Protein AF-0000000076347180 (afdb_homodimer)

pLDDT: mean 74.03, std 33.38, range [15.76, 98.88]

Solvent-accessible surface area (backbone atoms only — not comparable to full-atom values): 27278 Å² total; per-residue (Å²): 84,59,84,67,57,48,90,60,34,45,60,43,68,61,50,83,66,38,76,79,23,46,41,37,65,40,45,44,78,69,42,67,21,59,79,65,54,69,68,55,48,38,51,49,48,49,52,46,65,64,37,74,85,27,64,48,46,40,29,32,29,32,60,92,75,61,31,42,42,31,37,35,32,38,36,47,41,84,39,67,46,58,67,59,26,32,37,26,36,50,43,76,70,40,61,29,83,90,56,56,94,67,55,48,63,53,39,49,54,34,33,49,53,52,50,34,40,74,70,47,18,54,30,37,35,36,70,41,49,73,88,46,49,66,60,43,39,76,47,63,32,38,84,69,36,32,22,34,36,32,72,52,55,74,82,71,43,59,76,69,68,72,70,66,73,73,72,68,69,76,71,76,71,72,76,66,75,77,74,72,80,75,77,82,78,84,84,88,80,88,86,84,90,87,88,79,86,74,81,76,82,75,77,78,73,76,79,78,60,67,83,69,76,77,78,69,82,77,77,78,75,78,78,78,80,78,132,85,59,84,66,56,46,89,59,34,45,60,43,68,60,48,81,65,36,76,79,21,46,40,38,65,41,43,43,77,70,43,67,23,58,78,65,55,69,70,55,46,38,50,51,47,48,53,45,66,66,37,74,86,28,66,47,46,38,30,32,29,33,62,91,76,61,31,42,42,31,37,34,32,38,37,47,40,84,38,66,48,56,67,59,26,32,38,25,36,51,44,76,70,41,62,28,82,92,56,57,94,69,54,48,63,53,38,50,53,34,34,50,53,51,49,35,38,73,70,45,17,53,31,37,35,36,72,41,50,73,89,46,49,65,60,44,40,76,47,63,34,38,84,69,37,31,22,34,36,32,71,51,54,75,82,72,45,60,73,68,65,73,71,66,73,73,72,67,68,77,72,76,72,72,76,65,77,77,75,72,80,79,80,84,83,90,84,87,82,87,87,88,81,86,86,77,82,72,81,77,75,79,75,78,76,75,79,77,60,64,81,69,74,78,79,69,82,78,76,77,74,77,76,78,79,78,131

Secondary structure (DSSP, 8-state):
-TTTS-TTEEEEE--TTGGGTTHHHHHTTTS--PPPPHHHHHHHHHHHHHSTTTEEEEEEEETTTTEEEEEEEEEEEE-SHHHH-EEEEEEEEEE-GGGTTSSHHHHHHHHHHHHHHHTTEEEEEEEE-GGGHHHHHHTT-EEEEEEEEEE--TTTT-----------------------------------------------------S----------------/-TTTS-TTEEEEE--TTGGGTTHHHHHTTTS--PPPPHHHHHHHHHHHHHSTTTEEEEEEEETTTTEEEEEEEEEEEE-SHHHH-EEEEEEEEEE-GGGTTSSHHHHHHHHHHHHHHHTTEEEEEEEE-GGGHHHHHHTT-EEEEEEEEEE--TTTT-----------------------------------------------------S----------------

Radius of gyration: 28.6 Å; Cα contacts (8 Å, |Δi|>4): 653; chains: 2; bounding box: 73×78×88 Å

Foldseek 3Di:
DQVPQDPQKGKDWDWLPLLVQCVQVQLVVVHDRDRDDSVVSNVVVVVQLVPPPFKTKMFMAGNVRRHTFWIKIWGWDFDPPPPRAIEIEIDSTTGHPVSPPSCVRLVVLLQSQVVCVVVVHPYYDYDDDPVCQVVVVSSVDDDDDDDDDDDDDPVVVPPPDPPPPPPPPPPPPPPPDDPPDDDDDDYDDDDDDDDDDDDDPDCPPPRPTDPPPDPDPDDDPPPDDDD/DQVPQDPQKGKDWDFLPLLVQCVQVQLVVVHDRDRDDSVVSNVVVVVQLVPPPFKTKMFMAGPVRRHTFWIKIWGWDFDPPPPRAIEIEIDSTTGHPVSPPRCPRLVVLLQSQVVCVVVVHPYYDYDDDPVCQVVVVSSVDDDDDDDDDDDDDPVVPPPPDPPPPPPPPPPPPPPPDDPPDDDDDDDDDDDDDDDDDDPPPDCPPPRPGDVPPDPDPDDDPPPDDDD

Organism: Vanrija humicola (NCBI:txid5417)

Sequence (454 aa):
MRNAVGEDYHVRPLAADDFIRSYFGLLSSLSTAPPL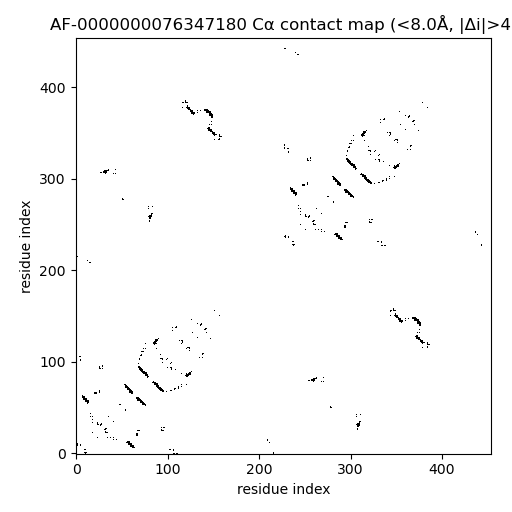APSVFTALFNALKASIDTYYIVVVVEKATDQIVASGTLIVERKFIHAAGLAGHIEDIVVSPNAQGRGLGVTLVTGLREMATRLNCYKVILDCKDPKVGFYEKCGFDLRGRQMAFYANPEDAKPKAPAPPLESPPDVHNGSPARTEDALTERDDATAVPDTQSVADTLETESTGSGVTYHFPTGTTPDGVSRMRNAVGEDYHVRPLAADDFIRSYFGLLSSLSTAPPLAPSVFTALFNALKASIDTYYIVVVVEKATDQIVASGTLIVERKFIHAAGLAGHIEDIVVSPNAQGRGLGVTLVTGLREMATRLNCYKVILDCKDPKVGFYEKCGFDLRGRQMAFYANPEDAKPKAPAPPLESPPDVHNGSPARTEDALTERDDATAVPDTQSVADTLETESTGSGVTYHFPTGTTPDGVSR

Nearest PDB structures (foldseek):
  3t90-assembly1_A-2  TM=9.734E-01  e=7.438E-18  Arabidopsis thaliana
  2o28-assembly1_B  TM=9.589E-01  e=9.737E-16  Homo sapiens
  1i21-assembly1_B  TM=9.388E-01  e=5.127E-16  Saccharomyces cerevisiae
  4ag9-assembly1_B  TM=9.491E-01  e=6.626E-16  Caenorhabditis elegans
  3cxp-assembly1_A-2  TM=9.563E-01  e=1.627E-15  Homo sapiens

Structure (mmCIF, N/CA/C/O backbone):
data_AF-0000000076347180-model_v1
#
loop_
_entity.id
_entity.type
_entity.pdbx_description
1 polymer 'Glucosamine 6-phosphate N-acetyltransferase'
#
loop_
_atom_site.group_PDB
_atom_site.id
_atom_site.type_symbol
_atom_site.label_atom_id
_atom_site.label_alt_id
_atom_site.label_comp_id
_atom_site.label_asym_id
_atom_site.label_entity_id
_atom_site.label_seq_id
_atom_site.pdbx_PDB_ins_code
_atom_site.Cartn_x
_atom_site.Cartn_y
_atom_site.Cartn_z
_atom_site.occupancy
_atom_site.B_iso_or_equiv
_atom_site.auth_seq_id
_atom_site.auth_comp_id
_atom_site.auth_asym_id
_atom_site.auth_atom_id
_atom_site.pdbx_PDB_model_num
ATOM 1 N N . MET A 1 1 ? -12.234 -17.312 -9.172 1 85.56 1 MET A N 1
ATOM 2 C CA . MET A 1 1 ? -10.852 -17.531 -9.586 1 85.56 1 MET A CA 1
ATOM 3 C C . MET A 1 1 ? -10.547 -19.031 -9.688 1 85.56 1 MET A C 1
ATOM 5 O O . MET A 1 1 ? -10.008 -19.484 -10.703 1 85.56 1 MET A O 1
ATOM 9 N N . ARG A 1 2 ? -10.938 -19.844 -8.742 1 81.62 2 ARG A N 1
ATOM 10 C CA . ARG A 1 2 ? -10.562 -21.25 -8.656 1 81.62 2 ARG A CA 1
ATOM 11 C C . ARG A 1 2 ? -11.078 -22.031 -9.852 1 81.62 2 ARG A C 1
ATOM 13 O O . ARG A 1 2 ? -10.391 -22.922 -10.359 1 81.62 2 ARG A O 1
ATOM 20 N N . ASN A 1 3 ? -12.195 -21.672 -10.336 1 82.94 3 ASN A N 1
ATOM 21 C CA . ASN A 1 3 ? -12.789 -22.422 -11.438 1 82.94 3 ASN A CA 1
ATOM 22 C C . ASN A 1 3 ? -12.336 -21.875 -12.789 1 82.94 3 ASN A C 1
ATOM 24 O O . ASN A 1 3 ? -12.578 -22.5 -13.828 1 82.94 3 ASN A O 1
ATOM 28 N N . ALA A 1 4 ? -11.562 -20.812 -12.711 1 85.31 4 ALA A N 1
ATOM 29 C CA . ALA A 1 4 ? -11.234 -20.125 -13.953 1 85.31 4 ALA A CA 1
ATOM 30 C C . ALA A 1 4 ? -9.844 -20.516 -14.445 1 85.31 4 ALA A C 1
ATOM 32 O O . ALA A 1 4 ? -9.484 -20.234 -15.594 1 85.31 4 ALA A O 1
ATOM 33 N N . VAL A 1 5 ? -8.891 -21.234 -13.719 1 89.5 5 VAL A N 1
ATOM 34 C CA . VAL A 1 5 ? -7.5 -21.484 -14.078 1 89.5 5 VAL A CA 1
ATOM 35 C C . VAL A 1 5 ? -7.395 -22.781 -14.867 1 89.5 5 VAL A C 1
ATOM 37 O O . VAL A 1 5 ? -6.316 -23.141 -15.352 1 89.5 5 VAL A O 1
ATOM 40 N N . GLY A 1 6 ? -8.344 -23.438 -15.32 1 88.5 6 GLY A N 1
ATOM 41 C CA . GLY A 1 6 ? -8.305 -24.703 -16.031 1 88.5 6 GLY A CA 1
ATOM 42 C C . GLY A 1 6 ? -8.094 -25.891 -15.117 1 88.5 6 GLY A C 1
ATOM 43 O O . GLY A 1 6 ? -7.691 -25.734 -13.961 1 88.5 6 GLY A O 1
ATOM 44 N N . GLU A 1 7 ? -8.156 -27.016 -15.633 1 92.12 7 GLU A N 1
ATOM 45 C CA . GLU A 1 7 ? -8.148 -28.25 -14.844 1 92.12 7 GLU A CA 1
ATOM 46 C C . GLU A 1 7 ? -6.738 -28.625 -14.414 1 92.12 7 GLU A C 1
ATOM 48 O O . GLU A 1 7 ? -6.555 -29.375 -13.461 1 92.12 7 GLU A O 1
ATOM 53 N N . ASP A 1 8 ? -5.777 -28.062 -15.07 1 95.44 8 ASP A N 1
ATOM 54 C CA . ASP A 1 8 ? -4.387 -28.438 -14.805 1 95.44 8 ASP A CA 1
ATOM 55 C C . ASP A 1 8 ? -3.836 -27.656 -13.617 1 95.44 8 ASP A C 1
ATOM 57 O O . ASP A 1 8 ? -2.736 -27.938 -13.141 1 95.44 8 ASP A O 1
ATOM 61 N N . TYR A 1 9 ? -4.652 -26.719 -13.125 1 96.94 9 TYR A N 1
ATOM 62 C CA . TYR A 1 9 ? -4.168 -25.828 -12.078 1 96.94 9 TYR A CA 1
ATOM 63 C C . TYR A 1 9 ? -5.156 -25.75 -10.922 1 96.94 9 TYR A C 1
ATOM 65 O O . TYR A 1 9 ? -6.332 -26.094 -11.078 1 96.94 9 TYR A O 1
ATOM 73 N N . HIS A 1 10 ? -4.695 -25.391 -9.734 1 96.5 10 HIS A N 1
ATOM 74 C CA . HIS A 1 10 ? -5.566 -25 -8.633 1 96.5 10 HIS A CA 1
ATOM 75 C C . HIS A 1 10 ? -5.059 -23.734 -7.938 1 96.5 10 HIS A C 1
ATOM 77 O O . HIS A 1 10 ? -3.857 -23.453 -7.969 1 96.5 10 HIS A O 1
ATOM 83 N N . VAL A 1 11 ? -5.965 -22.969 -7.441 1 97.88 11 VAL A N 1
ATOM 84 C CA . VAL A 1 11 ? -5.703 -21.688 -6.797 1 97.88 11 VAL A CA 1
ATOM 85 C C . VAL A 1 11 ? -5.887 -21.828 -5.289 1 97.88 11 VAL A C 1
ATOM 87 O O . VAL A 1 11 ? -6.871 -22.406 -4.824 1 97.88 11 VAL A O 1
ATOM 90 N N . ARG A 1 12 ? -4.953 -21.234 -4.559 1 97.44 12 ARG A N 1
ATOM 91 C CA . ARG A 1 12 ? -5.051 -21.266 -3.102 1 97.44 12 ARG A CA 1
ATOM 92 C C . ARG A 1 12 ? -4.215 -20.156 -2.475 1 97.44 12 ARG A C 1
ATOM 94 O O . ARG A 1 12 ? -3.436 -19.5 -3.164 1 97.44 12 ARG A O 1
ATOM 101 N N . PRO A 1 13 ? -4.434 -19.906 -1.162 1 97.88 13 PRO A N 1
ATOM 102 C CA . PRO A 1 13 ? -3.512 -19 -0.466 1 97.88 13 PRO A CA 1
ATOM 103 C C . PRO A 1 13 ? -2.088 -19.547 -0.398 1 97.88 13 PRO A C 1
ATOM 105 O O . PRO A 1 13 ? -1.884 -20.766 -0.483 1 97.88 13 PRO A O 1
ATOM 108 N N . LEU A 1 14 ? -1.127 -18.656 -0.312 1 98.5 14 LEU A N 1
ATOM 109 C CA . LEU A 1 14 ? 0.252 -19.062 -0.048 1 98.5 14 LEU A CA 1
ATOM 110 C C . LEU A 1 14 ? 0.347 -19.875 1.237 1 98.5 14 LEU A C 1
ATOM 112 O O . LEU A 1 14 ? -0.285 -19.531 2.24 1 98.5 14 LEU A O 1
ATOM 116 N N . ALA A 1 15 ? 1.163 -20.938 1.178 1 97.44 15 ALA A N 1
ATOM 117 C CA . ALA A 1 15 ? 1.365 -21.781 2.346 1 97.44 15 ALA A CA 1
ATOM 118 C C . ALA A 1 15 ? 2.748 -21.578 2.951 1 97.44 15 ALA A C 1
ATOM 120 O O . ALA A 1 15 ? 3.662 -21.094 2.273 1 97.44 15 ALA A O 1
ATOM 121 N N . ALA A 1 16 ? 2.902 -22 4.223 1 96.06 16 ALA A N 1
ATOM 122 C CA . ALA A 1 16 ? 4.121 -21.766 4.992 1 96.06 16 ALA A CA 1
ATOM 123 C C . ALA A 1 16 ? 5.285 -22.594 4.445 1 96.06 16 ALA A C 1
ATOM 125 O O . ALA A 1 16 ? 6.445 -22.328 4.762 1 96.06 16 ALA A O 1
ATOM 126 N N . ASP A 1 17 ? 5 -23.547 3.643 1 95.81 17 ASP A N 1
ATOM 127 C CA . ASP A 1 17 ? 6.074 -24.391 3.129 1 95.81 17 ASP A CA 1
ATOM 128 C C . ASP A 1 17 ? 6.227 -24.219 1.619 1 95.81 17 ASP A C 1
ATOM 130 O O . ASP A 1 17 ? 6.879 -25.047 0.963 1 95.81 17 ASP A O 1
ATOM 134 N N . ASP A 1 18 ? 5.699 -23.219 1.062 1 97.5 18 ASP A N 1
ATOM 135 C CA . ASP A 1 18 ? 5.695 -23.031 -0.386 1 97.5 18 ASP A CA 1
ATOM 136 C C . ASP A 1 18 ? 7.09 -22.656 -0.894 1 97.5 18 ASP A C 1
ATOM 138 O O . ASP A 1 18 ? 7.336 -22.656 -2.102 1 97.5 18 ASP A O 1
ATOM 142 N N . PHE A 1 19 ? 8.016 -22.422 0.055 1 96.06 19 PHE A N 1
ATOM 143 C CA . PHE A 1 19 ? 9.391 -22.172 -0.373 1 96.06 19 PHE A CA 1
ATOM 144 C C . PHE A 1 19 ? 9.969 -23.391 -1.076 1 96.06 19 PHE A C 1
ATOM 146 O O . PHE A 1 19 ? 10.953 -23.281 -1.81 1 96.06 19 PHE A O 1
ATOM 153 N N . ILE A 1 20 ? 9.352 -24.562 -0.964 1 96.69 20 ILE A N 1
ATOM 154 C CA . ILE A 1 20 ? 9.867 -25.766 -1.587 1 96.69 20 ILE A CA 1
ATOM 155 C C . ILE A 1 20 ? 9.141 -26.016 -2.908 1 96.69 20 ILE A C 1
ATOM 157 O O . ILE A 1 20 ? 9.359 -27.047 -3.559 1 96.69 20 ILE A O 1
ATOM 161 N N . ARG A 1 21 ? 8.312 -25.141 -3.305 1 97.62 21 ARG A N 1
ATOM 162 C CA . ARG A 1 21 ? 7.52 -25.297 -4.52 1 97.62 21 ARG A CA 1
ATOM 163 C C . ARG A 1 21 ? 7.855 -24.219 -5.547 1 97.62 21 ARG A C 1
ATOM 165 O O . ARG A 1 21 ? 6.961 -23.609 -6.121 1 97.62 21 ARG A O 1
ATOM 172 N N . SER A 1 22 ? 9.086 -23.891 -5.727 1 95.94 22 SER A N 1
ATOM 173 C CA . SER A 1 22 ? 9.641 -23 -6.746 1 95.94 22 SER A CA 1
ATOM 174 C C . SER A 1 22 ? 9.148 -21.578 -6.562 1 95.94 22 SER A C 1
ATOM 176 O O . SER A 1 22 ? 9.078 -20.812 -7.527 1 95.94 22 SER A O 1
ATOM 178 N N . TYR A 1 23 ? 8.75 -21.281 -5.328 1 98.31 23 TYR A N 1
ATOM 179 C CA . TYR A 1 23 ? 8.195 -19.953 -5.09 1 98.31 23 TYR A CA 1
ATOM 180 C C . TYR A 1 23 ? 9.211 -18.859 -5.414 1 98.31 23 TYR A C 1
ATOM 182 O O . TYR A 1 23 ? 8.898 -17.906 -6.133 1 98.31 23 TYR A O 1
ATOM 190 N N . PHE A 1 24 ? 10.398 -19.016 -5.012 1 98.06 24 PHE A N 1
ATOM 191 C CA . PHE A 1 24 ? 11.398 -17.969 -5.25 1 98.06 24 PHE A CA 1
ATOM 192 C C . PHE A 1 24 ? 11.867 -18 -6.699 1 98.06 24 PHE A C 1
ATOM 194 O O . PHE A 1 24 ? 12.203 -16.953 -7.27 1 98.06 24 PHE A O 1
ATOM 201 N N . GLY A 1 25 ? 11.883 -19.172 -7.262 1 97.94 25 GLY A N 1
ATOM 202 C CA . GLY A 1 25 ? 12.109 -19.219 -8.695 1 97.94 25 GLY A CA 1
ATOM 203 C C . GLY A 1 25 ? 11.094 -18.422 -9.492 1 97.94 25 GLY A C 1
ATOM 204 O O . GLY A 1 25 ? 11.461 -17.703 -10.422 1 97.94 25 GLY A O 1
ATOM 205 N N . LEU A 1 26 ? 9.898 -18.547 -9.109 1 98.62 26 LEU A N 1
ATOM 206 C CA . LEU A 1 26 ? 8.836 -17.781 -9.742 1 98.62 26 LEU A CA 1
ATOM 207 C C . LEU A 1 26 ? 9.039 -16.281 -9.516 1 98.62 26 LEU A C 1
ATOM 209 O O . LEU A 1 26 ? 9.031 -15.5 -10.469 1 98.62 26 LEU A O 1
ATOM 213 N N . LEU A 1 27 ? 9.289 -15.852 -8.258 1 98.56 27 LEU A N 1
ATOM 214 C CA . LEU A 1 27 ? 9.43 -14.445 -7.902 1 98.56 27 LEU A CA 1
ATOM 215 C C . LEU A 1 27 ? 10.625 -13.828 -8.617 1 98.56 27 LEU A C 1
ATOM 217 O O . LEU A 1 27 ? 10.609 -12.633 -8.93 1 98.56 27 LEU A O 1
ATOM 221 N N . SER A 1 28 ? 11.594 -14.617 -8.93 1 98.06 28 SER A N 1
ATOM 222 C CA . SER A 1 28 ? 12.797 -14.133 -9.586 1 98.06 28 SER A CA 1
ATOM 223 C C . SER A 1 28 ? 12.508 -13.656 -11 1 98.06 28 SER A C 1
ATOM 225 O O . SER A 1 28 ? 13.289 -12.898 -11.586 1 98.06 28 SER A O 1
ATOM 227 N N . SER A 1 29 ? 11.406 -14.125 -11.578 1 97 29 SER A N 1
ATOM 228 C CA . SER A 1 29 ? 11.008 -13.633 -12.891 1 97 29 SER A CA 1
ATOM 229 C C . SER A 1 29 ? 10.375 -12.25 -12.805 1 97 29 SER A C 1
ATOM 231 O O . SER A 1 29 ? 10.195 -11.578 -13.82 1 97 29 SER A O 1
ATOM 233 N N . LEU A 1 30 ? 10.062 -11.805 -11.625 1 97.25 30 LEU A N 1
ATOM 234 C CA . LEU A 1 30 ? 9.469 -10.5 -11.383 1 97.25 30 LEU A CA 1
ATOM 235 C C . LEU A 1 30 ? 10.531 -9.484 -10.977 1 97.25 30 LEU A C 1
ATOM 237 O O . LEU A 1 30 ? 10.539 -8.359 -11.469 1 97.25 30 LEU A O 1
ATOM 241 N N . SER A 1 31 ? 11.336 -9.789 -10.102 1 96.5 31 SER A N 1
ATOM 242 C CA . SER A 1 31 ? 12.391 -8.953 -9.539 1 96.5 31 SER A CA 1
ATOM 243 C C . SER A 1 31 ? 13.445 -9.797 -8.836 1 96.5 31 SER A C 1
ATOM 245 O O . SER A 1 31 ? 13.414 -11.023 -8.906 1 96.5 31 SER A O 1
ATOM 247 N N . THR A 1 32 ? 14.438 -9.062 -8.227 1 96.69 32 THR A N 1
ATOM 248 C CA . THR A 1 32 ? 15.414 -9.766 -7.398 1 96.69 32 THR A CA 1
ATOM 249 C C . THR A 1 32 ? 14.719 -10.477 -6.238 1 96.69 32 THR A C 1
ATOM 251 O O . THR A 1 32 ? 14.047 -9.844 -5.422 1 96.69 32 THR A O 1
ATOM 254 N N . ALA A 1 33 ? 14.93 -11.805 -6.246 1 97.81 33 ALA A N 1
ATOM 255 C CA . ALA A 1 33 ? 14.281 -12.594 -5.203 1 97.81 33 ALA A CA 1
ATOM 256 C C . ALA A 1 33 ? 15.133 -13.797 -4.805 1 97.81 33 ALA A C 1
ATOM 258 O O . ALA A 1 33 ? 14.734 -14.945 -5.012 1 97.81 33 ALA A O 1
ATOM 259 N N . PRO A 1 34 ? 16.234 -13.539 -4.168 1 96.56 34 PRO A N 1
ATOM 260 C CA . PRO A 1 34 ? 17.016 -14.68 -3.693 1 96.56 34 PRO A CA 1
ATOM 261 C C . PRO A 1 34 ? 16.25 -15.547 -2.695 1 96.56 34 PRO A C 1
ATOM 263 O O . PRO A 1 34 ? 15.469 -15.031 -1.896 1 96.56 34 PRO A O 1
ATOM 266 N N . PRO A 1 35 ? 16.5 -16.859 -2.74 1 96 35 PRO A N 1
ATOM 267 C CA . PRO A 1 35 ? 15.844 -17.719 -1.752 1 96 35 PRO A CA 1
ATOM 268 C C . PRO A 1 35 ? 16.188 -17.328 -0.314 1 96 35 PRO A C 1
ATOM 270 O O . PRO A 1 35 ? 17.312 -16.938 -0.025 1 96 35 PRO A O 1
ATOM 273 N N . LEU A 1 36 ? 15.219 -17.453 0.477 1 96.44 36 LEU A N 1
ATOM 274 C CA . LEU A 1 36 ? 15.391 -17.234 1.907 1 96.44 36 LEU A CA 1
ATOM 275 C C . LEU A 1 36 ? 15.633 -18.547 2.645 1 96.44 36 LEU A C 1
ATOM 277 O O . LEU A 1 36 ? 15.125 -19.594 2.236 1 96.44 36 LEU A O 1
ATOM 281 N N . ALA A 1 37 ? 16.328 -18.391 3.752 1 96.31 37 ALA A N 1
ATOM 282 C CA . ALA A 1 37 ? 16.359 -19.531 4.652 1 96.31 37 ALA A CA 1
ATOM 283 C C . ALA A 1 37 ? 14.953 -19.922 5.102 1 96.31 37 ALA A C 1
ATOM 285 O O . ALA A 1 37 ? 14.109 -19.047 5.332 1 96.31 37 ALA A O 1
ATOM 286 N N . PRO A 1 38 ? 14.766 -21.188 5.246 1 95.81 38 PRO A N 1
ATOM 287 C CA . PRO A 1 38 ? 13.422 -21.641 5.641 1 95.81 38 PRO A CA 1
ATOM 288 C C . PRO A 1 38 ? 12.922 -20.938 6.91 1 95.81 38 PRO A C 1
ATOM 290 O O . PRO A 1 38 ? 11.75 -20.562 6.988 1 95.81 38 PRO A O 1
ATOM 293 N N . SER A 1 39 ? 13.797 -20.719 7.789 1 96.25 39 SER A N 1
ATOM 294 C CA . SER A 1 39 ? 13.406 -20.062 9.031 1 96.25 39 SER A CA 1
ATOM 295 C C . SER A 1 39 ? 12.984 -18.609 8.789 1 96.25 39 SER A C 1
ATOM 297 O O . SER A 1 39 ? 12.039 -18.125 9.414 1 96.25 39 SER A O 1
ATOM 299 N N . VAL A 1 40 ? 13.656 -18 7.879 1 96.12 40 VAL A N 1
ATOM 300 C CA . VAL A 1 40 ? 13.336 -16.625 7.559 1 96.12 40 VAL A CA 1
ATOM 301 C C . VAL A 1 40 ? 12.008 -16.562 6.809 1 96.12 40 VAL A C 1
ATOM 303 O O . VAL A 1 40 ? 11.164 -15.711 7.098 1 96.12 40 VAL A O 1
ATOM 306 N N . PHE A 1 41 ? 11.852 -17.484 5.906 1 97.12 41 PHE A N 1
ATOM 307 C CA . PHE A 1 41 ? 10.586 -17.562 5.176 1 97.12 41 PHE A CA 1
ATOM 308 C C . PHE A 1 41 ? 9.422 -17.75 6.137 1 97.12 41 PHE A C 1
ATOM 310 O O . PHE A 1 41 ? 8.422 -17.031 6.059 1 97.12 41 PHE A O 1
ATOM 317 N N . THR A 1 42 ? 9.57 -18.625 6.992 1 96.31 42 THR A N 1
ATOM 318 C CA . THR A 1 42 ? 8.508 -18.953 7.938 1 96.31 42 THR A CA 1
ATOM 319 C C . THR A 1 42 ? 8.219 -17.766 8.859 1 96.31 42 THR A C 1
ATOM 321 O O . THR A 1 42 ? 7.062 -17.484 9.156 1 96.31 42 THR A O 1
ATOM 324 N N . ALA A 1 43 ? 9.227 -17.125 9.281 1 96.12 43 ALA A N 1
ATOM 325 C CA . ALA A 1 43 ? 9.047 -15.953 10.133 1 96.12 43 ALA A CA 1
ATOM 326 C C . ALA A 1 43 ? 8.281 -14.859 9.406 1 96.12 43 ALA A C 1
ATOM 328 O O . ALA A 1 43 ? 7.367 -14.242 9.969 1 96.12 43 ALA A O 1
ATOM 329 N N . LEU A 1 44 ? 8.68 -14.656 8.211 1 97 44 LEU A N 1
ATOM 330 C CA . LEU A 1 44 ? 7.992 -13.648 7.414 1 97 44 LEU A CA 1
ATOM 331 C C . LEU A 1 44 ? 6.543 -14.055 7.156 1 97 44 LEU A C 1
ATOM 333 O O . LEU A 1 44 ? 5.629 -13.242 7.328 1 97 44 LEU A O 1
ATOM 337 N N . PHE A 1 45 ? 6.398 -15.25 6.785 1 97.31 45 PHE A N 1
ATOM 338 C CA . PHE A 1 45 ? 5.059 -15.773 6.57 1 97.31 45 PHE A CA 1
ATOM 339 C C . PHE A 1 45 ? 4.18 -15.539 7.793 1 97.31 45 PHE A C 1
ATOM 341 O O . PHE A 1 45 ? 3.051 -15.055 7.672 1 97.31 45 PHE A O 1
ATOM 348 N N . ASN A 1 46 ? 4.664 -15.828 8.922 1 95.94 46 ASN A N 1
ATOM 349 C CA . ASN A 1 46 ? 3.916 -15.672 10.172 1 95.94 46 ASN A CA 1
ATOM 350 C C . ASN A 1 46 ? 3.635 -14.203 10.469 1 95.94 46 ASN A C 1
ATOM 352 O O . ASN A 1 46 ? 2.564 -13.859 10.977 1 95.94 46 ASN A O 1
ATOM 356 N N . ALA A 1 47 ? 4.574 -13.414 10.188 1 95.12 47 ALA A N 1
ATOM 357 C CA . ALA A 1 47 ? 4.375 -11.977 10.391 1 95.12 47 ALA A CA 1
ATOM 358 C C . ALA A 1 47 ? 3.25 -11.453 9.5 1 95.12 47 ALA A C 1
ATOM 360 O O . ALA A 1 47 ? 2.422 -10.648 9.945 1 95.12 47 ALA A O 1
ATOM 361 N N . LEU A 1 48 ? 3.264 -11.898 8.297 1 96.31 48 LEU A N 1
ATOM 362 C CA . LEU A 1 48 ? 2.213 -11.484 7.367 1 96.31 48 LEU A CA 1
ATOM 363 C C . LEU A 1 48 ? 0.853 -12 7.824 1 96.31 48 LEU A C 1
ATOM 365 O O . LEU A 1 48 ? -0.136 -11.266 7.797 1 96.31 48 LEU A O 1
ATOM 369 N N . LYS A 1 49 ? 0.867 -13.18 8.234 1 94.25 49 LYS A N 1
ATOM 370 C CA . LYS A 1 49 ? -0.359 -13.789 8.742 1 94.25 49 LYS A CA 1
ATOM 371 C C . LYS A 1 49 ? -0.867 -13.062 9.977 1 94.25 49 LYS A C 1
ATOM 373 O O . LYS A 1 49 ? -2.076 -12.922 10.172 1 94.25 49 LYS A O 1
ATOM 378 N N . ALA A 1 50 ? 0.016 -12.578 10.75 1 91.56 50 ALA A N 1
ATOM 379 C CA . ALA A 1 50 ? -0.333 -11.906 12 1 91.56 50 ALA A CA 1
ATOM 380 C C . ALA A 1 50 ? -0.855 -10.492 11.734 1 91.56 50 ALA A C 1
ATOM 382 O O . ALA A 1 50 ? -1.446 -9.875 12.625 1 91.56 50 ALA A O 1
ATOM 383 N N . SER A 1 51 ? -0.568 -10.008 10.617 1 91.81 51 SER A N 1
ATOM 384 C CA . SER A 1 51 ? -1.144 -8.727 10.234 1 91.81 51 SER A CA 1
ATOM 385 C C . SER A 1 51 ? -2.604 -8.875 9.82 1 91.81 51 SER A C 1
ATOM 387 O O . SER A 1 51 ? -2.906 -9.062 8.641 1 91.81 51 SER A O 1
ATOM 389 N N . ILE A 1 52 ? -3.441 -8.625 10.703 1 86.44 52 ILE A N 1
ATOM 390 C CA . ILE A 1 52 ? -4.852 -8.977 10.562 1 86.44 52 ILE A CA 1
ATOM 391 C C . ILE A 1 52 ? -5.461 -8.203 9.398 1 86.44 52 ILE A C 1
ATOM 393 O O . ILE A 1 52 ? -5.348 -6.977 9.328 1 86.44 52 ILE A O 1
ATOM 397 N N . ASP A 1 53 ? -6.02 -8.969 8.5 1 92.06 53 ASP A N 1
ATOM 398 C CA . ASP A 1 53 ? -6.824 -8.438 7.402 1 92.06 53 ASP A CA 1
ATOM 399 C C . ASP A 1 53 ? -6.004 -7.484 6.531 1 92.06 53 ASP A C 1
ATOM 401 O O . ASP A 1 53 ? -6.5 -6.434 6.117 1 92.06 53 ASP A O 1
ATOM 405 N N . THR A 1 54 ? -4.832 -7.855 6.34 1 96.69 54 THR A N 1
ATOM 406 C CA . THR A 1 54 ? -3.961 -6.945 5.605 1 96.69 54 THR A CA 1
ATOM 407 C C . THR A 1 54 ? -3.416 -7.613 4.348 1 96.69 54 THR A C 1
ATOM 409 O O . THR A 1 54 ? -3.586 -7.098 3.24 1 96.69 54 THR A O 1
ATOM 412 N N . TYR A 1 55 ? -2.852 -8.812 4.543 1 98.12 55 TYR A N 1
ATOM 413 C CA . TYR A 1 55 ? -2.184 -9.477 3.43 1 98.12 55 TYR A CA 1
ATOM 414 C C . TYR A 1 55 ? -2.992 -10.672 2.947 1 98.12 55 TYR A C 1
ATOM 416 O O . TYR A 1 55 ? -3.33 -11.562 3.736 1 98.12 55 TYR A O 1
ATOM 424 N N . TYR A 1 56 ? -3.23 -10.703 1.608 1 98.12 56 TYR A N 1
ATOM 425 C CA . TYR A 1 56 ? -3.828 -11.844 0.92 1 98.12 56 TYR A CA 1
ATOM 426 C C . TYR A 1 56 ? -2.98 -12.266 -0.274 1 98.12 56 TYR A C 1
ATOM 428 O O . TYR A 1 56 ? -3.047 -11.648 -1.34 1 98.12 56 TYR A O 1
ATOM 436 N N . ILE A 1 57 ? -2.234 -13.336 -0.056 1 98.62 57 ILE A N 1
ATOM 437 C CA . ILE A 1 57 ? -1.36 -13.828 -1.113 1 98.62 57 ILE A CA 1
ATOM 438 C C . ILE A 1 57 ? -1.958 -15.094 -1.727 1 98.62 57 ILE A C 1
ATOM 440 O O . ILE A 1 57 ? -2.23 -16.062 -1.019 1 98.62 57 ILE A O 1
ATOM 444 N N . VAL A 1 58 ? -2.123 -15.031 -3.043 1 98.62 58 VAL A N 1
ATOM 445 C CA . VAL A 1 58 ? -2.73 -16.125 -3.783 1 98.62 58 VAL A CA 1
ATOM 446 C C . VAL A 1 58 ? -1.707 -16.734 -4.738 1 98.62 58 VAL A C 1
ATOM 448 O O . VAL A 1 58 ? -0.959 -16.016 -5.398 1 98.62 58 VAL A O 1
ATOM 451 N N . VAL A 1 59 ? -1.74 -18.062 -4.762 1 98.69 59 VAL A N 1
ATOM 452 C CA . VAL A 1 59 ? -0.841 -18.75 -5.684 1 98.69 59 VAL A CA 1
ATOM 453 C C . VAL A 1 59 ? -1.639 -19.703 -6.562 1 98.69 59 VAL A C 1
ATOM 455 O O . VAL A 1 59 ? -2.717 -20.172 -6.172 1 98.69 59 VAL A O 1
ATOM 458 N N . VAL A 1 60 ? -1.106 -19.906 -7.754 1 98.56 60 VAL A N 1
ATOM 459 C CA . VAL A 1 60 ? -1.589 -20.922 -8.68 1 98.56 60 VAL A CA 1
ATOM 460 C C . VAL A 1 60 ? -0.581 -22.062 -8.75 1 98.56 60 VAL A C 1
ATOM 462 O O . VAL A 1 60 ? 0.604 -21.844 -9.008 1 98.56 60 VAL A O 1
ATOM 465 N N . VAL A 1 61 ? -1.098 -23.25 -8.547 1 98.44 61 VAL A N 1
ATOM 466 C CA . VAL A 1 61 ? -0.243 -24.438 -8.508 1 98.44 61 VAL A CA 1
ATOM 467 C C . VAL A 1 61 ? -0.57 -25.344 -9.688 1 98.44 61 VAL A C 1
ATOM 469 O O . VAL A 1 61 ? -1.74 -25.625 -9.961 1 98.44 61 VAL A O 1
ATOM 472 N N . GLU A 1 62 ? 0.463 -25.688 -10.375 1 98 62 GLU A N 1
ATOM 473 C CA . GLU A 1 62 ? 0.299 -26.703 -11.406 1 98 62 GLU A CA 1
ATOM 474 C C . GLU A 1 62 ? 0.145 -28.094 -10.789 1 98 62 GLU A C 1
ATOM 476 O O . GLU A 1 62 ? 1.029 -28.547 -10.062 1 98 62 GLU A O 1
ATOM 481 N N . LYS A 1 63 ? -0.903 -28.797 -11.133 1 97 63 LYS A N 1
ATOM 482 C CA . LYS A 1 63 ? -1.236 -30.062 -10.477 1 97 63 LYS A CA 1
ATOM 483 C C . LYS A 1 63 ? -0.201 -31.141 -10.797 1 97 63 LYS A C 1
ATOM 485 O O . LYS A 1 63 ? 0.211 -31.891 -9.914 1 97 63 LYS A O 1
ATOM 490 N N . ALA A 1 64 ? 0.189 -31.172 -12.008 1 97.12 64 ALA A N 1
ATOM 491 C CA . ALA A 1 64 ? 1.074 -32.25 -12.469 1 97.12 64 ALA A CA 1
ATOM 492 C C . ALA A 1 64 ? 2.418 -32.188 -11.75 1 97.12 64 ALA A C 1
ATOM 494 O O . ALA A 1 64 ? 3.008 -33.25 -11.453 1 97.12 64 ALA A O 1
ATOM 495 N N . THR A 1 65 ? 2.893 -31.031 -11.375 1 97.31 65 THR A N 1
ATOM 496 C CA . THR A 1 65 ? 4.238 -30.891 -10.828 1 97.31 65 THR A CA 1
ATOM 497 C C . THR A 1 65 ? 4.188 -30.453 -9.367 1 97.31 65 THR A C 1
ATOM 499 O O . THR A 1 65 ? 5.195 -30.516 -8.656 1 97.31 65 THR A O 1
ATOM 502 N N . ASP A 1 66 ? 3.037 -29.953 -8.93 1 98.19 66 ASP A N 1
ATOM 503 C CA . ASP A 1 66 ? 2.855 -29.375 -7.602 1 98.19 66 ASP A CA 1
ATOM 504 C C . ASP A 1 66 ? 3.74 -28.141 -7.418 1 98.19 66 ASP A C 1
ATOM 506 O O . ASP A 1 66 ? 4.18 -27.844 -6.305 1 98.19 66 ASP A O 1
ATOM 510 N N . GLN A 1 67 ? 4.133 -27.5 -8.5 1 98.25 67 GLN A N 1
ATOM 511 C CA . GLN A 1 67 ? 4.934 -26.281 -8.461 1 98.25 67 GLN A CA 1
ATOM 512 C C . GLN A 1 67 ? 4.059 -25.031 -8.633 1 98.25 67 GLN A C 1
ATOM 514 O O . GLN A 1 67 ? 3.068 -25.062 -9.367 1 98.25 67 GLN A O 1
ATOM 519 N N . ILE A 1 68 ? 4.453 -24 -7.906 1 98.75 68 ILE A N 1
ATOM 520 C CA . ILE A 1 68 ? 3.754 -22.719 -8.047 1 98.75 68 ILE A CA 1
ATOM 521 C C . ILE A 1 68 ? 4.156 -22.047 -9.359 1 98.75 68 ILE A C 1
ATOM 523 O O . ILE A 1 68 ? 5.348 -21.891 -9.641 1 98.75 68 ILE A O 1
ATOM 527 N N . VAL A 1 69 ? 3.127 -21.625 -10.125 1 98.56 69 VAL A N 1
ATOM 528 C CA . VAL A 1 69 ? 3.439 -21.094 -11.453 1 98.56 69 VAL A CA 1
ATOM 529 C C . VAL A 1 69 ? 2.936 -19.656 -11.562 1 98.56 69 VAL A C 1
ATOM 531 O O . VAL A 1 69 ? 3.24 -18.953 -12.531 1 98.56 69 VAL A O 1
ATOM 534 N N . ALA A 1 70 ? 2.16 -19.141 -10.617 1 98.81 70 ALA A N 1
ATOM 535 C CA . ALA A 1 70 ? 1.723 -17.75 -10.562 1 98.81 70 ALA A CA 1
ATOM 536 C C . ALA A 1 70 ? 1.466 -17.312 -9.125 1 98.81 70 ALA A C 1
ATOM 538 O O . ALA A 1 70 ? 1.172 -18.141 -8.258 1 98.81 70 ALA A O 1
ATOM 539 N N . SER A 1 71 ? 1.627 -16.062 -8.898 1 98.88 71 SER A N 1
ATOM 540 C CA . SER A 1 71 ? 1.398 -15.484 -7.578 1 98.88 71 SER A CA 1
ATOM 541 C C . SER A 1 71 ? 0.961 -14.023 -7.676 1 98.88 71 SER A C 1
ATOM 543 O O . SER A 1 71 ? 1.355 -13.312 -8.602 1 98.88 71 SER A O 1
ATOM 545 N N . GLY A 1 72 ? 0.145 -13.609 -6.785 1 98.81 72 GLY A N 1
ATOM 546 C CA . GLY A 1 72 ? -0.277 -12.227 -6.613 1 98.81 72 GLY A CA 1
ATOM 547 C C . GLY A 1 72 ? -0.643 -11.891 -5.18 1 98.81 72 GLY A C 1
ATOM 548 O O . GLY A 1 72 ? -1.045 -12.766 -4.414 1 98.81 72 GLY A O 1
ATOM 549 N N . THR A 1 73 ? -0.496 -10.625 -4.887 1 98.81 73 THR A N 1
ATOM 550 C CA . THR A 1 73 ? -0.757 -10.18 -3.527 1 98.81 73 THR A CA 1
ATOM 551 C C . THR A 1 73 ? -1.781 -9.047 -3.52 1 98.81 73 THR A C 1
ATOM 553 O O . THR A 1 73 ? -1.701 -8.125 -4.332 1 98.81 73 THR A O 1
ATOM 556 N N . LEU A 1 74 ? -2.783 -9.133 -2.67 1 98.81 74 LEU A N 1
ATOM 557 C CA . LEU A 1 74 ? -3.674 -8.047 -2.297 1 98.81 74 LEU A CA 1
ATOM 558 C C . LEU A 1 74 ? -3.336 -7.516 -0.906 1 98.81 74 LEU A C 1
ATOM 560 O O . LEU A 1 74 ? -3.271 -8.289 0.056 1 98.81 74 LEU A O 1
ATOM 564 N N . ILE A 1 75 ? -3.037 -6.273 -0.837 1 98.75 75 ILE A N 1
ATOM 565 C CA . ILE A 1 75 ? -2.83 -5.598 0.439 1 98.75 75 ILE A CA 1
ATOM 566 C C . ILE A 1 75 ? -4.008 -4.668 0.729 1 98.75 75 ILE A C 1
ATOM 568 O O . ILE A 1 75 ? -4.316 -3.781 -0.071 1 98.75 75 ILE A O 1
ATOM 572 N N . VAL A 1 76 ? -4.617 -4.867 1.879 1 98.44 76 VAL A N 1
ATOM 573 C CA . VAL A 1 76 ? -5.758 -4.039 2.26 1 98.44 76 VAL A CA 1
ATOM 574 C C . VAL A 1 76 ? -5.301 -2.928 3.199 1 98.44 76 VAL A C 1
ATOM 576 O O . VAL A 1 76 ? -4.719 -3.197 4.254 1 98.44 76 VAL A O 1
ATOM 579 N N . GLU A 1 77 ? -5.57 -1.75 2.787 1 98.44 77 GLU A N 1
ATOM 580 C CA . GLU A 1 77 ? -5.207 -0.547 3.529 1 98.44 77 GLU A CA 1
ATOM 581 C C . GLU A 1 77 ? -6.426 0.066 4.219 1 98.44 77 GLU A C 1
ATOM 583 O O . GLU A 1 77 ? -7.465 0.268 3.586 1 98.44 77 GLU A O 1
ATOM 588 N N . ARG A 1 78 ? -6.27 0.401 5.52 1 97.81 78 ARG A N 1
ATOM 589 C CA . ARG A 1 78 ? -7.285 1.152 6.25 1 97.81 78 ARG A CA 1
ATOM 590 C C . ARG A 1 78 ? -7.047 2.654 6.125 1 97.81 78 ARG A C 1
ATOM 592 O O . ARG A 1 78 ? -5.914 3.119 6.234 1 97.81 78 ARG A O 1
ATOM 599 N N . LYS A 1 79 ? -8.141 3.338 5.887 1 97.81 79 LYS A N 1
ATOM 600 C CA . LYS A 1 79 ? -8.055 4.781 5.688 1 97.81 79 LYS A CA 1
ATOM 601 C C . LYS A 1 79 ? -9.062 5.516 6.566 1 97.81 79 LYS A C 1
ATOM 603 O O . LYS A 1 79 ? -10.102 4.957 6.93 1 97.81 79 LYS A O 1
ATOM 608 N N . PHE A 1 80 ? -8.758 6.797 6.84 1 97.75 80 PHE A N 1
ATOM 609 C CA . PHE A 1 80 ? -9.734 7.648 7.5 1 97.75 80 PHE A CA 1
ATOM 610 C C . PHE A 1 80 ? -10.711 8.234 6.484 1 97.75 80 PHE A C 1
ATOM 612 O O . PHE A 1 80 ? -11.883 8.461 6.805 1 97.75 80 PHE A O 1
ATOM 619 N N . ILE A 1 81 ? -10.219 8.492 5.297 1 97.81 81 ILE A N 1
ATOM 620 C CA . ILE A 1 81 ? -11.094 9.008 4.25 1 97.81 81 ILE A CA 1
ATOM 621 C C . ILE A 1 81 ? -12.094 7.93 3.836 1 97.81 81 ILE A C 1
ATOM 623 O O . ILE A 1 81 ? -11.891 6.75 4.125 1 97.81 81 ILE A O 1
ATOM 627 N N . HIS A 1 82 ? -13.203 8.406 3.219 1 97.12 82 HIS A N 1
ATOM 628 C CA . HIS A 1 82 ? -14.289 7.535 2.771 1 97.12 82 HIS A CA 1
ATOM 629 C C . HIS A 1 82 ? -14.891 6.77 3.939 1 97.12 82 HIS A C 1
ATOM 631 O O . HIS A 1 82 ? -15.102 5.555 3.852 1 97.12 82 HIS A O 1
ATOM 637 N N . ALA A 1 83 ? -15.094 7.473 5.125 1 95.81 83 ALA A N 1
ATOM 638 C CA . ALA A 1 83 ? -15.766 6.965 6.32 1 95.81 83 ALA A CA 1
ATOM 639 C C . ALA A 1 83 ? -15.086 5.695 6.828 1 95.81 83 ALA A C 1
ATOM 641 O O . ALA A 1 83 ? -15.734 4.668 7.02 1 95.81 83 ALA A O 1
ATOM 642 N N . ALA A 1 84 ? -13.812 5.777 7.07 1 96.56 84 ALA A N 1
ATOM 643 C CA . ALA A 1 84 ? -13.016 4.641 7.527 1 96.56 84 ALA A CA 1
ATOM 644 C C . ALA A 1 84 ? -12.969 3.545 6.465 1 96.56 84 ALA A C 1
ATOM 646 O O . ALA A 1 84 ? -13.172 2.367 6.77 1 96.56 84 ALA A O 1
ATOM 647 N N . GLY A 1 85 ? -12.719 3.971 5.258 1 96.88 85 GLY A N 1
ATOM 648 C CA . GLY A 1 85 ? -12.766 3.061 4.125 1 96.88 85 GLY A CA 1
ATOM 649 C C . GLY A 1 85 ? -11.547 2.158 4.035 1 96.88 85 GLY A C 1
ATOM 650 O O . GLY A 1 85 ? -10.555 2.377 4.734 1 96.88 85 GLY A O 1
ATOM 651 N N . LEU A 1 86 ? -11.734 1.093 3.158 1 97.94 86 LEU A N 1
ATOM 652 C CA . LEU A 1 86 ? -10.648 0.187 2.816 1 97.94 86 LEU A CA 1
ATOM 653 C C . LEU A 1 86 ? -10.234 0.357 1.357 1 97.94 86 LEU A C 1
ATOM 655 O O . LEU A 1 86 ? -11.086 0.521 0.483 1 97.94 86 LEU A O 1
ATOM 659 N N . ALA A 1 87 ? -8.953 0.393 1.143 1 98.56 87 ALA A N 1
ATOM 660 C CA . ALA A 1 87 ? -8.422 0.381 -0.217 1 98.56 87 ALA A CA 1
ATOM 661 C C . ALA A 1 87 ? -7.543 -0.845 -0.451 1 98.56 87 ALA A 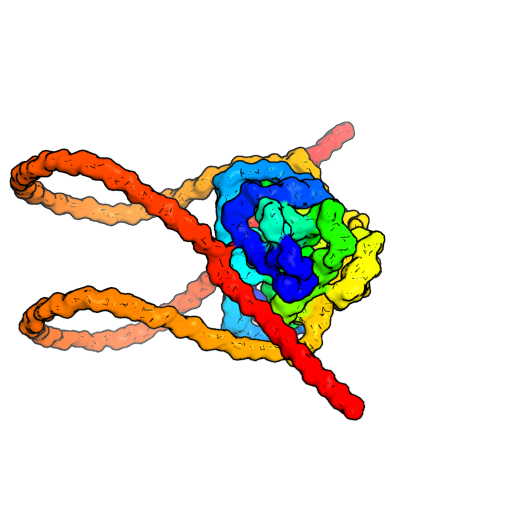C 1
ATOM 663 O O . ALA A 1 87 ? -6.773 -1.24 0.426 1 98.56 87 ALA A O 1
ATOM 664 N N . GLY A 1 88 ? -7.68 -1.441 -1.616 1 98.75 88 GLY A N 1
ATOM 665 C CA . GLY A 1 88 ? -6.84 -2.572 -1.979 1 98.75 88 GLY A CA 1
ATOM 666 C C . GLY A 1 88 ? -5.668 -2.188 -2.865 1 98.75 88 GLY A C 1
ATOM 667 O O . GLY A 1 88 ? -5.82 -1.39 -3.793 1 98.75 88 GLY A O 1
ATOM 668 N N . HIS A 1 89 ? -4.508 -2.717 -2.557 1 98.88 89 HIS A N 1
ATOM 669 C CA . HIS A 1 89 ? -3.324 -2.639 -3.402 1 98.88 89 HIS A CA 1
ATOM 670 C C . HIS A 1 89 ? -2.965 -4.004 -3.975 1 98.88 89 HIS A C 1
ATOM 672 O O . HIS A 1 89 ? -2.75 -4.961 -3.225 1 98.88 89 HIS A O 1
ATOM 678 N N . ILE A 1 90 ? -2.979 -4.09 -5.25 1 98.88 90 ILE A N 1
ATOM 679 C CA . ILE A 1 90 ? -2.492 -5.312 -5.879 1 98.88 90 ILE A CA 1
ATOM 680 C C . ILE A 1 90 ? -1.003 -5.18 -6.188 1 98.88 90 ILE A C 1
ATOM 682 O O . ILE A 1 90 ? -0.577 -4.215 -6.828 1 98.88 90 ILE A O 1
ATOM 686 N N . GLU A 1 91 ? -0.26 -6.152 -5.723 1 98.69 91 GLU A N 1
ATOM 687 C CA . GLU A 1 91 ? 1.197 -6.137 -5.789 1 98.69 91 GLU A CA 1
ATOM 688 C C . GLU A 1 91 ? 1.745 -7.496 -6.215 1 98.69 91 GLU A C 1
ATOM 690 O O . GLU A 1 91 ? 1.077 -8.523 -6.051 1 98.69 91 GLU A O 1
ATOM 695 N N . ASP A 1 92 ? 2.943 -7.508 -6.793 1 98.44 92 ASP A N 1
ATOM 696 C CA . ASP A 1 92 ? 3.783 -8.68 -7.027 1 98.44 92 ASP A CA 1
ATOM 697 C C . ASP A 1 92 ? 3.051 -9.719 -7.871 1 98.44 92 ASP A C 1
ATOM 699 O O . ASP A 1 92 ? 3.025 -10.898 -7.523 1 98.44 92 ASP A O 1
ATOM 703 N N . ILE A 1 93 ? 2.453 -9.273 -8.93 1 98.75 93 ILE A N 1
ATOM 704 C CA . ILE A 1 93 ? 1.814 -10.164 -9.891 1 98.75 93 ILE A CA 1
ATOM 705 C C . ILE A 1 93 ? 2.875 -10.812 -10.773 1 98.75 93 ILE A C 1
ATOM 707 O O . ILE A 1 93 ? 3.656 -10.117 -11.43 1 98.75 93 ILE A O 1
ATOM 711 N N . VAL A 1 94 ? 2.861 -12.133 -10.828 1 98.75 94 VAL A N 1
ATOM 712 C CA . VAL A 1 94 ? 3.857 -12.828 -11.641 1 98.75 94 VAL A CA 1
ATOM 713 C C . VAL A 1 94 ? 3.291 -14.164 -12.117 1 98.75 94 VAL A C 1
ATOM 715 O O . VAL A 1 94 ? 2.602 -14.859 -11.375 1 98.75 94 VAL A O 1
ATOM 718 N N . VAL A 1 95 ? 3.467 -14.445 -13.305 1 98.62 95 VAL A N 1
ATOM 719 C CA . VAL A 1 95 ? 3.193 -15.734 -13.938 1 98.62 95 VAL A CA 1
ATOM 720 C C . VAL A 1 95 ? 4.48 -16.297 -14.531 1 98.62 95 VAL A C 1
ATOM 722 O O . VAL A 1 95 ? 5.215 -15.594 -15.227 1 98.62 95 VAL A O 1
ATOM 725 N N . SER A 1 96 ? 4.703 -17.547 -14.219 1 98.25 96 SER A N 1
ATOM 726 C CA . SER A 1 96 ? 5.887 -18.203 -14.781 1 98.25 96 SER A CA 1
ATOM 727 C C . SER A 1 96 ? 5.91 -18.078 -16.297 1 98.25 96 SER A C 1
ATOM 729 O O . SER A 1 96 ? 4.879 -18.25 -16.953 1 98.25 96 SER A O 1
ATOM 731 N N . PRO A 1 97 ? 7.117 -17.875 -16.844 1 96.88 97 PRO A N 1
ATOM 732 C CA . PRO A 1 97 ? 7.211 -17.781 -18.312 1 96.88 97 PRO A CA 1
ATOM 733 C C . PRO A 1 97 ? 6.656 -19.031 -19.016 1 96.88 97 PRO A C 1
ATOM 735 O O . PRO A 1 97 ? 6.031 -18.906 -20.062 1 96.88 97 PRO A O 1
ATOM 738 N N . ASN A 1 98 ? 6.789 -20.141 -18.422 1 94.38 98 ASN A N 1
ATOM 739 C CA . ASN A 1 98 ? 6.375 -21.391 -19.031 1 94.38 98 ASN A CA 1
ATOM 740 C C . ASN A 1 98 ? 4.871 -21.609 -18.922 1 94.38 98 ASN A C 1
ATOM 742 O O . ASN A 1 98 ? 4.32 -22.516 -19.547 1 94.38 98 ASN A O 1
ATOM 746 N N . ALA A 1 99 ? 4.227 -20.797 -18.172 1 95.81 99 ALA A N 1
ATOM 747 C CA . ALA A 1 99 ? 2.789 -20.953 -17.953 1 95.81 99 ALA A CA 1
ATOM 748 C C . ALA A 1 99 ? 2.014 -19.766 -18.531 1 95.81 99 ALA A C 1
ATOM 750 O O . ALA A 1 99 ? 0.818 -19.625 -18.266 1 95.81 99 ALA A O 1
ATOM 751 N N . GLN A 1 100 ? 2.645 -18.922 -19.234 1 95.38 100 GLN A N 1
ATOM 752 C CA . GLN A 1 100 ? 1.998 -17.734 -19.797 1 95.38 100 GLN A CA 1
ATOM 753 C C . GLN A 1 100 ? 1.157 -18.109 -21.016 1 95.38 100 GLN A C 1
ATOM 755 O O . GLN A 1 100 ? 1.265 -19.219 -21.531 1 95.38 100 GLN A O 1
ATOM 760 N N . GLY A 1 101 ? 0.229 -17.188 -21.328 1 93.69 101 GLY A N 1
ATOM 761 C CA . GLY A 1 101 ? -0.602 -17.391 -22.5 1 93.69 101 GLY A CA 1
ATOM 762 C C . GLY A 1 101 ? -1.774 -18.328 -22.25 1 93.69 101 GLY A C 1
ATOM 763 O O . GLY A 1 101 ? -2.436 -18.766 -23.188 1 93.69 101 GLY A O 1
ATOM 764 N N . ARG A 1 102 ? -1.995 -18.594 -21.094 1 93.62 102 ARG A N 1
ATOM 765 C CA . ARG A 1 102 ? -3.062 -19.531 -20.734 1 93.62 102 ARG A CA 1
ATOM 766 C C . ARG A 1 102 ? -4.156 -18.828 -19.938 1 93.62 102 ARG A C 1
ATOM 768 O O . ARG A 1 102 ? -5.02 -19.484 -19.344 1 93.62 102 ARG A O 1
ATOM 775 N N . GLY A 1 103 ? -3.996 -17.531 -19.797 1 95.88 103 GLY A N 1
ATOM 776 C CA . GLY A 1 103 ? -5.027 -16.75 -19.125 1 95.88 103 GLY A CA 1
ATOM 777 C C . GLY A 1 103 ? -4.852 -16.703 -17.625 1 95.88 103 GLY A C 1
ATOM 778 O O . GLY A 1 103 ? -5.695 -16.156 -16.906 1 95.88 103 GLY A O 1
ATOM 779 N N . LEU A 1 104 ? -3.811 -17.219 -17.078 1 97.62 104 LEU A N 1
ATOM 780 C CA . LEU A 1 104 ? -3.6 -17.281 -15.633 1 97.62 104 LEU A CA 1
ATOM 781 C C . LEU A 1 104 ? -3.48 -15.875 -15.039 1 97.62 104 LEU A C 1
ATOM 783 O O . LEU A 1 104 ? -3.984 -15.609 -13.945 1 97.62 104 LEU A O 1
ATOM 787 N N . GLY A 1 105 ? -2.824 -15.008 -15.781 1 97.94 105 GLY A N 1
ATOM 788 C CA . GLY A 1 105 ? -2.672 -13.641 -15.32 1 97.94 105 GLY A CA 1
ATOM 789 C C . GLY A 1 105 ? -3.996 -12.914 -15.156 1 97.94 105 GLY A C 1
ATOM 790 O O . GLY A 1 105 ? -4.262 -12.312 -14.117 1 97.94 105 GLY A O 1
ATOM 791 N N . VAL A 1 106 ? -4.77 -12.977 -16.188 1 97.94 106 VAL A N 1
ATOM 792 C CA . VAL A 1 106 ? -6.078 -12.328 -16.172 1 97.94 106 VAL A CA 1
ATOM 793 C C . VAL A 1 106 ? -6.922 -12.906 -15.031 1 97.94 106 VAL A C 1
ATOM 795 O O . VAL A 1 106 ? -7.551 -12.156 -14.281 1 97.94 106 VAL A O 1
ATOM 798 N N . THR A 1 107 ? -6.906 -14.188 -14.906 1 97.69 107 THR A N 1
ATOM 799 C CA . THR A 1 107 ? -7.668 -14.852 -13.859 1 97.69 107 THR A CA 1
ATOM 800 C C . THR A 1 107 ? -7.191 -14.406 -12.477 1 97.69 107 THR A C 1
ATOM 802 O O . THR A 1 107 ? -8.008 -14.102 -11.602 1 97.69 107 THR A O 1
ATOM 805 N N . LEU A 1 108 ? -5.934 -14.352 -12.32 1 98.25 108 LEU A N 1
ATOM 806 C CA . LEU A 1 108 ? -5.336 -13.977 -11.039 1 98.25 108 LEU A CA 1
ATOM 807 C C . LEU A 1 108 ? -5.691 -12.547 -10.672 1 98.25 108 LEU A C 1
ATOM 809 O O . LEU A 1 108 ? -6.191 -12.281 -9.578 1 98.25 108 LEU A O 1
ATOM 813 N N . VAL A 1 109 ? -5.516 -11.617 -11.531 1 98.69 109 VAL A N 1
ATOM 814 C CA . VAL A 1 109 ? -5.734 -10.195 -11.266 1 98.69 109 VAL A CA 1
ATOM 815 C C . VAL A 1 109 ? -7.227 -9.938 -11.055 1 98.69 109 VAL A C 1
ATOM 817 O O . VAL A 1 109 ? -7.613 -9.242 -10.109 1 98.69 109 VAL A O 1
ATOM 820 N N . THR A 1 110 ? -8.008 -10.469 -11.93 1 98.31 110 THR A N 1
ATOM 821 C CA . THR A 1 110 ? -9.453 -10.297 -11.789 1 98.31 110 THR A CA 1
ATOM 822 C C . THR A 1 110 ? -9.938 -10.906 -10.477 1 98.31 110 THR A C 1
ATOM 824 O O . THR A 1 110 ? -10.789 -10.328 -9.789 1 98.31 110 THR A O 1
ATOM 827 N N . GLY A 1 111 ? -9.414 -12.031 -10.172 1 98.12 111 GLY A N 1
ATOM 828 C CA . GLY A 1 111 ? -9.758 -12.664 -8.906 1 98.12 111 GLY A CA 1
ATOM 829 C C . GLY A 1 111 ? -9.391 -11.82 -7.699 1 98.12 111 GLY A C 1
ATOM 830 O O . GLY A 1 111 ? -10.172 -11.711 -6.75 1 98.12 111 GLY A O 1
ATOM 831 N N . LEU A 1 112 ? -8.234 -11.266 -7.68 1 98.69 112 LEU A N 1
ATOM 832 C CA . LEU A 1 112 ? -7.797 -10.398 -6.586 1 98.69 112 LEU A CA 1
ATOM 833 C C . LEU A 1 112 ? -8.672 -9.156 -6.496 1 98.69 112 LEU A C 1
ATOM 835 O O . LEU A 1 112 ? -9.008 -8.703 -5.398 1 98.69 112 LEU A O 1
ATOM 839 N N . ARG A 1 113 ? -8.992 -8.586 -7.629 1 98.5 113 ARG A N 1
ATOM 840 C CA . ARG A 1 113 ? -9.883 -7.434 -7.676 1 98.5 113 ARG A CA 1
ATOM 841 C C . ARG A 1 113 ? -11.234 -7.766 -7.047 1 98.5 113 ARG A C 1
ATOM 843 O O . ARG A 1 113 ? -11.75 -7.004 -6.223 1 98.5 113 ARG A O 1
ATOM 850 N N . GLU A 1 114 ? -11.773 -8.867 -7.441 1 97.69 114 GLU A N 1
ATOM 851 C CA . GLU A 1 114 ? -13.062 -9.297 -6.898 1 97.69 114 GLU A CA 1
ATOM 852 C C . GLU A 1 114 ? -12.961 -9.57 -5.398 1 97.69 114 GLU A C 1
ATOM 854 O O . GLU A 1 114 ? -13.891 -9.258 -4.645 1 97.69 114 GLU A O 1
ATOM 859 N N . MET A 1 115 ? -11.906 -10.164 -5.012 1 97.62 115 MET A N 1
ATOM 860 C CA . MET A 1 115 ? -11.672 -10.398 -3.59 1 97.62 115 MET A CA 1
ATOM 861 C C . MET A 1 115 ? -11.664 -9.078 -2.818 1 97.62 115 MET A C 1
ATOM 863 O O . MET A 1 115 ? -12.289 -8.977 -1.762 1 97.62 115 MET A O 1
ATOM 867 N N . ALA A 1 116 ? -10.992 -8.117 -3.318 1 98.44 116 ALA A N 1
ATOM 868 C CA . ALA A 1 116 ? -10.953 -6.805 -2.68 1 98.44 116 ALA A CA 1
ATOM 869 C C . ALA A 1 116 ? -12.359 -6.223 -2.547 1 98.44 116 ALA A C 1
ATOM 871 O O . ALA A 1 116 ? -12.711 -5.66 -1.508 1 98.44 116 ALA A O 1
ATOM 872 N N . THR A 1 117 ? -13.133 -6.363 -3.557 1 97.56 117 THR A N 1
ATOM 873 C CA . THR A 1 117 ? -14.5 -5.867 -3.549 1 97.56 117 THR A CA 1
ATOM 874 C C . THR A 1 117 ? -15.328 -6.57 -2.477 1 97.56 117 THR A C 1
ATOM 876 O O . THR A 1 117 ? -16.094 -5.93 -1.751 1 97.56 117 THR A O 1
ATOM 879 N N . ARG A 1 118 ? -15.102 -7.785 -2.357 1 96.25 118 ARG A N 1
ATOM 880 C CA . ARG A 1 118 ? -15.828 -8.562 -1.361 1 96.25 118 ARG A CA 1
ATOM 881 C C . ARG A 1 118 ? -15.391 -8.195 0.052 1 96.25 118 ARG A C 1
ATOM 883 O O . ARG A 1 118 ? -16.156 -8.328 1.002 1 96.25 118 ARG A O 1
ATOM 890 N N . LEU A 1 119 ? -14.219 -7.77 0.139 1 96.75 119 LEU A N 1
ATOM 891 C CA . LEU A 1 119 ? -13.703 -7.305 1.422 1 96.75 119 LEU A CA 1
ATOM 892 C C . LEU A 1 119 ? -14.141 -5.871 1.696 1 96.75 119 LEU A C 1
ATOM 894 O O . LEU A 1 119 ? -13.695 -5.254 2.668 1 96.75 119 LEU A O 1
ATOM 898 N N . ASN A 1 120 ? -14.875 -5.27 0.791 1 96.5 120 ASN A N 1
ATOM 899 C CA . ASN A 1 120 ? -15.492 -3.949 0.909 1 96.5 120 ASN A CA 1
ATOM 900 C C . ASN A 1 120 ? -14.477 -2.836 0.664 1 96.5 120 ASN A C 1
ATOM 902 O O . ASN A 1 120 ? -14.609 -1.737 1.206 1 96.5 120 ASN A O 1
ATOM 906 N N . CYS A 1 121 ? -13.484 -3.164 -0.022 1 98.06 121 CYS A N 1
ATOM 907 C CA . CYS A 1 121 ? -12.633 -2.084 -0.503 1 98.06 121 CYS A CA 1
ATOM 908 C C . CYS A 1 121 ? -13.383 -1.196 -1.491 1 98.06 121 CYS A C 1
ATOM 910 O O . CYS A 1 121 ? -13.961 -1.689 -2.461 1 98.06 121 CYS A O 1
ATOM 912 N N . TYR A 1 122 ? -13.32 0.139 -1.265 1 97.38 122 TYR A N 1
ATOM 913 C CA . TYR A 1 122 ? -14.047 1.039 -2.152 1 97.38 122 TYR A CA 1
ATOM 914 C C . TYR A 1 122 ? -13.289 1.245 -3.459 1 97.38 122 TYR A C 1
ATOM 916 O O . TYR A 1 122 ? -13.867 1.688 -4.453 1 97.38 122 TYR A O 1
ATOM 924 N N . LYS A 1 123 ? -12.008 0.93 -3.418 1 98.06 123 LYS A N 1
ATOM 925 C CA . LYS A 1 123 ? -11.188 0.989 -4.625 1 98.06 123 LYS A CA 1
ATOM 926 C C . LYS A 1 123 ? -10.039 -0.016 -4.562 1 98.06 123 LYS A C 1
ATOM 928 O O . LYS A 1 123 ? -9.617 -0.419 -3.477 1 98.06 123 LYS A O 1
ATOM 933 N N . VAL A 1 124 ? -9.594 -0.44 -5.707 1 98.81 124 VAL A N 1
ATOM 934 C CA . VAL A 1 124 ? -8.422 -1.282 -5.887 1 98.81 124 VAL A CA 1
ATOM 935 C C . VAL A 1 124 ? -7.449 -0.615 -6.859 1 98.81 124 VAL A C 1
ATOM 937 O O . VAL A 1 124 ? -7.852 -0.152 -7.926 1 98.81 124 VAL A O 1
ATOM 940 N N . ILE A 1 125 ? -6.152 -0.543 -6.398 1 98.88 125 ILE A N 1
ATOM 941 C CA . ILE A 1 125 ? -5.188 0.141 -7.254 1 98.88 125 ILE A CA 1
ATOM 942 C C . ILE A 1 125 ? -3.967 -0.751 -7.473 1 98.88 125 ILE A C 1
ATOM 944 O O . ILE A 1 125 ? -3.717 -1.672 -6.691 1 98.88 125 ILE A O 1
ATOM 948 N N . LEU A 1 126 ? -3.266 -0.51 -8.508 1 98.81 126 LEU A N 1
ATOM 949 C CA . LEU A 1 126 ? -1.966 -1.104 -8.805 1 98.81 126 LEU A CA 1
ATOM 950 C C . LEU A 1 126 ? -1.154 -0.203 -9.734 1 98.81 126 LEU A C 1
ATOM 952 O O . LEU A 1 126 ? -1.686 0.759 -10.289 1 98.81 126 LEU A O 1
ATOM 956 N N . ASP A 1 127 ? 0.135 -0.537 -9.805 1 98.75 127 ASP A N 1
ATOM 957 C CA . ASP A 1 127 ? 1.048 0.155 -10.703 1 98.75 127 ASP A CA 1
ATOM 958 C C . ASP A 1 127 ? 1.652 -0.812 -11.719 1 98.75 127 ASP A C 1
ATOM 960 O O . ASP A 1 127 ? 1.957 -1.959 -11.391 1 98.75 127 ASP A O 1
ATOM 964 N N . CYS A 1 128 ? 1.816 -0.293 -12.883 1 98.44 128 CYS A N 1
ATOM 965 C CA . CYS A 1 128 ? 2.414 -1.136 -13.914 1 98.44 128 CYS A CA 1
ATOM 966 C C . CYS A 1 128 ? 3.24 -0.303 -14.891 1 98.44 128 CYS A C 1
ATOM 968 O O . CYS A 1 128 ? 3.17 0.927 -14.875 1 98.44 128 CYS A O 1
ATOM 970 N N . LYS A 1 129 ? 4.059 -1.029 -15.648 1 97.88 129 LYS A N 1
ATOM 971 C CA . LYS A 1 129 ? 4.758 -0.402 -16.766 1 97.88 129 LYS A CA 1
ATOM 972 C C . LYS A 1 129 ? 3.805 -0.11 -17.922 1 97.88 129 LYS A C 1
ATOM 974 O O . LYS A 1 129 ? 2.779 -0.778 -18.078 1 97.88 129 LYS A O 1
ATOM 979 N N . ASP A 1 130 ? 4.211 0.747 -18.766 1 97.56 130 ASP A N 1
ATOM 980 C CA . ASP A 1 130 ? 3.369 1.252 -19.844 1 97.56 130 ASP A CA 1
ATOM 981 C C . ASP A 1 130 ? 2.873 0.113 -20.734 1 97.56 130 ASP A C 1
ATOM 983 O O . ASP A 1 130 ? 1.689 0.056 -21.078 1 97.56 130 ASP A O 1
ATOM 987 N N . PRO A 1 131 ? 3.68 -0.817 -21.078 1 97.94 131 PRO A N 1
ATOM 988 C CA . PRO A 1 131 ? 3.219 -1.861 -22 1 97.94 131 PRO A CA 1
ATOM 989 C C . PRO A 1 131 ? 2.139 -2.75 -21.391 1 97.94 131 PRO A C 1
ATOM 991 O O . PRO A 1 131 ? 1.474 -3.504 -22.109 1 97.94 131 PRO A O 1
ATOM 994 N N . LYS A 1 132 ? 1.985 -2.684 -20.078 1 98.06 132 LYS A N 1
ATOM 995 C CA . LYS A 1 132 ? 1.051 -3.582 -19.406 1 98.06 132 LYS A CA 1
ATOM 996 C C . LYS A 1 132 ? -0.3 -2.906 -19.188 1 98.06 132 LYS A C 1
ATOM 998 O O . LYS A 1 132 ? -1.24 -3.533 -18.703 1 98.06 132 LYS A O 1
ATOM 1003 N N . VAL A 1 133 ? -0.462 -1.699 -19.547 1 98.62 133 VAL A N 1
ATOM 1004 C CA . VAL A 1 133 ? -1.696 -0.946 -19.359 1 98.62 133 VAL A CA 1
ATOM 1005 C C . VAL A 1 133 ? -2.863 -1.685 -20 1 98.62 133 VAL A C 1
ATOM 1007 O O . VAL A 1 133 ? -3.906 -1.885 -19.375 1 98.62 133 VAL A O 1
ATOM 1010 N N . GLY A 1 134 ? -2.646 -2.105 -21.219 1 98.44 134 GLY A N 1
ATOM 1011 C CA . GLY A 1 134 ? -3.699 -2.824 -21.922 1 98.44 134 GLY A CA 1
ATOM 1012 C C . GLY A 1 134 ? -4.125 -4.098 -21.219 1 98.44 134 GLY A C 1
ATOM 1013 O O . GLY A 1 134 ? -5.312 -4.426 -21.172 1 98.44 134 GLY A O 1
ATOM 1014 N N . PHE A 1 135 ? -3.156 -4.797 -20.703 1 98.31 135 PHE A N 1
ATOM 1015 C CA . PHE A 1 135 ? -3.439 -6.02 -19.953 1 98.31 135 PHE A CA 1
ATOM 1016 C C . PHE A 1 135 ? -4.348 -5.727 -18.766 1 98.31 135 PHE A C 1
ATOM 1018 O O . PHE A 1 135 ? -5.352 -6.414 -18.562 1 98.31 135 PHE A O 1
ATOM 1025 N N . TYR A 1 136 ? -4.098 -4.695 -18.031 1 98.75 136 TYR A N 1
ATOM 1026 C CA . TYR A 1 136 ? -4.855 -4.426 -16.812 1 98.75 136 TYR A CA 1
ATOM 1027 C C . TYR A 1 136 ? -6.203 -3.793 -17.125 1 98.75 136 TYR A C 1
ATOM 1029 O O . TYR A 1 136 ? -7.168 -3.955 -16.375 1 98.75 136 TYR A O 1
ATOM 1037 N N . GLU A 1 137 ? -6.273 -3.111 -18.234 1 98.75 137 GLU A N 1
ATOM 1038 C CA . GLU A 1 137 ? -7.578 -2.656 -18.688 1 98.75 137 GLU A CA 1
ATOM 1039 C C . GLU A 1 137 ? -8.516 -3.834 -18.953 1 98.75 137 GLU A C 1
ATOM 1041 O O . GLU A 1 137 ? -9.695 -3.785 -18.609 1 98.75 137 GLU A O 1
ATOM 1046 N N . LYS A 1 138 ? -7.977 -4.883 -19.531 1 97.88 138 LYS A N 1
ATOM 1047 C CA . LYS A 1 138 ? -8.75 -6.094 -19.766 1 97.88 138 LYS A CA 1
ATOM 1048 C C . LYS A 1 138 ? -9.195 -6.738 -18.453 1 97.88 138 LYS A C 1
ATOM 1050 O O . LYS A 1 138 ? -10.188 -7.469 -18.422 1 97.88 138 LYS A O 1
ATOM 1055 N N . CYS A 1 139 ? -8.469 -6.469 -17.438 1 98.25 139 CYS A N 1
ATOM 1056 C CA . CYS A 1 139 ? -8.797 -7.02 -16.125 1 98.25 139 CYS A CA 1
ATOM 1057 C C . CYS A 1 139 ? -9.812 -6.141 -15.406 1 98.25 139 CYS A C 1
ATOM 1059 O O . CYS A 1 139 ? -10.172 -6.414 -14.258 1 98.25 139 CYS A O 1
ATOM 1061 N N . GLY A 1 140 ? -10.234 -5.004 -15.961 1 98.19 140 GLY A N 1
ATOM 1062 C CA . GLY A 1 140 ? -11.281 -4.168 -15.398 1 98.19 140 GLY A CA 1
ATOM 1063 C C . GLY A 1 140 ? -10.758 -2.91 -14.734 1 98.19 140 GLY A C 1
ATOM 1064 O O . GLY A 1 140 ? -11.508 -2.199 -14.062 1 98.19 140 GLY A O 1
ATOM 1065 N N . PHE A 1 141 ? -9.484 -2.605 -14.969 1 98.81 141 PHE A N 1
ATOM 1066 C CA . PHE A 1 141 ? -8.898 -1.396 -14.398 1 98.81 141 PHE A CA 1
ATOM 1067 C C . PHE A 1 141 ? -8.891 -0.268 -15.422 1 98.81 141 PHE A C 1
ATOM 1069 O O . PHE A 1 141 ? -8.945 -0.517 -16.625 1 98.81 141 PHE A O 1
ATOM 1076 N N . ASP A 1 142 ? -8.781 0.961 -14.844 1 98.69 142 ASP A N 1
ATOM 1077 C CA . ASP A 1 142 ? -8.625 2.152 -15.672 1 98.69 142 ASP A CA 1
ATOM 1078 C C . ASP A 1 142 ? -7.336 2.895 -15.336 1 98.69 142 ASP A C 1
ATOM 1080 O O . ASP A 1 142 ? -6.922 2.936 -14.18 1 98.69 142 ASP A O 1
ATOM 1084 N N . LEU A 1 143 ? -6.84 3.463 -16.391 1 98.38 143 LEU A N 1
ATOM 1085 C CA . LEU A 1 143 ? -5.699 4.348 -16.172 1 98.38 143 LEU A 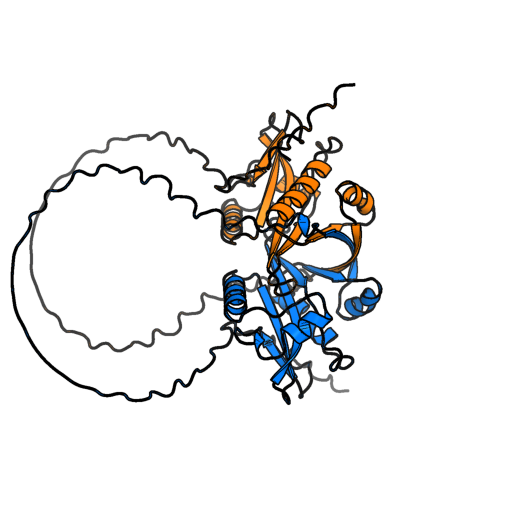CA 1
ATOM 1086 C C . LEU A 1 143 ? -6.121 5.602 -15.422 1 98.38 143 LEU A C 1
ATOM 1088 O O . LEU A 1 143 ? -7.031 6.312 -15.852 1 98.38 143 LEU A O 1
ATOM 1092 N N . ARG A 1 144 ? -5.41 5.898 -14.289 1 97.94 144 ARG A N 1
ATOM 1093 C CA . ARG A 1 144 ? -5.93 6.988 -13.469 1 97.94 144 ARG A CA 1
ATOM 1094 C C . ARG A 1 144 ? -4.809 7.926 -13.031 1 97.94 144 ARG A C 1
ATOM 1096 O O . ARG A 1 144 ? -5.07 9.031 -12.547 1 97.94 144 ARG A O 1
ATOM 1103 N N . GLY A 1 145 ? -3.604 7.52 -13.164 1 98.19 145 GLY A N 1
ATOM 1104 C CA . GLY A 1 145 ? -2.535 8.383 -12.68 1 98.19 145 GLY A CA 1
ATOM 1105 C C . GLY A 1 145 ? -1.153 7.895 -13.07 1 98.19 145 GLY A C 1
ATOM 1106 O O . GLY A 1 145 ? -1.008 7.09 -13.992 1 98.19 145 GLY A O 1
ATOM 1107 N N . ARG A 1 146 ? -0.155 8.516 -12.352 1 98.56 146 ARG A N 1
ATOM 1108 C CA . ARG A 1 146 ? 1.26 8.227 -12.562 1 98.56 146 ARG A CA 1
ATOM 1109 C C . ARG A 1 146 ? 1.889 7.641 -11.297 1 98.56 146 ARG A C 1
ATOM 1111 O O . ARG A 1 146 ? 1.593 8.086 -10.188 1 98.56 146 ARG A O 1
ATOM 1118 N N . GLN A 1 147 ? 2.742 6.68 -11.602 1 98.75 147 GLN A N 1
ATOM 1119 C CA . GLN A 1 147 ? 3.51 6.125 -10.484 1 98.75 147 GLN A CA 1
ATOM 1120 C C . GLN A 1 147 ? 4.844 6.852 -10.328 1 98.75 147 GLN A C 1
ATOM 1122 O O . GLN A 1 147 ? 5.617 6.961 -11.281 1 98.75 147 GLN A O 1
ATOM 1127 N N . MET A 1 148 ? 5.066 7.363 -9.141 1 98.81 148 MET A N 1
ATOM 1128 C CA . MET A 1 148 ? 6.359 7.926 -8.758 1 98.81 148 MET A CA 1
ATOM 1129 C C . MET A 1 148 ? 7.105 6.977 -7.828 1 98.81 148 MET A C 1
ATOM 1131 O O . MET A 1 148 ? 6.496 6.336 -6.965 1 98.81 148 MET A O 1
ATOM 1135 N N . ALA A 1 149 ? 8.445 6.914 -7.992 1 98.75 149 ALA A N 1
ATOM 1136 C CA . ALA A 1 149 ? 9.227 6.008 -7.152 1 98.75 149 ALA A CA 1
ATOM 1137 C C . ALA A 1 149 ? 10.555 6.641 -6.75 1 98.75 149 ALA A C 1
ATOM 1139 O O . ALA A 1 149 ? 11.125 7.426 -7.512 1 98.75 149 ALA A O 1
ATOM 1140 N N . PHE A 1 150 ? 10.914 6.367 -5.578 1 98.69 150 PHE A N 1
ATOM 1141 C CA . PHE A 1 150 ? 12.234 6.641 -5.023 1 98.69 150 PHE A CA 1
ATOM 1142 C C . PHE A 1 150 ? 12.914 5.352 -4.574 1 98.69 150 PHE A C 1
ATOM 1144 O O . PHE A 1 150 ? 12.312 4.547 -3.857 1 98.69 150 PHE A O 1
ATOM 1151 N N . TYR A 1 151 ? 14.133 5.043 -5.008 1 97.25 151 TYR A N 1
ATOM 1152 C CA . TYR A 1 151 ? 14.906 3.875 -4.609 1 97.25 151 TYR A CA 1
ATOM 1153 C C . TYR A 1 151 ? 16.062 4.273 -3.703 1 97.25 151 TYR A C 1
ATOM 1155 O O . TYR A 1 151 ? 16.875 5.137 -4.062 1 97.25 151 TYR A O 1
ATOM 1163 N N . ALA A 1 152 ? 16.062 3.584 -2.578 1 93.12 152 ALA A N 1
ATOM 1164 C CA . ALA A 1 152 ? 17.141 3.869 -1.631 1 93.12 152 ALA A CA 1
ATOM 1165 C C . ALA A 1 152 ? 18.469 3.318 -2.131 1 93.12 152 ALA A C 1
ATOM 1167 O O . ALA A 1 152 ? 18.516 2.264 -2.768 1 93.12 152 ALA A O 1
ATOM 1168 N N . ASN A 1 153 ? 19.5 4.047 -1.946 1 84.62 153 ASN A N 1
ATOM 1169 C CA . ASN A 1 153 ? 20.828 3.553 -2.285 1 84.62 153 ASN A CA 1
ATOM 1170 C C . ASN A 1 153 ? 21.25 2.41 -1.367 1 84.62 153 ASN A C 1
ATOM 1172 O O . ASN A 1 153 ? 21.078 2.486 -0.15 1 84.62 153 ASN A O 1
ATOM 1176 N N . PRO A 1 154 ? 21.625 1.243 -1.943 1 69.75 154 PRO A N 1
ATOM 1177 C CA . PRO A 1 154 ? 22.062 0.128 -1.104 1 69.75 154 PRO A CA 1
ATOM 1178 C C . PRO A 1 154 ? 23.047 0.564 -0.015 1 69.75 154 PRO A C 1
ATOM 1180 O O . PRO A 1 154 ? 23.062 -0.021 1.07 1 69.75 154 PRO A O 1
ATOM 1183 N N . GLU A 1 155 ? 23.828 1.437 -0.291 1 63.91 155 GLU A N 1
ATOM 1184 C CA . GLU A 1 155 ? 24.781 1.893 0.711 1 63.91 155 GLU A CA 1
ATOM 1185 C C . GLU A 1 155 ? 24.078 2.635 1.847 1 63.91 155 GLU A C 1
ATOM 1187 O O . GLU A 1 155 ? 24.578 2.662 2.975 1 63.91 155 GLU A O 1
ATOM 1192 N N . ASP A 1 156 ? 23.078 3.127 1.633 1 57.75 156 ASP A N 1
ATOM 1193 C CA . ASP A 1 156 ? 22.344 3.898 2.631 1 57.75 156 ASP A CA 1
ATOM 1194 C C . ASP A 1 156 ? 21.5 2.986 3.518 1 57.75 156 ASP A C 1
ATOM 1196 O O . ASP A 1 156 ? 21.094 3.379 4.617 1 57.75 156 ASP A O 1
ATOM 1200 N N . ALA A 1 157 ? 21.188 1.794 3.004 1 54.09 157 ALA A N 1
ATOM 1201 C CA . ALA A 1 157 ? 20.344 0.832 3.693 1 54.09 157 ALA A CA 1
ATOM 1202 C C . ALA A 1 157 ? 21.125 0.029 4.723 1 54.09 157 ALA A C 1
ATOM 1204 O O . ALA A 1 157 ? 20.641 -0.976 5.242 1 54.09 157 ALA A O 1
ATOM 1205 N N . LYS A 1 158 ? 22.156 0.432 5.258 1 46.25 158 LYS A N 1
ATOM 1206 C CA . LYS A 1 158 ? 22.844 -0.428 6.219 1 46.25 158 LYS A CA 1
ATOM 1207 C C . LYS A 1 158 ? 21.906 -0.823 7.363 1 46.25 158 LYS A C 1
ATOM 1209 O O . LYS A 1 158 ? 21.266 0.032 7.965 1 46.25 158 LYS A O 1
ATOM 1214 N N . PRO A 1 159 ? 21.719 -2.143 7.461 1 42.38 159 PRO A N 1
ATOM 1215 C CA . PRO A 1 159 ? 20.844 -2.6 8.547 1 42.38 159 PRO A CA 1
ATOM 1216 C C . PRO A 1 159 ? 21.188 -1.96 9.891 1 42.38 159 PRO A C 1
ATOM 1218 O O . PRO A 1 159 ? 22.344 -1.985 10.312 1 42.38 159 PRO A O 1
ATOM 1221 N N . LYS A 1 160 ? 20.688 -0.919 10.195 1 38.81 160 LYS A N 1
ATOM 1222 C CA . LYS A 1 160 ? 21 -0.65 11.594 1 38.81 160 LYS A CA 1
ATOM 1223 C C . LYS A 1 160 ? 20.781 -1.889 12.453 1 38.81 160 LYS A C 1
ATOM 1225 O O . LYS A 1 160 ? 19.75 -2.549 12.344 1 38.81 160 LYS A O 1
ATOM 1230 N N . ALA A 1 161 ? 21.859 -2.49 13.031 1 33.72 161 ALA A N 1
ATOM 1231 C CA . ALA A 1 161 ? 21.734 -3.566 14.008 1 33.72 161 ALA A CA 1
ATOM 1232 C C . ALA A 1 161 ? 20.453 -3.426 14.828 1 33.72 161 ALA A C 1
ATOM 1234 O O . ALA A 1 161 ? 19.969 -2.312 15.055 1 33.72 161 ALA A O 1
ATOM 1235 N N . PRO A 1 162 ? 19.656 -4.469 14.922 1 34.06 162 PRO A N 1
ATOM 1236 C CA . PRO A 1 162 ? 18.469 -4.355 15.773 1 34.06 162 PRO A CA 1
ATOM 1237 C C . PRO A 1 162 ? 18.703 -3.477 17 1 34.06 162 PRO A C 1
ATOM 1239 O O . PRO A 1 162 ? 19.75 -3.582 17.641 1 34.06 162 PRO A O 1
ATOM 1242 N N . ALA A 1 163 ? 18.156 -2.354 17 1 35.06 163 ALA A N 1
ATOM 1243 C CA . ALA A 1 163 ? 18.375 -1.589 18.234 1 35.06 163 ALA A CA 1
ATOM 1244 C C . ALA A 1 163 ? 18.391 -2.502 19.453 1 35.06 163 ALA A C 1
ATOM 1246 O O . ALA A 1 163 ? 17.625 -3.477 19.516 1 35.06 163 ALA A O 1
ATOM 1247 N N . PRO A 1 164 ? 19.469 -2.66 20.141 1 31.56 164 PRO A N 1
ATOM 1248 C CA . PRO A 1 164 ? 19.406 -3.5 21.344 1 31.56 164 PRO A CA 1
ATOM 1249 C C . PRO A 1 164 ? 18.062 -3.4 22.047 1 31.56 164 PRO A C 1
ATOM 1251 O O . PRO A 1 164 ? 17.359 -2.391 21.922 1 31.56 164 PRO A O 1
ATOM 1254 N N . PRO A 1 165 ? 17.469 -4.5 22.391 1 29.7 165 PRO A N 1
ATOM 1255 C CA . PRO A 1 165 ? 16.219 -4.426 23.125 1 29.7 165 PRO A CA 1
ATOM 1256 C C . PRO A 1 165 ? 16.141 -3.211 24.047 1 29.7 165 PRO A C 1
ATOM 1258 O O . PRO A 1 165 ? 17.156 -2.814 24.641 1 29.7 165 PRO A O 1
ATOM 1261 N N . LEU A 1 166 ? 15.438 -2.24 23.609 1 31.7 166 LEU A N 1
ATOM 1262 C CA . LEU A 1 166 ? 15.297 -1.122 24.531 1 31.7 166 LEU A CA 1
ATOM 1263 C C . LEU A 1 166 ? 15.43 -1.592 25.984 1 31.7 166 LEU A C 1
ATOM 1265 O O . LEU A 1 166 ? 14.805 -2.578 26.375 1 31.7 166 LEU A O 1
ATOM 1269 N N . GLU A 1 167 ? 16.547 -1.438 26.531 1 30.2 167 GLU A N 1
ATOM 1270 C CA . GLU A 1 167 ? 16.688 -1.706 27.969 1 30.2 167 GLU A CA 1
ATOM 1271 C C . GLU A 1 167 ? 15.43 -1.289 28.719 1 30.2 167 GLU A C 1
ATOM 1273 O O . GLU A 1 167 ? 14.867 -0.223 28.469 1 30.2 167 GLU A O 1
ATOM 1278 N N . SER A 1 168 ? 14.602 -2.258 29.109 1 29.38 168 SER A N 1
ATOM 1279 C CA . SER A 1 168 ? 13.43 -2.061 29.969 1 29.38 168 SER A CA 1
ATOM 1280 C C . SER A 1 168 ? 13.617 -0.868 30.906 1 29.38 168 SER A C 1
ATOM 1282 O O . SER A 1 168 ? 14.711 -0.659 31.438 1 29.38 168 SER A O 1
ATOM 1284 N N . PRO A 1 169 ? 12.977 0.169 30.594 1 31.03 169 PRO A N 1
ATOM 1285 C CA . PRO A 1 169 ? 13.227 1.251 31.547 1 31.03 169 PRO A CA 1
ATOM 1286 C C . PRO A 1 169 ? 13.508 0.74 32.969 1 31.03 169 PRO A C 1
ATOM 1288 O O . PRO A 1 169 ? 13.07 -0.358 33.312 1 31.03 169 PRO A O 1
ATOM 1291 N N . PRO A 1 170 ? 14.523 1.195 33.594 1 27.59 170 PRO A N 1
ATOM 1292 C CA . PRO A 1 170 ? 14.828 0.674 34.906 1 27.59 170 PRO A CA 1
ATOM 1293 C C . PRO A 1 170 ? 13.586 0.51 35.781 1 27.59 170 PRO A C 1
ATOM 1295 O O . PRO A 1 170 ? 12.609 1.244 35.625 1 27.59 170 PRO A O 1
ATOM 1298 N N . ASP A 1 171 ? 13.195 -0.749 35.938 1 27.67 171 ASP A N 1
ATOM 1299 C CA . ASP A 1 171 ? 12.148 -1.118 36.906 1 27.67 171 ASP A CA 1
ATOM 1300 C C . ASP A 1 171 ? 12.141 -0.171 38.094 1 27.67 171 ASP A C 1
ATOM 1302 O O . ASP A 1 171 ? 13.141 -0.063 38.812 1 27.67 171 ASP A O 1
ATOM 1306 N N . VAL A 1 172 ? 11.523 0.975 37.875 1 29.58 172 VAL A N 1
ATOM 1307 C CA . VAL A 1 172 ? 11.328 1.708 39.125 1 29.58 172 VAL A CA 1
ATOM 1308 C C . VAL A 1 172 ? 10.969 0.735 40.25 1 29.58 172 VAL A C 1
ATOM 1310 O O . VAL A 1 172 ? 10.008 -0.031 40.125 1 29.58 172 VAL A O 1
ATOM 1313 N N . HIS A 1 173 ? 12.039 0.171 40.906 1 25.72 173 HIS A N 1
ATOM 1314 C CA . HIS A 1 173 ? 12.039 -0.671 42.094 1 25.72 173 HIS A CA 1
ATOM 1315 C C . HIS A 1 173 ? 11.031 -0.175 43.125 1 25.72 173 HIS A C 1
ATOM 1317 O O . HIS A 1 173 ? 11.211 0.892 43.719 1 25.72 173 HIS A O 1
ATOM 1323 N N . ASN A 1 174 ? 9.711 -0.132 42.656 1 23.27 174 ASN A N 1
ATOM 1324 C CA . ASN A 1 174 ? 8.859 0.049 43.844 1 23.27 174 ASN A CA 1
ATOM 1325 C C . ASN A 1 174 ? 9.289 -0.859 45 1 23.27 174 ASN A C 1
ATOM 1327 O O . ASN A 1 174 ? 9.359 -2.078 44.844 1 23.27 174 ASN A O 1
ATOM 1331 N N . GLY A 1 175 ? 10.164 -0.312 45.844 1 24.28 175 GLY A N 1
ATOM 1332 C CA . GLY A 1 175 ? 10.703 -0.889 47.062 1 24.28 175 GLY A CA 1
ATOM 1333 C C . GLY A 1 175 ? 9.656 -1.604 47.875 1 24.28 175 GLY A C 1
ATOM 1334 O O . GLY A 1 175 ? 9.031 -0.998 48.75 1 24.28 175 GLY A O 1
ATOM 1335 N N . SER A 1 176 ? 8.773 -2.387 47.156 1 23.08 176 SER A N 1
ATOM 1336 C CA . SER A 1 176 ? 7.887 -3.002 48.125 1 23.08 176 SER A CA 1
ATOM 1337 C C . SER A 1 176 ? 8.68 -3.727 49.219 1 23.08 176 SER A C 1
ATOM 1339 O O . SER A 1 176 ? 9.688 -4.375 48.906 1 23.08 176 SER A O 1
ATOM 1341 N N . PRO A 1 177 ? 8.375 -3.33 50.406 1 20.36 177 PRO A N 1
ATOM 1342 C CA . PRO A 1 177 ? 9.07 -3.84 51.594 1 20.36 177 PRO A CA 1
ATOM 1343 C C . PRO A 1 177 ? 9.133 -5.367 51.625 1 20.36 177 PRO A C 1
ATOM 1345 O O . PRO A 1 177 ? 8.297 -6.035 51 1 20.36 177 PRO A O 1
ATOM 1348 N N . ALA A 1 178 ? 10.344 -5.832 51.812 1 21.94 178 ALA A N 1
ATOM 1349 C CA . ALA A 1 178 ? 10.906 -7.172 51.938 1 21.94 178 ALA A CA 1
ATOM 1350 C C . ALA A 1 178 ? 10.055 -8.039 52.844 1 21.94 178 ALA A C 1
ATOM 1352 O O . ALA A 1 178 ? 10.008 -7.805 54.062 1 21.94 178 ALA A O 1
ATOM 1353 N N . ARG A 1 179 ? 8.727 -8.328 52.375 1 18.27 179 ARG A N 1
ATOM 1354 C CA . ARG A 1 179 ? 8.18 -9.195 53.406 1 18.27 179 ARG A CA 1
ATOM 1355 C C . ARG A 1 179 ? 9.133 -10.344 53.719 1 18.27 179 ARG A C 1
ATOM 1357 O O . ARG A 1 179 ? 9.797 -10.867 52.844 1 18.27 179 ARG A O 1
ATOM 1364 N N . THR A 1 180 ? 9.453 -10.508 54.938 1 19.7 180 THR A N 1
ATOM 1365 C CA . THR A 1 180 ? 10.297 -11.422 55.688 1 19.7 180 THR A CA 1
ATOM 1366 C C . THR A 1 180 ? 9.844 -12.867 55.5 1 19.7 180 THR A C 1
ATOM 1368 O O . THR A 1 180 ? 10.398 -13.789 56.094 1 19.7 180 THR A O 1
ATOM 1371 N N . GLU A 1 181 ? 8.914 -13.094 54.5 1 17.28 181 GLU A N 1
ATOM 1372 C CA . GLU A 1 181 ? 8.367 -14.375 54.938 1 17.28 181 GLU A CA 1
ATOM 1373 C C . GLU A 1 181 ? 9.445 -15.445 55 1 17.28 181 GLU A C 1
ATOM 1375 O O . GLU A 1 181 ? 10.398 -15.43 54.219 1 17.28 181 GLU A O 1
ATOM 1380 N N . ASP A 1 182 ? 9.227 -16.281 56.062 1 17.53 182 ASP A N 1
ATOM 1381 C CA . ASP A 1 182 ? 9.852 -17.359 56.844 1 17.53 182 ASP A CA 1
ATOM 1382 C C . ASP A 1 182 ? 10.07 -18.594 55.969 1 17.53 182 ASP A C 1
ATOM 1384 O O . ASP A 1 182 ? 9.266 -18.891 55.062 1 17.53 182 ASP A O 1
ATOM 1388 N N . ALA A 1 183 ? 11.258 -19.078 56.125 1 18.33 183 ALA A N 1
ATOM 1389 C CA . ALA A 1 183 ? 12.086 -20.156 55.594 1 18.33 183 ALA A CA 1
ATOM 1390 C C . ALA A 1 183 ? 11.398 -21.516 55.719 1 18.33 183 ALA A C 1
ATOM 1392 O O . ALA A 1 183 ? 12.047 -22.562 55.719 1 18.33 183 ALA A O 1
ATOM 1393 N N . LEU A 1 184 ? 9.969 -21.547 55.688 1 16.66 184 LEU A N 1
ATOM 1394 C CA . LEU A 1 184 ? 9.75 -22.859 56.25 1 16.66 184 LEU A CA 1
ATOM 1395 C C . LEU A 1 184 ? 10.469 -23.938 55.438 1 16.66 184 LEU A C 1
ATOM 1397 O O . LEU A 1 184 ? 10.695 -23.781 54.25 1 16.66 184 LEU A O 1
ATOM 1401 N N . THR A 1 185 ? 10.594 -25.078 56.219 1 16.59 185 THR A N 1
ATOM 1402 C CA . THR A 1 185 ? 11.5 -26.203 56.406 1 16.59 185 THR A CA 1
ATOM 1403 C C . THR A 1 185 ? 11.352 -27.203 55.25 1 16.59 185 THR A C 1
ATOM 1405 O O . THR A 1 185 ? 12.344 -27.609 54.656 1 16.59 185 THR A O 1
ATOM 1408 N N . GLU A 1 186 ? 10.273 -28.109 55.312 1 16.23 186 GLU A N 1
ATOM 1409 C CA . GLU A 1 186 ? 10.711 -29.469 55.594 1 16.23 186 GLU A CA 1
ATOM 1410 C C . GLU A 1 186 ? 11.07 -30.234 54.312 1 16.23 186 GLU A C 1
ATOM 1412 O O . GLU A 1 186 ? 10.789 -29.766 53.219 1 16.23 186 GLU A O 1
ATOM 1417 N N . ARG A 1 187 ? 10.266 -31.422 54.156 1 15.91 187 ARG A N 1
ATOM 1418 C CA . ARG A 1 187 ? 10.75 -32.812 54.25 1 15.91 187 ARG A CA 1
ATOM 1419 C C . ARG A 1 187 ? 11.133 -33.312 52.875 1 15.91 187 ARG A C 1
ATOM 1421 O O . ARG A 1 187 ? 10.773 -32.719 51.844 1 15.91 187 ARG A O 1
ATOM 1428 N N . ASP A 1 188 ? 10.531 -34.562 52.531 1 15.91 188 ASP A N 1
ATOM 1429 C CA . ASP A 1 188 ? 11.141 -35.906 52.438 1 15.91 188 ASP A CA 1
ATOM 1430 C C . ASP A 1 188 ? 11.461 -36.25 51 1 15.91 188 ASP A C 1
ATOM 1432 O O . ASP A 1 188 ? 10.945 -35.625 50.062 1 15.91 188 ASP A O 1
ATOM 1436 N N . ASP A 1 189 ? 11.172 -37.562 50.656 1 15.76 189 ASP A N 1
ATOM 1437 C CA . ASP A 1 189 ? 12.008 -38.719 50.344 1 15.76 189 ASP A CA 1
ATOM 1438 C C . ASP A 1 189 ? 11.961 -39 48.844 1 15.76 189 ASP A C 1
ATOM 1440 O O . ASP A 1 189 ? 13 -39.219 48.219 1 15.76 189 ASP A O 1
ATOM 1444 N N . ALA A 1 190 ? 10.773 -39.5 48.312 1 17.56 190 ALA A N 1
ATOM 1445 C CA . ALA A 1 190 ? 10.836 -40.875 47.781 1 17.56 190 ALA A CA 1
ATOM 1446 C C . ALA A 1 190 ? 11.391 -40.906 46.375 1 17.56 190 ALA A C 1
ATOM 1448 O O . ALA A 1 190 ? 11.328 -39.906 45.656 1 17.56 190 ALA A O 1
ATOM 1449 N N . THR A 1 191 ? 11.508 -42.219 45.812 1 17.3 191 THR A N 1
ATOM 1450 C CA . THR A 1 191 ? 12.445 -43.094 45.156 1 17.3 191 THR A CA 1
ATOM 1451 C C . THR A 1 191 ? 12.32 -43 43.625 1 17.3 191 THR A C 1
ATOM 1453 O O . THR A 1 191 ? 13.32 -42.812 42.938 1 17.3 191 THR A O 1
ATOM 1456 N N . ALA A 1 192 ? 11.289 -43.812 43 1 17.75 192 ALA A N 1
ATOM 1457 C CA . ALA A 1 192 ? 11.734 -44.938 42.219 1 17.75 192 ALA A CA 1
ATOM 1458 C C . ALA A 1 192 ? 11.922 -44.531 40.75 1 17.75 192 ALA A C 1
ATOM 1460 O O . ALA A 1 192 ? 11.469 -43.469 40.312 1 17.75 192 ALA A O 1
ATOM 1461 N N . VAL A 1 193 ? 11.289 -45.438 39.781 1 18.69 193 VAL A N 1
ATOM 1462 C CA . VAL A 1 193 ? 11.938 -46.375 38.875 1 18.69 193 VAL A CA 1
ATOM 1463 C C . VAL A 1 193 ? 12.023 -45.781 37.469 1 18.69 193 VAL A C 1
ATOM 1465 O O . VAL A 1 193 ? 11.344 -44.781 37.156 1 18.69 193 VAL A O 1
ATOM 1468 N N . PRO A 1 194 ? 11.742 -46.75 36.375 1 18.2 194 PRO A N 1
ATOM 1469 C CA . PRO A 1 194 ? 12.641 -47.281 35.344 1 18.2 194 PRO A CA 1
ATOM 1470 C C . PRO A 1 194 ? 12.484 -46.594 34 1 18.2 194 PRO A C 1
ATOM 1472 O O . PRO A 1 194 ? 13.469 -46.156 33.406 1 18.2 194 PRO A O 1
ATOM 1475 N N . ASP A 1 195 ? 11.484 -47.094 33.156 1 18.2 195 ASP A N 1
ATOM 1476 C CA . ASP A 1 195 ? 11.773 -47.844 31.938 1 18.2 195 ASP A CA 1
ATOM 1477 C C . ASP A 1 195 ? 11.742 -46.938 30.703 1 18.2 195 ASP A C 1
ATOM 1479 O O . ASP A 1 195 ? 11.133 -45.875 30.734 1 18.2 195 ASP A O 1
ATOM 1483 N N . THR A 1 196 ? 12.023 -47.594 29.438 1 18.84 196 THR A N 1
ATOM 1484 C CA . THR A 1 196 ? 12.797 -47.469 28.219 1 18.84 196 THR A CA 1
ATOM 1485 C C . THR A 1 196 ? 11.961 -46.844 27.109 1 18.84 196 THR A C 1
ATOM 1487 O O . THR A 1 196 ? 12.5 -46.25 26.172 1 18.84 196 THR A O 1
ATOM 1490 N N . GLN A 1 197 ? 10.664 -47.062 26.984 1 19.5 197 GLN A N 1
ATOM 1491 C CA . GLN A 1 197 ? 10.328 -47.531 25.641 1 19.5 197 GLN A CA 1
ATOM 1492 C C . GLN A 1 197 ? 10.336 -46.344 24.641 1 19.5 197 GLN A C 1
ATOM 1494 O O . GLN A 1 197 ? 9.875 -45.25 24.969 1 19.5 197 GLN A O 1
ATOM 1499 N N . SER A 1 198 ? 11.016 -46.562 23.469 1 18.73 198 SER A N 1
ATOM 1500 C CA . SER A 1 198 ? 11.539 -45.812 22.344 1 18.73 198 SER A CA 1
ATOM 1501 C C . SER A 1 198 ? 10.406 -45.344 21.422 1 18.73 198 SER A C 1
ATOM 1503 O O . SER A 1 198 ? 10.656 -44.656 20.438 1 18.73 198 SER A O 1
ATOM 1505 N N . VAL A 1 199 ? 9.188 -45.812 21.453 1 18.98 199 VAL A N 1
ATOM 1506 C CA . VAL A 1 199 ? 8.641 -46.062 20.125 1 18.98 199 VAL A CA 1
ATOM 1507 C C . VAL A 1 199 ? 8.477 -44.719 19.391 1 18.98 199 VAL A C 1
ATOM 1509 O O . VAL A 1 199 ? 8.359 -43.688 20.031 1 18.98 199 VAL A O 1
ATOM 1512 N N . ALA A 1 200 ? 8.539 -44.875 18.031 1 20.61 200 ALA A N 1
ATOM 1513 C CA . ALA A 1 200 ? 8.727 -44.25 16.734 1 20.61 200 ALA A CA 1
ATOM 1514 C C . ALA A 1 200 ? 7.488 -43.438 16.312 1 20.61 200 ALA A C 1
ATOM 1516 O O . ALA A 1 200 ? 6.887 -43.719 15.273 1 20.61 200 ALA A O 1
ATOM 1517 N N . ASP A 1 201 ? 6.758 -42.75 17.234 1 18.28 201 ASP A N 1
ATOM 1518 C CA . ASP A 1 201 ? 5.508 -42.312 16.625 1 18.28 201 ASP A CA 1
ATOM 1519 C C . ASP A 1 201 ? 5.766 -41.469 15.367 1 18.28 201 ASP A C 1
ATOM 1521 O O . ASP A 1 201 ? 6.676 -40.656 15.344 1 18.28 201 ASP A O 1
ATOM 1525 N N . THR A 1 202 ? 5.316 -42 14.203 1 21.53 202 THR A N 1
ATOM 1526 C CA . THR A 1 202 ? 5.113 -41.562 12.82 1 21.53 202 THR A CA 1
ATOM 1527 C C . THR A 1 202 ? 4.406 -40.219 12.781 1 21.53 202 THR A C 1
ATOM 1529 O O . THR A 1 202 ? 3.293 -40.062 13.289 1 21.53 202 THR A O 1
ATOM 1532 N N . LEU A 1 203 ? 5.082 -39.188 12.664 1 21.36 203 LEU A N 1
ATOM 1533 C CA . LEU A 1 203 ? 4.629 -37.812 12.578 1 21.36 203 LEU A CA 1
ATOM 1534 C C . LEU A 1 203 ? 3.783 -37.594 11.328 1 21.36 203 LEU A C 1
ATOM 1536 O O . LEU A 1 203 ? 4.301 -37.625 10.211 1 21.36 203 LEU A O 1
ATOM 1540 N N . GLU A 1 204 ? 2.605 -38.156 11.203 1 21.27 204 GLU A N 1
ATOM 1541 C CA . GLU A 1 204 ? 1.752 -37.656 10.125 1 21.27 204 GLU A CA 1
ATOM 1542 C C . GLU A 1 204 ? 1.581 -36.156 10.195 1 21.27 204 GLU A C 1
ATOM 1544 O O . GLU A 1 204 ? 0.975 -35.625 11.141 1 21.27 204 GLU A O 1
ATOM 1549 N N . THR A 1 205 ? 2.516 -35.438 9.766 1 22.2 205 THR A N 1
ATOM 1550 C CA . THR A 1 205 ? 2.467 -33.969 9.742 1 22.2 205 THR A CA 1
ATOM 1551 C C . THR A 1 205 ? 1.331 -33.469 8.852 1 22.2 205 THR A C 1
ATOM 1553 O O . THR A 1 205 ? 1.367 -33.656 7.633 1 22.2 205 THR A O 1
ATOM 1556 N N . GLU A 1 206 ? 0.053 -33.625 9.117 1 22.34 206 GLU A N 1
ATOM 1557 C CA . GLU A 1 206 ? -0.989 -32.938 8.375 1 22.34 206 GLU A CA 1
ATOM 1558 C C . GLU A 1 206 ? -0.708 -31.422 8.312 1 22.34 206 GLU A C 1
ATOM 1560 O O . GLU A 1 206 ? -0.535 -30.781 9.344 1 22.34 206 GLU A O 1
ATOM 1565 N N . SER A 1 207 ? -0.178 -30.938 7.188 1 23.22 207 SER A N 1
ATOM 1566 C CA . SER A 1 207 ? 0.066 -29.531 6.922 1 23.22 207 SER A CA 1
ATOM 1567 C C . SER A 1 207 ? -1.219 -28.719 7.035 1 23.22 207 SER A C 1
ATOM 1569 O O . SER A 1 207 ? -2.197 -28.984 6.34 1 23.22 207 SER A O 1
ATOM 1571 N N . THR A 1 208 ? -1.714 -28.359 8.109 1 26.77 208 THR A N 1
ATOM 1572 C CA . THR A 1 208 ? -2.818 -27.438 8.328 1 26.77 208 THR A CA 1
ATOM 1573 C C . THR A 1 208 ? -2.598 -26.141 7.551 1 26.77 208 THR A C 1
ATOM 1575 O O . THR A 1 208 ? -1.659 -25.391 7.836 1 26.77 208 THR A O 1
ATOM 1578 N N . GLY A 1 209 ? -2.939 -26.141 6.223 1 25.91 209 GLY A N 1
ATOM 1579 C CA . GLY A 1 209 ? -2.975 -24.953 5.387 1 25.91 209 GLY A CA 1
ATOM 1580 C C . GLY A 1 209 ? -3.521 -23.734 6.105 1 25.91 209 GLY A C 1
ATOM 1581 O O . GLY A 1 209 ? -4.074 -23.844 7.203 1 25.91 209 GLY A O 1
ATOM 1582 N N . SER A 1 210 ? -3.305 -22.547 5.43 1 30.38 210 SER A N 1
ATOM 1583 C CA . SER A 1 210 ? -3.754 -21.266 5.945 1 30.38 210 SER A CA 1
ATOM 1584 C C . SER A 1 210 ? -5.23 -21.297 6.316 1 30.38 210 SER A C 1
ATOM 1586 O O . SER A 1 210 ? -6.023 -21.984 5.668 1 30.38 210 SER A O 1
ATOM 1588 N N . GLY A 1 211 ? -5.59 -21.484 7.516 1 28.38 211 GLY A N 1
ATOM 1589 C CA . GLY A 1 211 ? -6.926 -21.469 8.094 1 28.38 211 GLY A CA 1
ATOM 1590 C C . GLY A 1 211 ? -7.859 -20.469 7.426 1 28.38 211 GLY A C 1
ATOM 1591 O O . GLY A 1 211 ? -8.875 -20.094 8 1 28.38 211 GLY A O 1
ATOM 1592 N N . VAL A 1 212 ? -7.234 -19.656 6.449 1 26.73 212 VAL A N 1
ATOM 1593 C CA . VAL A 1 212 ? -8.234 -18.75 5.883 1 26.73 212 VAL A CA 1
ATOM 1594 C C . VAL A 1 212 ? -9.086 -19.5 4.859 1 26.73 212 VAL A C 1
ATOM 1596 O O . VAL A 1 212 ? -8.555 -20.078 3.908 1 26.73 212 VAL A O 1
ATOM 1599 N N . THR A 1 213 ? -10.133 -20 5.309 1 25.19 213 THR A N 1
ATOM 1600 C CA . THR A 1 213 ? -11.094 -20.547 4.359 1 25.19 213 THR A CA 1
ATOM 1601 C C . THR A 1 213 ? -11.586 -19.469 3.402 1 25.19 213 THR A C 1
ATOM 1603 O O . THR A 1 213 ? -12.156 -18.469 3.832 1 25.19 213 THR A O 1
ATOM 1606 N N . TYR A 1 214 ? -10.992 -19.359 2.258 1 29.08 214 TYR A N 1
ATOM 1607 C CA . TYR A 1 214 ? -11.477 -18.453 1.216 1 29.08 214 TYR A CA 1
ATOM 1608 C C . TYR A 1 214 ? -12.852 -18.875 0.721 1 29.08 214 TYR A C 1
ATOM 1610 O O . TYR A 1 214 ? -13.086 -20.062 0.456 1 29.08 214 TYR A O 1
ATOM 1618 N N . HIS A 1 215 ? -13.922 -18.281 1.155 1 29.14 215 HIS A N 1
ATOM 1619 C CA . HIS A 1 215 ? -15.203 -18.516 0.497 1 29.14 215 HIS A CA 1
ATOM 1620 C C . HIS A 1 215 ? -15.297 -17.766 -0.828 1 29.14 215 HIS A C 1
ATOM 1622 O O . HIS A 1 215 ? -15.258 -16.547 -0.853 1 29.14 215 HIS A O 1
ATOM 1628 N N . PHE A 1 216 ? -14.914 -18.422 -1.827 1 27 216 PHE A N 1
ATOM 1629 C CA . PHE A 1 216 ? -15.086 -17.828 -3.15 1 27 216 PHE A CA 1
ATOM 1630 C C . PHE A 1 216 ? -16.562 -17.812 -3.551 1 27 216 PHE A C 1
ATOM 1632 O O . PHE A 1 216 ? -17.281 -18.781 -3.303 1 27 216 PHE A O 1
ATOM 1639 N N . PRO A 1 217 ? -17.188 -16.688 -3.828 1 27.7 217 PRO A N 1
ATOM 1640 C CA . PRO A 1 217 ? -18.578 -16.75 -4.301 1 27.7 217 PRO A CA 1
ATOM 1641 C C . PRO A 1 217 ? -18.75 -17.625 -5.539 1 27.7 217 PRO A C 1
ATOM 1643 O O . PRO A 1 217 ? -17.859 -17.656 -6.402 1 27.7 217 PRO A O 1
ATOM 1646 N N . THR A 1 218 ? -19.422 -18.734 -5.387 1 29.02 218 THR A N 1
ATOM 1647 C CA . THR A 1 218 ? -19.812 -19.562 -6.523 1 29.02 218 THR A CA 1
ATOM 1648 C C . THR A 1 218 ? -20.672 -18.766 -7.504 1 29.02 218 THR A C 1
ATOM 1650 O O . THR A 1 218 ? -21.609 -18.078 -7.098 1 29.02 218 THR A O 1
ATOM 1653 N N . GLY A 1 219 ? -20.172 -18.266 -8.57 1 28.95 219 GLY A N 1
ATOM 1654 C CA . GLY A 1 219 ? -20.859 -17.578 -9.648 1 28.95 219 GLY A CA 1
ATOM 1655 C C . GLY A 1 219 ? -22.109 -18.312 -10.117 1 28.95 219 GLY A C 1
ATOM 1656 O O . GLY A 1 219 ? -22.078 -19.531 -10.312 1 28.95 219 GLY A O 1
ATOM 1657 N N . THR A 1 220 ? -23.281 -17.797 -9.758 1 32 220 THR A N 1
ATOM 1658 C CA . THR A 1 220 ? -24.547 -18.266 -10.297 1 32 220 THR A CA 1
ATOM 1659 C C . THR A 1 220 ? -24.516 -18.266 -11.82 1 32 220 THR A C 1
ATOM 1661 O O . THR A 1 220 ? -24.234 -17.25 -12.445 1 32 220 THR A O 1
ATOM 1664 N N . THR A 1 221 ? -24.344 -19.391 -12.438 1 30.22 221 THR A N 1
ATOM 1665 C CA . THR A 1 221 ? -24.547 -19.578 -13.875 1 30.22 221 THR A CA 1
ATOM 1666 C C . THR A 1 221 ? -25.906 -19.047 -14.305 1 30.22 221 THR A C 1
ATOM 1668 O O . THR A 1 221 ? -26.938 -19.484 -13.789 1 30.22 221 THR A O 1
ATOM 1671 N N . PRO A 1 222 ? -26.031 -17.797 -14.805 1 32.03 222 PRO A N 1
ATOM 1672 C CA . PRO A 1 222 ? -27.328 -17.359 -15.328 1 32.03 222 PRO A CA 1
ATOM 1673 C C . PRO A 1 222 ? -27.969 -18.375 -16.266 1 32.03 222 PRO A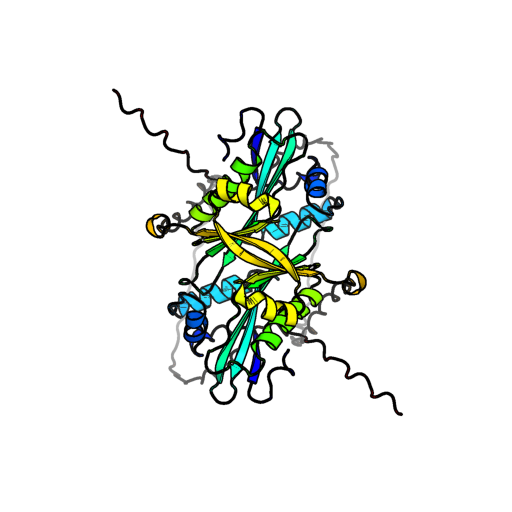 C 1
ATOM 1675 O O . PRO A 1 222 ? -27.266 -19.031 -17.047 1 32.03 222 PRO A O 1
ATOM 1678 N N . ASP A 1 223 ? -29.047 -19 -15.875 1 30.77 223 ASP A N 1
ATOM 1679 C CA . ASP A 1 223 ? -29.922 -19.875 -16.672 1 30.77 223 ASP A CA 1
ATOM 1680 C C . ASP A 1 223 ? -30.188 -19.25 -18.047 1 30.77 223 ASP A C 1
ATOM 1682 O O . ASP A 1 223 ? -30.359 -18.031 -18.172 1 30.77 223 ASP A O 1
ATOM 1686 N N . GLY A 1 224 ? -29.844 -19.906 -19.141 1 26.31 224 GLY A N 1
ATOM 1687 C CA . GLY A 1 224 ? -30.094 -19.719 -20.562 1 26.31 224 GLY A CA 1
ATOM 1688 C C . GLY A 1 224 ? -31.531 -19.375 -20.891 1 26.31 224 GLY A C 1
ATOM 1689 O O . GLY A 1 224 ? -32.469 -20.016 -20.406 1 26.31 224 GLY A O 1
ATOM 1690 N N . VAL A 1 225 ? -31.891 -18.141 -21.141 1 28.14 225 VAL A N 1
ATOM 1691 C CA . VAL A 1 225 ? -33.156 -17.719 -21.75 1 28.14 225 VAL A CA 1
ATOM 1692 C C . VAL A 1 225 ? -33.438 -18.578 -22.969 1 28.14 225 VAL A C 1
ATOM 1694 O O . VAL A 1 225 ? -32.562 -18.891 -23.766 1 28.14 225 VAL A O 1
ATOM 1697 N N . SER A 1 226 ? -34.344 -19.547 -22.766 1 25.38 226 SER A N 1
ATOM 1698 C CA . SER A 1 226 ? -34.969 -20.297 -23.859 1 25.38 226 SER A CA 1
ATOM 1699 C C . SER A 1 226 ? -35.344 -19.375 -25.016 1 25.38 226 SER A C 1
ATOM 1701 O O . SER A 1 226 ? -35.906 -18.312 -24.812 1 25.38 226 SER A O 1
ATOM 1703 N N . ARG A 1 227 ? -34.844 -19.562 -26.25 1 22.28 227 ARG A N 1
ATOM 1704 C CA . ARG A 1 227 ? -35.531 -19.094 -27.453 1 22.28 227 ARG A CA 1
ATOM 1705 C C . ARG A 1 227 ? -36.938 -19.719 -27.562 1 22.28 227 ARG A C 1
ATOM 1707 O O . ARG A 1 227 ? -37.125 -20.891 -27.234 1 22.28 227 ARG A O 1
ATOM 1714 N N . MET B 1 1 ? 12.406 16.734 9.148 1 85.31 1 MET B N 1
ATOM 1715 C CA . MET B 1 1 ? 11.086 17.281 8.859 1 85.31 1 MET B CA 1
ATOM 1716 C C . MET B 1 1 ? 10.695 18.328 9.898 1 85.31 1 MET B C 1
ATOM 1718 O O . MET B 1 1 ? 10.273 19.438 9.547 1 85.31 1 MET B O 1
ATOM 1722 N N . ARG B 1 2 ? 10.898 18.094 11.172 1 81.38 2 ARG B N 1
ATOM 1723 C CA . ARG B 1 2 ? 10.422 18.938 12.266 1 81.38 2 ARG B CA 1
ATOM 1724 C C . ARG B 1 2 ? 11.039 20.328 12.188 1 81.38 2 ARG B C 1
ATOM 1726 O O . ARG B 1 2 ? 10.375 21.328 12.461 1 81.38 2 ARG B O 1
ATOM 1733 N N . ASN B 1 3 ? 12.234 20.406 11.766 1 82.94 3 ASN B N 1
ATOM 1734 C CA . ASN B 1 3 ? 12.93 21.688 11.734 1 82.94 3 ASN B CA 1
ATOM 1735 C C . ASN B 1 3 ? 12.703 22.406 10.414 1 82.94 3 ASN B C 1
ATOM 1737 O O . ASN B 1 3 ? 13.039 23.578 10.281 1 82.94 3 ASN B O 1
ATOM 1741 N N . ALA B 1 4 ? 11.992 21.734 9.539 1 85.19 4 ALA B N 1
ATOM 1742 C CA . ALA B 1 4 ? 11.883 22.281 8.188 1 85.19 4 ALA B CA 1
ATOM 1743 C C . ALA B 1 4 ? 10.555 23 7.988 1 85.19 4 ALA B C 1
ATOM 1745 O O . ALA B 1 4 ? 10.383 23.734 7.012 1 85.19 4 ALA B O 1
ATOM 1746 N N . VAL B 1 5 ? 9.477 22.953 8.867 1 89.38 5 VAL B N 1
ATOM 1747 C CA . VAL B 1 5 ? 8.141 23.484 8.633 1 89.38 5 VAL B CA 1
ATOM 1748 C C . VAL B 1 5 ? 8.055 24.922 9.141 1 89.38 5 VAL B C 1
ATOM 1750 O O . VAL B 1 5 ? 7.035 25.594 8.961 1 89.38 5 VAL B O 1
ATOM 1753 N N . GLY B 1 6 ? 9.023 25.609 9.516 1 88.44 6 GLY B N 1
ATOM 1754 C CA . GLY B 1 6 ? 9 26.969 10.039 1 88.44 6 GLY B CA 1
ATOM 1755 C C . GLY B 1 6 ? 8.586 27.031 11.5 1 88.44 6 GLY B C 1
ATOM 1756 O O . GLY B 1 6 ? 8.039 26.062 12.039 1 88.44 6 GLY B O 1
ATOM 1757 N N . GLU B 1 7 ? 8.641 28.125 12.047 1 92.12 7 GLU B N 1
ATOM 1758 C CA . GLU B 1 7 ? 8.445 28.297 13.484 1 92.12 7 GLU B CA 1
ATOM 1759 C C . GLU B 1 7 ? 6.961 28.297 13.836 1 92.12 7 GLU B C 1
ATOM 1761 O O . GLU B 1 7 ? 6.594 28.047 14.992 1 92.12 7 GLU B O 1
ATOM 1766 N N . ASP B 1 8 ? 6.148 28.531 12.867 1 95.44 8 ASP B N 1
ATOM 1767 C CA . ASP B 1 8 ? 4.715 28.641 13.117 1 95.44 8 ASP B CA 1
ATOM 1768 C C . ASP B 1 8 ? 4.051 27.266 13.188 1 95.44 8 ASP B C 1
ATOM 1770 O O . ASP B 1 8 ? 2.881 27.156 13.547 1 95.44 8 ASP B O 1
ATOM 1774 N N . TYR B 1 9 ? 4.852 26.25 12.875 1 96.94 9 TYR B N 1
ATOM 1775 C CA . TYR B 1 9 ? 4.285 24.906 12.766 1 96.94 9 TYR B CA 1
ATOM 1776 C C . TYR B 1 9 ? 5.102 23.906 13.57 1 96.94 9 TYR B C 1
ATOM 1778 O O . TYR B 1 9 ? 6.262 24.156 13.898 1 96.94 9 TYR B O 1
ATOM 1786 N N . HIS B 1 10 ? 4.492 22.781 13.953 1 96.44 10 HIS B N 1
ATOM 1787 C CA . HIS B 1 10 ? 5.227 21.641 14.461 1 96.44 10 HIS B CA 1
ATOM 1788 C C . HIS B 1 10 ? 4.707 20.344 13.844 1 96.44 10 HIS B C 1
ATOM 1790 O O . HIS B 1 10 ? 3.547 20.266 13.438 1 96.44 10 HIS B O 1
ATOM 1796 N N . VAL B 1 11 ? 5.59 19.406 13.695 1 97.88 11 VAL B N 1
ATOM 1797 C CA . VAL B 1 11 ? 5.328 18.125 13.07 1 97.88 11 VAL B CA 1
ATOM 1798 C C . VAL B 1 11 ? 5.289 17.031 14.133 1 97.88 11 VAL B C 1
ATOM 1800 O O . VAL B 1 11 ? 6.16 16.969 15.008 1 97.88 11 VAL B O 1
ATOM 1803 N N . ARG B 1 12 ? 4.305 16.156 14 1 97.38 12 ARG B N 1
ATOM 1804 C CA . ARG B 1 12 ? 4.195 15.047 14.945 1 97.38 12 ARG B CA 1
ATOM 1805 C C . ARG B 1 12 ? 3.359 13.914 14.359 1 97.38 12 ARG B C 1
ATOM 1807 O O . ARG B 1 12 ? 2.725 14.078 13.32 1 97.38 12 ARG B O 1
ATOM 1814 N N . PRO B 1 13 ? 3.4 12.727 15.023 1 97.88 13 PRO B N 1
ATOM 1815 C CA . PRO B 1 13 ? 2.455 11.68 14.641 1 97.88 13 PRO B CA 1
ATOM 1816 C C . PRO B 1 13 ? 1.002 12.062 14.906 1 97.88 13 PRO B C 1
ATOM 1818 O O . PRO B 1 13 ? 0.733 12.914 15.758 1 97.88 13 PRO B O 1
ATOM 1821 N N . LEU B 1 14 ? 0.107 11.492 14.133 1 98.5 14 LEU B N 1
ATOM 1822 C CA . LEU B 1 14 ? -1.319 11.633 14.406 1 98.5 14 LEU B CA 1
ATOM 1823 C C . LEU B 1 14 ? -1.646 11.156 15.82 1 98.5 14 LEU B C 1
ATOM 1825 O O . LEU B 1 14 ? -1.136 10.125 16.266 1 98.5 14 LEU B O 1
ATOM 1829 N N . ALA B 1 15 ? -2.516 11.938 16.5 1 97.5 15 ALA B N 1
ATOM 1830 C CA . ALA B 1 15 ? -2.932 11.594 17.844 1 97.5 15 ALA B CA 1
ATOM 1831 C C . ALA B 1 15 ? -4.371 11.086 17.875 1 97.5 15 ALA B C 1
ATOM 1833 O O . ALA B 1 15 ? -5.148 11.359 16.953 1 97.5 15 ALA B O 1
ATOM 1834 N N . ALA B 1 16 ? -4.727 10.391 18.969 1 96.12 16 ALA B N 1
ATOM 1835 C CA . ALA B 1 16 ? -6.023 9.734 19.109 1 96.12 16 ALA B CA 1
ATOM 1836 C C . ALA B 1 16 ? -7.145 10.758 19.25 1 96.12 16 ALA B C 1
ATOM 1838 O O . ALA B 1 16 ? -8.32 10.43 19.078 1 96.12 16 ALA B O 1
ATOM 1839 N N . ASP B 1 17 ? -6.809 11.953 19.516 1 95.88 17 ASP B N 1
ATOM 1840 C CA . ASP B 1 17 ? -7.852 12.961 19.703 1 95.88 17 ASP B CA 1
ATOM 1841 C C . ASP B 1 17 ? -7.785 14.023 18.609 1 95.88 17 ASP B C 1
ATOM 1843 O O . ASP B 1 17 ? -8.391 15.094 18.734 1 95.88 17 ASP B O 1
ATOM 1847 N N . ASP B 1 18 ? -7.121 13.773 17.562 1 97.5 18 ASP B N 1
ATOM 1848 C CA . ASP B 1 18 ? -6.906 14.766 16.516 1 97.5 18 ASP B CA 1
ATOM 1849 C C . ASP B 1 18 ? -8.188 15.008 15.711 1 97.5 18 ASP B C 1
ATOM 1851 O O . ASP B 1 18 ? -8.258 15.945 14.914 1 97.5 18 ASP B O 1
ATOM 1855 N N . PHE B 1 19 ? -9.227 14.195 16.016 1 96.06 19 PHE B N 1
ATOM 1856 C CA . PHE B 1 19 ? -10.508 14.461 15.359 1 96.06 19 PHE B CA 1
ATOM 1857 C C . PHE B 1 19 ? -11.055 15.812 15.781 1 96.06 19 PHE B C 1
ATOM 1859 O O . PHE B 1 19 ? -11.922 16.375 15.109 1 96.06 19 PHE B O 1
ATOM 1866 N N . ILE B 1 20 ? -10.547 16.422 16.828 1 96.62 20 ILE B N 1
ATOM 1867 C CA . ILE B 1 20 ? -11.047 17.703 17.297 1 96.62 20 ILE B CA 1
ATOM 1868 C C . ILE B 1 20 ? -10.164 18.828 16.766 1 96.62 20 ILE B C 1
ATOM 1870 O O . ILE B 1 20 ? -10.344 20 17.141 1 96.62 20 ILE B O 1
ATOM 1874 N N . ARG B 1 21 ? -9.227 18.531 15.961 1 97.62 21 ARG B N 1
ATOM 1875 C CA . ARG B 1 21 ? -8.289 19.516 15.438 1 97.62 21 ARG B CA 1
ATOM 1876 C C . ARG B 1 21 ? -8.406 19.641 13.922 1 97.62 21 ARG B C 1
ATOM 1878 O O . ARG B 1 21 ? -7.402 19.641 13.211 1 97.62 21 ARG B O 1
ATOM 1885 N N . SER B 1 22 ? -9.578 19.656 13.383 1 95.88 22 SER B N 1
ATOM 1886 C CA . SER B 1 22 ? -9.93 19.922 11.992 1 95.88 22 SER B CA 1
ATOM 1887 C C . SER B 1 22 ? -9.375 18.828 11.07 1 95.88 22 SER B C 1
ATOM 1889 O O . SER B 1 22 ? -9.117 19.094 9.891 1 95.88 22 SER B O 1
ATOM 1891 N N . TYR B 1 23 ? -9.133 17.672 11.664 1 98.31 23 TYR B N 1
ATOM 1892 C CA . TYR B 1 23 ? -8.531 16.625 10.867 1 98.31 23 TYR B CA 1
ATOM 1893 C C . TYR B 1 23 ? -9.414 16.25 9.68 1 98.31 23 TYR B C 1
ATOM 1895 O O . TYR B 1 23 ? -8.945 16.172 8.547 1 98.31 23 TYR B O 1
ATOM 1903 N N . PHE B 1 24 ? -10.656 16.109 9.867 1 98.06 24 PHE B N 1
ATOM 1904 C CA . PHE B 1 24 ? -11.539 15.703 8.781 1 98.06 24 PHE B CA 1
ATOM 1905 C C . PHE B 1 24 ? -11.805 16.875 7.84 1 98.06 24 PHE B C 1
ATOM 1907 O O . PHE B 1 24 ? -11.984 16.672 6.637 1 98.06 24 PHE B O 1
ATOM 1914 N N . GLY B 1 25 ? -11.812 18.047 8.391 1 97.94 25 GLY B N 1
ATOM 1915 C CA . GLY B 1 25 ? -11.844 19.188 7.504 1 97.94 25 GLY B CA 1
ATOM 1916 C C . GLY B 1 25 ? -10.672 19.234 6.535 1 97.94 25 GLY B C 1
ATOM 1917 O O . GLY B 1 25 ? -10.852 19.516 5.352 1 97.94 25 GLY B O 1
ATOM 1918 N N . LEU B 1 26 ? -9.555 18.938 7.043 1 98.62 26 LEU B N 1
ATOM 1919 C CA . LEU B 1 26 ? -8.367 18.859 6.207 1 98.62 26 LEU B CA 1
ATOM 1920 C C . LEU B 1 26 ? -8.5 17.75 5.168 1 98.62 26 LEU B C 1
ATOM 1922 O O . LEU B 1 26 ? -8.305 18 3.973 1 98.62 26 LEU B O 1
ATOM 1926 N N . LEU B 1 27 ? -8.891 16.547 5.574 1 98.56 27 LEU B N 1
ATOM 1927 C CA . LEU B 1 27 ? -8.992 15.391 4.691 1 98.56 27 LEU B CA 1
ATOM 1928 C C . LEU B 1 27 ? -10.031 15.625 3.602 1 98.56 27 LEU B C 1
ATOM 1930 O O . LEU B 1 27 ? -9.898 15.109 2.488 1 98.56 27 LEU B O 1
ATOM 1934 N N . SER B 1 28 ? -10.992 16.422 3.895 1 98.06 28 SER B N 1
ATOM 1935 C CA . SER B 1 28 ? -12.055 16.703 2.938 1 98.06 28 SER B CA 1
ATOM 1936 C C . SER B 1 28 ? -11.531 17.469 1.731 1 98.06 28 SER B C 1
ATOM 1938 O O . SER B 1 28 ? -12.172 17.5 0.679 1 98.06 28 SER B O 1
ATOM 1940 N N . SER B 1 29 ? -10.398 18.141 1.886 1 97 29 SER B N 1
ATOM 1941 C CA . SER B 1 29 ? -9.781 18.812 0.749 1 97 29 SER B CA 1
ATOM 1942 C C . SER B 1 29 ? -9.078 17.828 -0.173 1 97 29 SER B C 1
ATOM 1944 O O . SER B 1 29 ? -8.703 18.172 -1.295 1 97 29 SER B O 1
ATOM 1946 N N . LEU B 1 30 ? -8.914 16.609 0.254 1 97.25 30 LEU B N 1
ATOM 1947 C CA . LEU B 1 30 ? -8.273 15.547 -0.517 1 97.25 30 LEU B CA 1
ATOM 1948 C C . LEU B 1 30 ? -9.312 14.656 -1.191 1 97.25 30 LEU B C 1
ATOM 1950 O O . LEU B 1 30 ? -9.18 14.32 -2.369 1 97.25 30 LEU B O 1
ATOM 1954 N N . SER B 1 31 ? -10.258 14.242 -0.526 1 96.56 31 SER B N 1
ATOM 1955 C CA . SER B 1 31 ? -11.32 13.352 -0.968 1 96.56 31 SER B CA 1
ATOM 1956 C C . SER B 1 31 ? -12.523 13.414 -0.035 1 96.56 31 SER B C 1
ATOM 1958 O O . SER B 1 31 ? -12.57 14.258 0.868 1 96.56 31 SER B O 1
ATOM 1960 N N . THR B 1 32 ? -13.531 12.539 -0.355 1 96.69 32 THR B N 1
ATOM 1961 C CA . THR B 1 32 ? -14.656 12.422 0.567 1 96.69 32 THR B CA 1
ATOM 1962 C C . THR B 1 32 ? -14.188 11.93 1.934 1 96.69 32 THR B C 1
ATOM 1964 O O . THR B 1 32 ? -13.594 10.859 2.041 1 96.69 32 THR B O 1
ATOM 1967 N N . ALA B 1 33 ? -14.477 12.781 2.92 1 97.75 33 ALA B N 1
ATOM 1968 C CA . ALA B 1 33 ? -14.031 12.438 4.266 1 97.75 33 ALA B CA 1
ATOM 1969 C C . ALA B 1 33 ? -15.016 12.945 5.316 1 97.75 33 ALA B C 1
ATOM 1971 O O . ALA B 1 33 ? -14.672 13.805 6.133 1 97.75 33 ALA B O 1
ATOM 1972 N N . PRO B 1 34 ? -16.156 12.367 5.367 1 96.5 34 PRO B N 1
ATOM 1973 C CA . PRO B 1 34 ? -17.078 12.773 6.43 1 96.5 34 PRO B CA 1
ATOM 1974 C C . PRO B 1 34 ? -16.531 12.508 7.828 1 96.5 34 PRO B C 1
ATOM 1976 O O . PRO B 1 34 ? -15.828 11.508 8.039 1 96.5 34 PRO B O 1
ATOM 1979 N N . PRO B 1 35 ? -16.859 13.383 8.773 1 95.94 35 PRO B N 1
ATOM 1980 C CA . PRO B 1 35 ? -16.406 13.125 10.141 1 95.94 35 PRO B CA 1
ATOM 1981 C C . PRO B 1 35 ? -16.906 11.789 10.688 1 95.94 35 PRO B C 1
ATOM 1983 O O . PRO B 1 35 ? -18.047 11.398 10.406 1 95.94 35 PRO B O 1
ATOM 1986 N N . LEU B 1 36 ? -16.078 11.203 11.414 1 96.31 36 LEU B N 1
ATOM 1987 C CA . LEU B 1 36 ? -16.438 9.969 12.109 1 96.31 36 LEU B CA 1
ATOM 1988 C C . LEU B 1 36 ? -16.859 10.258 13.547 1 96.31 36 LEU B C 1
ATOM 1990 O O . LEU B 1 36 ? -16.375 11.203 14.164 1 96.31 36 LEU B O 1
ATOM 1994 N N . ALA B 1 37 ? -17.688 9.352 14.023 1 96.25 37 ALA B N 1
ATOM 1995 C CA . ALA B 1 37 ? -17.906 9.391 15.469 1 96.25 37 ALA B CA 1
ATOM 1996 C C . ALA B 1 37 ? -16.609 9.195 16.234 1 96.25 37 ALA B C 1
ATOM 1998 O O . ALA B 1 37 ? -15.758 8.406 15.828 1 96.25 37 ALA B O 1
ATOM 1999 N N . PRO B 1 38 ? -16.531 9.875 17.328 1 95.81 38 PRO B N 1
ATOM 2000 C CA . PRO B 1 38 ? -15.297 9.766 18.109 1 95.81 38 PRO B CA 1
ATOM 2001 C C . PRO B 1 38 ? -14.938 8.312 18.438 1 95.81 38 PRO B C 1
ATOM 2003 O O . PRO B 1 38 ? -13.766 7.938 18.359 1 95.81 38 PRO B O 1
ATOM 2006 N N . SER B 1 39 ? -15.906 7.551 18.688 1 96.19 39 SER B N 1
ATOM 2007 C CA . SER B 1 39 ? -15.641 6.152 19.016 1 96.19 39 SER B CA 1
ATOM 2008 C C . SER B 1 39 ? -15.102 5.395 17.812 1 96.19 39 SER B C 1
ATOM 2010 O O . SER B 1 39 ? -14.227 4.539 17.953 1 96.19 39 SER B O 1
ATOM 2012 N N . VAL B 1 40 ? -15.609 5.758 16.672 1 96.12 40 VAL B N 1
ATOM 2013 C CA . VAL B 1 40 ? -15.156 5.102 15.453 1 96.12 40 VAL B CA 1
ATOM 2014 C C . VAL B 1 40 ? -13.734 5.555 15.125 1 96.12 40 VAL B C 1
ATOM 2016 O O . VAL B 1 40 ? -12.883 4.738 14.766 1 96.12 40 VAL B O 1
ATOM 2019 N N . PHE B 1 41 ? -13.516 6.82 15.289 1 97.06 41 PHE B N 1
ATOM 2020 C CA . PHE B 1 41 ? -12.172 7.344 15.07 1 97.06 41 PHE B CA 1
ATOM 2021 C C . PHE B 1 41 ? -11.164 6.648 15.977 1 97.06 41 PHE B C 1
ATOM 2023 O O . PHE B 1 41 ? -10.117 6.188 15.516 1 97.06 41 PHE B O 1
ATOM 2030 N N . THR B 1 42 ? -11.484 6.547 17.156 1 96.31 42 THR B N 1
ATOM 2031 C CA . THR B 1 42 ? -10.586 5.953 18.141 1 96.31 42 THR B CA 1
ATOM 2032 C C . THR B 1 42 ? -10.359 4.477 17.844 1 96.31 42 THR B C 1
ATOM 2034 O O . THR B 1 42 ? -9.234 3.984 17.969 1 96.31 42 THR B O 1
ATOM 2037 N N . ALA B 1 43 ? -11.367 3.824 17.469 1 96.12 43 ALA B N 1
ATOM 2038 C CA . ALA B 1 43 ? -11.234 2.414 17.125 1 96.12 43 ALA B CA 1
ATOM 2039 C C . ALA B 1 43 ? -10.297 2.234 15.922 1 96.12 43 ALA B C 1
ATOM 2041 O O . ALA B 1 43 ? -9.438 1.354 15.93 1 96.12 43 ALA B O 1
ATOM 2042 N N . LEU B 1 44 ? -10.523 3.049 14.977 1 97.06 44 LEU B N 1
ATOM 2043 C CA . LEU B 1 44 ? -9.664 2.979 13.805 1 97.06 44 LEU B CA 1
ATOM 2044 C C . LEU B 1 44 ? -8.227 3.338 14.156 1 97.06 44 LEU B C 1
ATOM 2046 O O . LEU B 1 44 ? -7.289 2.635 13.766 1 97.06 44 LEU B O 1
ATOM 2050 N N . PHE B 1 45 ? -8.109 4.367 14.875 1 97.38 45 PHE B N 1
ATOM 2051 C CA . PHE B 1 45 ? -6.785 4.777 15.328 1 97.38 45 PHE B CA 1
ATOM 2052 C C . PHE B 1 45 ? -6.07 3.627 16.031 1 97.38 45 PHE B C 1
ATOM 2054 O O . PHE B 1 45 ? -4.91 3.34 15.734 1 97.38 45 PHE B O 1
ATOM 2061 N N . ASN B 1 46 ? -6.719 2.969 16.875 1 95.94 46 ASN B N 1
ATOM 2062 C CA . ASN B 1 46 ? -6.145 1.86 17.641 1 95.94 46 ASN B CA 1
ATOM 2063 C C . ASN B 1 46 ? -5.812 0.679 16.719 1 95.94 46 ASN B C 1
ATOM 2065 O O . ASN B 1 46 ? -4.805 0.002 16.922 1 95.94 46 ASN B O 1
ATOM 2069 N N . ALA B 1 47 ? -6.652 0.452 15.812 1 95.12 47 ALA B N 1
ATOM 2070 C CA . ALA B 1 47 ? -6.387 -0.624 14.859 1 95.12 47 ALA B CA 1
ATOM 2071 C C . ALA B 1 47 ? -5.121 -0.346 14.055 1 95.12 47 ALA B C 1
ATOM 2073 O O . ALA B 1 47 ? -4.312 -1.248 13.828 1 95.12 47 ALA B O 1
ATOM 2074 N N . LEU B 1 48 ? -5 0.869 13.656 1 96.38 48 LEU B N 1
ATOM 2075 C CA . LEU B 1 48 ? -3.809 1.256 12.914 1 96.38 48 LEU B CA 1
ATOM 2076 C C . LEU B 1 48 ? -2.561 1.137 13.781 1 96.38 48 LEU B C 1
ATOM 2078 O O . LEU B 1 48 ? -1.531 0.627 13.328 1 96.38 48 LEU B O 1
ATOM 2082 N N . LYS B 1 49 ? -2.699 1.57 14.938 1 94.38 49 LYS B N 1
ATOM 2083 C CA . LYS B 1 49 ? -1.599 1.487 15.891 1 94.38 49 LYS B CA 1
ATOM 2084 C C . LYS B 1 49 ? -1.22 0.035 16.172 1 94.38 49 LYS B C 1
ATOM 2086 O O . LYS B 1 49 ? -0.042 -0.28 16.359 1 94.38 49 LYS B O 1
ATOM 2091 N N . ALA B 1 50 ? -2.174 -0.804 16.156 1 91.69 50 ALA B N 1
ATOM 2092 C CA . ALA B 1 50 ? -1.957 -2.215 16.469 1 91.69 50 ALA B CA 1
ATOM 2093 C C . ALA B 1 50 ? -1.312 -2.943 15.289 1 91.69 50 ALA B C 1
ATOM 2095 O O . ALA B 1 50 ? -0.81 -4.059 15.445 1 91.69 50 ALA B O 1
ATOM 2096 N N . SER B 1 51 ? -1.404 -2.377 14.18 1 91.94 51 SER B N 1
ATOM 2097 C CA . SER B 1 51 ? -0.694 -2.932 13.031 1 91.94 51 SER B CA 1
ATOM 2098 C C . SER B 1 51 ? 0.796 -2.615 13.094 1 91.94 51 SER B C 1
ATOM 2100 O O . SER B 1 51 ? 1.246 -1.605 12.555 1 91.94 51 SER B O 1
ATOM 2102 N N . ILE B 1 52 ? 1.515 -3.506 13.57 1 86.56 52 ILE B N 1
ATOM 2103 C CA . ILE B 1 52 ? 2.904 -3.271 13.953 1 86.56 52 ILE B CA 1
ATOM 2104 C C . ILE B 1 52 ? 3.721 -2.898 12.719 1 86.56 52 ILE B C 1
ATOM 2106 O O . ILE B 1 52 ? 3.707 -3.617 11.711 1 86.56 52 ILE B O 1
ATOM 2110 N N . ASP B 1 53 ? 4.344 -1.765 12.828 1 92.19 53 ASP B N 1
ATOM 2111 C CA . ASP B 1 53 ? 5.328 -1.305 11.852 1 92.19 53 ASP B CA 1
ATOM 2112 C C . ASP B 1 53 ? 4.707 -1.185 10.461 1 92.19 53 ASP B C 1
ATOM 2114 O O . ASP B 1 53 ? 5.328 -1.562 9.461 1 92.19 53 ASP B O 1
ATOM 2118 N N . THR B 1 54 ? 3.551 -0.712 10.461 1 96.69 54 THR B N 1
ATOM 2119 C CA . THR B 1 54 ? 2.855 -0.667 9.18 1 96.69 54 THR B CA 1
ATOM 2120 C C . THR B 1 54 ? 2.451 0.764 8.828 1 96.69 54 THR B C 1
ATOM 2122 O O . THR B 1 54 ? 2.795 1.271 7.762 1 96.69 54 THR B O 1
ATOM 2125 N N . TYR B 1 55 ? 1.795 1.406 9.805 1 98.12 55 TYR B N 1
ATOM 2126 C CA . TYR B 1 55 ? 1.247 2.729 9.531 1 98.12 55 TYR B CA 1
ATOM 2127 C C . TYR B 1 55 ? 2.031 3.809 10.266 1 98.12 55 TYR B C 1
ATOM 2129 O O . TYR B 1 55 ? 2.193 3.744 11.484 1 98.12 55 TYR B O 1
ATOM 2137 N N . TYR B 1 56 ? 2.455 4.848 9.492 1 98.12 56 TYR B N 1
ATOM 2138 C CA . TYR B 1 56 ? 3.068 6.062 10.023 1 98.12 56 TYR B CA 1
ATOM 2139 C C . TYR B 1 56 ? 2.369 7.305 9.492 1 98.12 56 TYR B C 1
ATOM 2141 O O . TYR B 1 56 ? 2.625 7.734 8.359 1 98.12 56 TYR B O 1
ATOM 2149 N N . ILE B 1 57 ? 1.531 7.855 10.344 1 98.62 57 ILE B N 1
ATOM 2150 C CA . ILE B 1 57 ? 0.777 9.039 9.945 1 98.62 57 ILE B CA 1
ATOM 2151 C C . ILE B 1 57 ? 1.367 10.273 10.617 1 98.62 57 ILE B C 1
ATOM 2153 O O . ILE B 1 57 ? 1.475 10.328 11.844 1 98.62 57 ILE B O 1
ATOM 2157 N N . VAL B 1 58 ? 1.712 11.242 9.773 1 98.62 58 VAL B N 1
ATOM 2158 C CA . VAL B 1 58 ? 2.342 12.469 10.242 1 98.62 58 VAL B CA 1
ATOM 2159 C C . VAL B 1 58 ? 1.421 13.656 9.977 1 98.62 58 VAL B C 1
ATOM 2161 O O . VAL B 1 58 ? 0.819 13.758 8.898 1 98.62 58 VAL B O 1
ATOM 2164 N N . VAL B 1 59 ? 1.374 14.516 10.984 1 98.69 59 VAL B N 1
ATOM 2165 C CA . VAL B 1 59 ? 0.568 15.719 10.82 1 98.69 59 VAL B CA 1
ATOM 2166 C C . VAL B 1 59 ? 1.416 16.953 11.125 1 98.69 59 VAL B C 1
ATOM 2168 O O . VAL B 1 59 ? 2.4 16.875 11.867 1 98.69 59 VAL B O 1
ATOM 2171 N N . VAL B 1 60 ? 1.04 18.016 10.461 1 98.56 60 VAL B N 1
ATOM 2172 C CA . VAL B 1 60 ? 1.576 19.344 10.742 1 98.56 60 VAL B CA 1
ATOM 2173 C C . VAL B 1 60 ? 0.515 20.203 11.438 1 98.56 60 VAL B C 1
ATOM 2175 O O . VAL B 1 60 ? -0.604 20.344 10.938 1 98.56 60 VAL B O 1
ATOM 2178 N N . VAL B 1 61 ? 0.913 20.75 12.555 1 98.38 61 VAL B N 1
ATOM 2179 C CA . VAL B 1 61 ? -0.014 21.531 13.367 1 98.38 61 VAL B CA 1
ATOM 2180 C C . VAL B 1 61 ? 0.415 23 13.383 1 98.38 61 VAL B C 1
ATOM 2182 O O . VAL B 1 61 ? 1.59 23.312 13.594 1 98.38 61 VAL B O 1
ATOM 2185 N N . GLU B 1 62 ? -0.535 23.812 13.07 1 98 62 GLU B N 1
ATOM 2186 C CA . GLU B 1 62 ? -0.299 25.25 13.242 1 98 62 GLU B CA 1
ATOM 2187 C C . GLU B 1 62 ? -0.325 25.625 14.719 1 98 62 GLU B C 1
ATOM 2189 O O . GLU B 1 62 ? -1.331 25.422 15.398 1 98 62 GLU B O 1
ATOM 2194 N N . LYS B 1 63 ? 0.716 26.281 15.195 1 97 63 LYS B N 1
ATOM 2195 C CA . LYS B 1 63 ? 0.871 26.547 16.625 1 97 63 LYS B CA 1
ATOM 2196 C C . LYS B 1 63 ? -0.178 27.547 17.109 1 97 63 LYS B C 1
ATOM 2198 O O . LYS B 1 63 ? -0.757 27.375 18.172 1 97 63 LYS B O 1
ATOM 2203 N N . ALA B 1 64 ? -0.39 28.531 16.328 1 97.12 64 ALA B N 1
ATOM 2204 C CA . ALA B 1 64 ? -1.271 29.625 16.734 1 97.12 64 ALA B CA 1
ATOM 2205 C C . ALA B 1 64 ? -2.695 29.125 16.953 1 97.12 64 ALA B C 1
ATOM 2207 O O . ALA B 1 64 ? -3.389 29.594 17.859 1 97.12 64 ALA B O 1
ATOM 2208 N N . THR B 1 65 ? -3.143 28.125 16.234 1 97.31 65 THR B N 1
ATOM 2209 C CA . THR B 1 65 ? -4.539 27.703 16.281 1 97.31 65 THR B CA 1
ATOM 2210 C C . THR B 1 65 ? -4.66 26.297 16.859 1 97.31 65 THR B C 1
ATOM 2212 O O . THR B 1 65 ? -5.758 25.859 17.219 1 97.31 65 THR B O 1
ATOM 2215 N N . ASP B 1 66 ? -3.561 25.562 16.906 1 98.19 66 ASP B N 1
ATOM 2216 C CA . ASP B 1 66 ? -3.521 24.172 17.297 1 98.19 66 ASP B CA 1
ATOM 2217 C C . ASP B 1 66 ? -4.336 23.297 16.344 1 98.19 66 ASP B C 1
ATOM 2219 O O . ASP B 1 66 ? -4.895 22.281 16.75 1 98.19 66 ASP B O 1
ATOM 2223 N N . GLN B 1 67 ? -4.527 23.75 15.133 1 98.31 67 GLN B N 1
ATOM 2224 C CA . GLN B 1 67 ? -5.246 23 14.109 1 98.31 67 GLN B CA 1
ATOM 2225 C C . GLN B 1 67 ? -4.273 22.297 13.164 1 98.31 67 GLN B C 1
ATOM 2227 O O . GLN B 1 67 ? -3.197 22.812 12.867 1 98.31 67 GLN B O 1
ATOM 2232 N N . ILE B 1 68 ? -4.707 21.109 12.758 1 98.75 68 ILE B N 1
ATOM 2233 C CA . ILE B 1 68 ? -3.914 20.359 11.781 1 98.75 68 ILE B CA 1
ATOM 2234 C C . ILE B 1 68 ? -4.086 20.969 10.398 1 98.75 68 ILE B C 1
ATOM 2236 O O . ILE B 1 68 ? -5.211 21.172 9.93 1 98.75 68 ILE B O 1
ATOM 2240 N N . VAL B 1 69 ? -2.93 21.219 9.727 1 98.56 69 VAL B N 1
ATOM 2241 C CA . VAL B 1 69 ? -3.018 21.922 8.445 1 98.56 69 VAL B CA 1
ATOM 2242 C C . VAL B 1 69 ? -2.41 21.062 7.34 1 98.56 69 VAL B C 1
ATOM 2244 O O . VAL B 1 69 ? -2.523 21.406 6.156 1 98.56 69 VAL B O 1
ATOM 2247 N N . ALA B 1 70 ? -1.739 19.969 7.637 1 98.81 70 ALA B N 1
ATOM 2248 C CA . ALA B 1 70 ? -1.224 19.016 6.664 1 98.81 70 ALA B CA 1
ATOM 2249 C C . ALA B 1 70 ? -1.143 17.609 7.258 1 98.81 70 ALA B C 1
ATOM 2251 O O . ALA B 1 70 ? -1.026 17.453 8.477 1 98.81 70 ALA B O 1
ATOM 2252 N N . SER B 1 71 ? -1.248 16.641 6.41 1 98.88 71 SER B N 1
ATOM 2253 C CA . SER B 1 71 ? -1.166 15.25 6.82 1 98.88 71 SER B CA 1
ATOM 2254 C C . SER B 1 71 ? -0.624 14.375 5.695 1 98.88 71 SER B C 1
ATOM 2256 O O . SER B 1 71 ? -0.838 14.664 4.516 1 98.88 71 SER B O 1
ATOM 2258 N N . GLY B 1 72 ? 0.079 13.375 6.043 1 98.81 72 GLY B N 1
ATOM 2259 C CA . GLY B 1 72 ? 0.563 12.336 5.145 1 98.81 72 GLY B CA 1
ATOM 2260 C C . GLY B 1 72 ? 0.751 11 5.828 1 98.81 72 GLY B C 1
ATOM 2261 O O . GLY B 1 72 ? 0.982 10.938 7.035 1 98.81 72 GLY B O 1
ATOM 2262 N N . THR B 1 73 ? 0.661 9.977 5.016 1 98.81 73 THR B N 1
ATOM 2263 C CA . THR B 1 73 ? 0.762 8.625 5.551 1 98.81 73 THR B CA 1
ATOM 2264 C C . THR B 1 73 ? 1.848 7.836 4.824 1 98.81 73 THR B C 1
ATOM 2266 O O . THR B 1 73 ? 1.938 7.879 3.598 1 98.81 73 THR B O 1
ATOM 2269 N N . LEU B 1 74 ? 2.711 7.18 5.566 1 98.81 74 LEU B N 1
ATOM 2270 C CA . LEU B 1 74 ? 3.613 6.141 5.082 1 98.81 74 LEU B CA 1
ATOM 2271 C C . LEU B 1 74 ? 3.117 4.758 5.488 1 98.81 74 LEU B C 1
ATOM 2273 O O . LEU B 1 74 ? 2.865 4.508 6.672 1 98.81 74 LEU B O 1
ATOM 2277 N N . ILE B 1 75 ? 2.893 3.934 4.523 1 98.75 75 ILE B N 1
ATOM 2278 C CA . ILE B 1 75 ? 2.551 2.535 4.762 1 98.75 75 ILE B CA 1
ATOM 2279 C C . ILE B 1 75 ? 3.734 1.645 4.391 1 98.75 75 ILE B C 1
ATOM 2281 O O . ILE B 1 75 ? 4.211 1.679 3.252 1 98.75 75 ILE B O 1
ATOM 2285 N N . VAL B 1 76 ? 4.164 0.838 5.352 1 98.44 76 VAL B N 1
ATOM 2286 C CA . VAL B 1 76 ? 5.289 -0.056 5.109 1 98.44 76 VAL B CA 1
ATOM 2287 C C . VAL B 1 76 ? 4.777 -1.454 4.77 1 98.44 76 VAL B C 1
ATOM 2289 O O . VAL B 1 76 ? 4.031 -2.053 5.547 1 98.44 76 VAL B O 1
ATOM 2292 N N . GLU B 1 77 ? 5.191 -1.901 3.641 1 98.44 77 GLU B N 1
ATOM 2293 C CA . GLU B 1 77 ? 4.812 -3.213 3.123 1 98.44 77 GLU B CA 1
ATOM 2294 C C . GLU B 1 77 ? 5.957 -4.211 3.25 1 98.44 77 GLU B C 1
ATOM 2296 O O . GLU B 1 77 ? 7.086 -3.92 2.848 1 98.44 77 GLU B O 1
ATOM 2301 N N . ARG B 1 78 ? 5.648 -5.414 3.787 1 97.88 78 ARG B N 1
ATOM 2302 C CA . ARG B 1 78 ? 6.598 -6.523 3.805 1 97.88 78 ARG B CA 1
ATOM 2303 C C . ARG B 1 78 ? 6.48 -7.363 2.537 1 97.88 78 ARG B C 1
ATOM 2305 O O . ARG B 1 78 ? 5.371 -7.672 2.094 1 97.88 78 ARG B O 1
ATOM 2312 N N . LYS B 1 79 ? 7.629 -7.68 2.012 1 97.88 79 LYS B N 1
ATOM 2313 C CA . LYS B 1 79 ? 7.668 -8.438 0.763 1 97.88 79 LYS B CA 1
ATOM 2314 C C . LYS B 1 79 ? 8.594 -9.641 0.879 1 97.88 79 LYS B C 1
ATOM 2316 O O . LYS B 1 79 ? 9.531 -9.641 1.677 1 97.88 79 LYS B O 1
ATOM 2321 N N . PHE B 1 80 ? 8.336 -10.648 0.015 1 97.81 80 PHE B N 1
ATOM 2322 C CA . PHE B 1 80 ? 9.266 -11.766 -0.098 1 97.81 80 PHE B CA 1
ATOM 2323 C C . PHE B 1 80 ? 10.406 -11.422 -1.045 1 97.81 80 PHE B C 1
ATOM 2325 O O . PHE B 1 80 ? 11.539 -11.891 -0.862 1 97.81 80 PHE B O 1
ATOM 2332 N N . ILE B 1 81 ? 10.102 -10.641 -2.055 1 97.88 81 ILE B N 1
ATOM 2333 C CA . ILE B 1 81 ? 11.148 -10.219 -2.979 1 97.88 81 ILE B CA 1
ATOM 2334 C C . ILE B 1 81 ? 12.117 -9.273 -2.266 1 97.88 81 ILE B C 1
ATOM 2336 O O . ILE B 1 81 ? 11.797 -8.734 -1.206 1 97.88 81 ILE B O 1
ATOM 2340 N N . HIS B 1 82 ? 13.336 -9.172 -2.865 1 97.25 82 HIS B N 1
ATOM 2341 C CA . HIS B 1 82 ? 14.406 -8.352 -2.32 1 97.25 82 HIS B CA 1
ATOM 2342 C C . HIS B 1 82 ? 14.797 -8.812 -0.919 1 97.25 82 HIS B C 1
ATOM 2344 O O . HIS B 1 82 ? 14.93 -7.988 -0.008 1 97.25 82 HIS B O 1
ATOM 2350 N N . ALA B 1 83 ? 14.875 -10.188 -0.698 1 95.94 83 ALA B N 1
ATOM 2351 C CA . ALA B 1 83 ? 15.336 -10.828 0.53 1 95.94 83 ALA B CA 1
ATOM 2352 C C . ALA B 1 83 ? 14.508 -10.375 1.731 1 95.94 83 ALA B C 1
ATOM 2354 O O . ALA B 1 83 ? 15.062 -9.914 2.734 1 95.94 83 ALA B O 1
ATOM 2355 N N . ALA B 1 84 ? 13.219 -10.523 1.64 1 96.69 84 ALA B N 1
ATOM 2356 C CA . ALA B 1 84 ? 12.297 -10.102 2.691 1 96.69 84 ALA B CA 1
ATOM 2357 C C . ALA B 1 84 ? 12.328 -8.586 2.869 1 96.69 84 ALA B C 1
ATOM 2359 O O . ALA B 1 84 ? 12.414 -8.086 3.994 1 96.69 84 ALA B O 1
ATOM 2360 N N . GLY B 1 85 ? 12.289 -7.898 1.76 1 96.94 85 GLY B N 1
ATOM 2361 C CA . GLY B 1 85 ? 12.43 -6.449 1.764 1 96.94 85 GLY B CA 1
ATOM 2362 C C . GLY B 1 85 ? 11.18 -5.73 2.229 1 96.94 85 GLY B C 1
ATOM 2363 O O . GLY B 1 85 ? 10.109 -6.34 2.35 1 96.94 85 GLY B O 1
ATOM 2364 N N . LEU B 1 86 ? 11.414 -4.387 2.533 1 98 86 LEU B N 1
ATOM 2365 C CA . LEU B 1 86 ? 10.328 -3.477 2.867 1 98 86 LEU B CA 1
ATOM 2366 C C . LEU B 1 86 ? 10.133 -2.432 1.772 1 98 86 LEU B C 1
ATOM 2368 O O . LEU B 1 86 ? 11.109 -1.916 1.225 1 98 86 LEU B O 1
ATOM 2372 N N . ALA B 1 87 ? 8.906 -2.217 1.44 1 98.56 87 ALA B N 1
ATOM 2373 C CA . ALA B 1 87 ? 8.562 -1.124 0.53 1 98.56 87 ALA B CA 1
ATOM 2374 C C . ALA B 1 87 ? 7.648 -0.11 1.208 1 98.56 87 ALA B C 1
ATOM 2376 O O . ALA B 1 87 ? 6.738 -0.485 1.952 1 98.56 87 ALA B O 1
ATOM 2377 N N . GLY B 1 88 ? 7.906 1.168 0.954 1 98.75 88 GLY B N 1
ATOM 2378 C CA . GLY B 1 88 ? 7.055 2.219 1.483 1 98.75 88 GLY B CA 1
ATOM 2379 C C . GLY B 1 88 ? 6.047 2.734 0.473 1 98.75 88 GLY B C 1
ATOM 2380 O O . GLY B 1 88 ? 6.379 2.934 -0.697 1 98.75 88 GLY B O 1
ATOM 2381 N N . HIS B 1 89 ? 4.816 2.904 0.914 1 98.88 89 HIS B N 1
ATOM 2382 C CA . HIS B 1 89 ? 3.77 3.59 0.163 1 98.88 89 HIS B CA 1
ATOM 2383 C C . HIS B 1 89 ? 3.406 4.918 0.812 1 98.88 89 HIS B C 1
ATOM 2385 O O . HIS B 1 89 ? 3.029 4.961 1.986 1 98.88 89 HIS B O 1
ATOM 2391 N N . ILE B 1 90 ? 3.59 5.957 0.078 1 98.88 90 ILE B N 1
ATOM 2392 C CA . ILE B 1 90 ? 3.119 7.25 0.564 1 98.88 90 ILE B CA 1
ATOM 2393 C C . ILE B 1 90 ? 1.698 7.504 0.065 1 98.88 90 ILE B C 1
ATOM 2395 O O . ILE B 1 90 ? 1.434 7.426 -1.137 1 98.88 90 ILE B O 1
ATOM 2399 N N . GLU B 1 91 ? 0.833 7.805 1.008 1 98.62 91 GLU B N 1
ATOM 2400 C CA . GLU B 1 91 ? -0.597 7.938 0.748 1 98.62 91 GLU B CA 1
ATOM 2401 C C . GLU B 1 91 ? -1.173 9.164 1.458 1 98.62 91 GLU B C 1
ATOM 2403 O O . GLU B 1 91 ? -0.607 9.633 2.445 1 98.62 91 GLU B O 1
ATOM 2408 N N . ASP B 1 92 ? -2.266 9.695 0.923 1 98.44 92 ASP B N 1
ATOM 2409 C CA . ASP B 1 92 ? -3.141 10.672 1.563 1 98.44 92 ASP B CA 1
ATOM 2410 C C . ASP B 1 92 ? -2.369 11.93 1.945 1 98.44 92 ASP B C 1
ATOM 2412 O O . ASP B 1 92 ? -2.469 12.406 3.078 1 98.44 92 ASP B O 1
ATOM 2416 N N . ILE B 1 93 ? -1.612 12.43 1.028 1 98.81 93 ILE B N 1
ATOM 2417 C CA . ILE B 1 93 ? -0.907 13.695 1.214 1 98.81 93 ILE B CA 1
ATOM 2418 C C . ILE B 1 93 ? -1.873 14.859 1.013 1 98.81 93 ILE B C 1
ATOM 2420 O O . ILE B 1 93 ? -2.506 14.977 -0.04 1 98.81 93 ILE B O 1
ATOM 2424 N N . VAL B 1 94 ? -1.933 15.734 2.016 1 98.75 94 VAL B N 1
ATOM 2425 C CA . VAL B 1 94 ? -2.85 16.859 1.909 1 98.75 94 VAL B CA 1
ATOM 2426 C C . VAL B 1 94 ? -2.311 18.047 2.717 1 98.75 94 VAL B C 1
ATOM 2428 O O . VAL B 1 94 ? -1.78 17.859 3.814 1 98.75 94 VAL B O 1
ATOM 2431 N N . VAL B 1 95 ? -2.342 19.141 2.172 1 98.62 95 VAL B N 1
ATOM 2432 C CA . VAL B 1 95 ? -2.07 20.438 2.812 1 98.62 95 VAL B CA 1
ATOM 2433 C C . VAL B 1 95 ? -3.297 21.328 2.699 1 98.62 95 VAL B C 1
ATOM 2435 O O . VAL B 1 95 ? -3.879 21.469 1.62 1 98.62 95 VAL B O 1
ATOM 2438 N N . SER B 1 96 ? -3.646 21.906 3.818 1 98.25 96 SER B N 1
ATOM 2439 C CA . SER B 1 96 ? -4.781 22.828 3.799 1 98.25 96 SER B CA 1
ATOM 2440 C C . SER B 1 96 ? -4.586 23.922 2.762 1 98.25 96 SER B C 1
ATOM 2442 O O . SER B 1 96 ? -3.484 24.469 2.621 1 98.25 96 SER B O 1
ATOM 2444 N N . PRO B 1 97 ? -5.684 24.281 2.1 1 96.88 97 PRO B N 1
ATOM 2445 C CA . PRO B 1 97 ? -5.566 25.359 1.108 1 96.88 97 PRO B CA 1
ATOM 2446 C C . PRO B 1 97 ? -5.004 26.641 1.7 1 96.88 97 PRO B C 1
ATOM 2448 O O . PRO B 1 97 ? -4.23 27.344 1.042 1 96.88 97 PRO B O 1
ATOM 2451 N N . ASN B 1 98 ? -5.28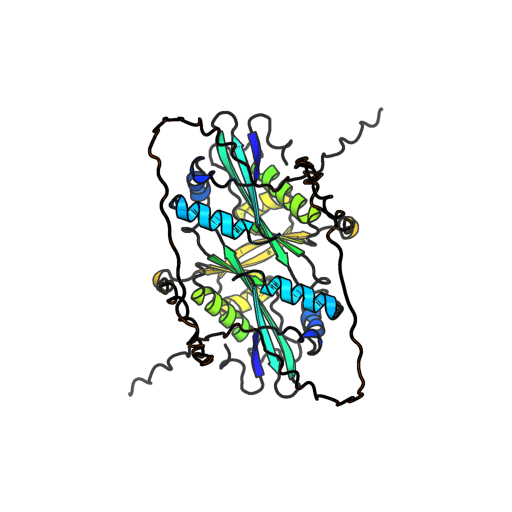5 26.922 2.898 1 94.44 98 ASN B N 1
ATOM 2452 C CA . ASN B 1 98 ? -4.875 28.172 3.539 1 94.44 98 ASN B CA 1
ATOM 2453 C C . ASN B 1 98 ? -3.418 28.109 3.986 1 94.44 98 ASN B C 1
ATOM 2455 O O . ASN B 1 98 ? -2.85 29.125 4.379 1 94.44 98 ASN B O 1
ATOM 2459 N N . ALA B 1 99 ? -2.836 26.953 3.92 1 95.81 99 ALA B N 1
ATOM 2460 C CA . ALA B 1 99 ? -1.458 26.812 4.379 1 95.81 99 ALA B CA 1
ATOM 24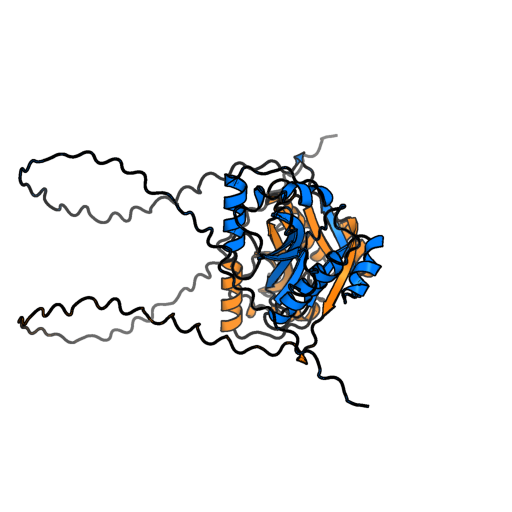61 C C . ALA B 1 99 ? -0.531 26.438 3.225 1 95.81 99 ALA B C 1
ATOM 2463 O O . ALA B 1 99 ? 0.625 26.078 3.441 1 95.81 99 ALA B O 1
ATOM 2464 N N . GLN B 1 100 ? -1.006 26.484 2.045 1 95.38 100 GLN B N 1
ATOM 2465 C CA . GLN B 1 100 ? -0.206 26.125 0.877 1 95.38 100 GLN B CA 1
ATOM 2466 C C . GLN B 1 100 ? 0.767 27.25 0.516 1 95.38 100 GLN B C 1
ATOM 2468 O O . GLN B 1 100 ? 0.661 28.359 1.033 1 95.38 100 GLN B O 1
ATOM 2473 N N . GLY B 1 101 ? 1.793 26.859 -0.258 1 93.75 101 GLY B N 1
ATOM 2474 C CA . GLY B 1 101 ? 2.762 27.828 -0.72 1 93.75 101 GLY B CA 1
ATOM 2475 C C . GLY B 1 101 ? 3.824 28.156 0.313 1 93.75 101 GLY B C 1
ATOM 2476 O O . GLY B 1 101 ? 4.574 29.125 0.159 1 93.75 101 GLY B O 1
ATOM 2477 N N . ARG B 1 102 ? 3.869 27.422 1.276 1 93.62 102 ARG B N 1
ATOM 2478 C CA . ARG B 1 102 ? 4.812 27.672 2.359 1 93.62 102 ARG B CA 1
ATOM 2479 C C . ARG B 1 102 ? 5.828 26.531 2.477 1 93.62 102 ARG B C 1
ATOM 2481 O O . ARG B 1 102 ? 6.551 26.438 3.471 1 93.62 102 ARG B O 1
ATOM 2488 N N . GLY B 1 103 ? 5.738 25.609 1.551 1 95.88 103 GLY B N 1
ATOM 2489 C CA . GLY B 1 103 ? 6.715 24.531 1.521 1 95.88 103 GLY B CA 1
ATOM 2490 C C . GLY B 1 103 ? 6.332 23.359 2.398 1 95.88 103 GLY B C 1
ATOM 2491 O O . GLY B 1 103 ? 7.102 22.406 2.539 1 95.88 103 GLY B O 1
ATOM 2492 N N . LEU B 1 104 ? 5.191 23.328 2.965 1 97.62 104 LEU B N 1
ATOM 2493 C CA . LEU B 1 104 ? 4.777 22.281 3.877 1 97.62 104 LEU B CA 1
ATOM 2494 C C . LEU B 1 104 ? 4.668 20.938 3.146 1 97.62 104 LEU B C 1
ATOM 2496 O O . LEU B 1 104 ? 5.027 19.891 3.695 1 97.62 104 LEU B O 1
ATOM 2500 N N . GLY B 1 105 ? 4.176 21 1.944 1 97.94 105 GLY B N 1
ATOM 2501 C CA . GLY B 1 105 ? 4.055 19.797 1.155 1 97.94 105 GLY B CA 1
ATOM 2502 C C . GLY B 1 105 ? 5.387 19.125 0.877 1 97.94 105 GLY B C 1
ATOM 2503 O O . GLY B 1 105 ? 5.543 17.922 1.105 1 97.94 105 GLY B O 1
ATOM 2504 N N . VAL B 1 106 ? 6.289 19.906 0.397 1 97.94 106 VAL B N 1
ATOM 2505 C CA . VAL B 1 106 ? 7.617 19.391 0.092 1 97.94 106 VAL B CA 1
ATOM 2506 C C . VAL B 1 106 ? 8.258 18.812 1.358 1 97.94 106 VAL B C 1
ATOM 2508 O O . VAL B 1 106 ? 8.82 17.719 1.339 1 97.94 106 VAL B O 1
ATOM 2511 N N . THR B 1 107 ? 8.141 19.531 2.414 1 97.69 107 THR B N 1
ATOM 2512 C CA . THR B 1 107 ? 8.711 19.094 3.686 1 97.69 107 THR B CA 1
ATOM 2513 C C . THR B 1 107 ? 8.078 17.781 4.133 1 97.69 107 THR B C 1
ATOM 2515 O O . THR B 1 107 ? 8.773 16.859 4.551 1 97.69 107 THR B O 1
ATOM 2518 N N . LEU B 1 108 ? 6.82 17.703 4.023 1 98.31 108 LEU B N 1
ATOM 2519 C CA . LEU B 1 108 ? 6.078 16.531 4.445 1 98.31 108 LEU B CA 1
ATOM 2520 C C . LEU B 1 108 ? 6.469 15.305 3.615 1 98.31 108 LEU B C 1
ATOM 2522 O O . LEU B 1 108 ? 6.832 14.266 4.164 1 98.31 108 LEU B O 1
ATOM 2526 N N . VAL B 1 109 ? 6.469 15.398 2.344 1 98.69 109 VAL B N 1
ATOM 2527 C CA . VAL B 1 109 ? 6.742 14.281 1.445 1 98.69 109 VAL B CA 1
ATOM 2528 C C . VAL B 1 109 ? 8.203 13.852 1.58 1 98.69 109 VAL B C 1
ATOM 2530 O O . VAL B 1 109 ? 8.5 12.664 1.69 1 98.69 109 VAL B O 1
ATOM 2533 N N . THR B 1 110 ? 9.062 14.82 1.551 1 98.31 110 THR B N 1
ATOM 2534 C CA . THR B 1 110 ? 10.477 14.5 1.711 1 98.31 110 THR B CA 1
ATOM 2535 C C . THR B 1 110 ? 10.734 13.844 3.064 1 98.31 110 THR B C 1
ATOM 2537 O O . THR B 1 110 ? 11.516 12.898 3.16 1 98.31 110 THR B O 1
ATOM 2540 N N . GLY B 1 111 ? 10.102 14.359 4.055 1 98.12 111 GLY B N 1
ATOM 2541 C CA . GLY B 1 111 ? 10.227 13.758 5.371 1 98.12 111 GLY B CA 1
ATOM 2542 C C . GLY B 1 111 ? 9.75 12.32 5.422 1 98.12 111 GLY B C 1
ATOM 2543 O O . GLY B 1 111 ? 10.398 11.469 6.031 1 98.12 111 GLY B O 1
ATOM 2544 N N . LEU B 1 112 ? 8.641 12.023 4.84 1 98.69 112 LEU B N 1
ATOM 2545 C CA . LEU B 1 112 ? 8.117 10.664 4.797 1 98.69 112 LEU B CA 1
ATOM 2546 C C . LEU B 1 112 ? 9.047 9.75 4.012 1 98.69 112 LEU B C 1
ATOM 2548 O O . LEU B 1 112 ? 9.258 8.594 4.395 1 98.69 112 LEU B O 1
ATOM 2552 N N . ARG B 1 113 ? 9.555 10.234 2.912 1 98.5 113 ARG B N 1
ATOM 2553 C CA . ARG B 1 113 ? 10.523 9.484 2.121 1 98.5 113 ARG B CA 1
ATOM 2554 C C . ARG B 1 113 ? 11.75 9.125 2.957 1 98.5 113 ARG B C 1
ATOM 2556 O O . ARG B 1 113 ? 12.195 7.973 2.953 1 98.5 113 ARG B O 1
ATOM 2563 N N . GLU B 1 114 ? 12.266 10.086 3.629 1 97.69 114 GLU B N 1
ATOM 2564 C CA . GLU B 1 114 ? 13.438 9.859 4.48 1 97.69 114 GLU B CA 1
ATOM 2565 C C . GLU B 1 114 ? 13.109 8.883 5.609 1 97.69 114 GLU B C 1
ATOM 2567 O O . GLU B 1 114 ? 13.938 8.039 5.965 1 97.69 114 GLU B O 1
ATOM 2572 N N . MET B 1 115 ? 11.977 9.031 6.164 1 97.62 115 MET B N 1
ATOM 2573 C CA . MET B 1 115 ? 11.539 8.102 7.195 1 97.62 115 MET B CA 1
ATOM 2574 C C . MET B 1 115 ? 11.508 6.672 6.664 1 97.62 115 MET B C 1
ATOM 2576 O O . MET B 1 115 ? 11.992 5.75 7.324 1 97.62 115 MET B O 1
ATOM 2580 N N . ALA B 1 116 ? 10.969 6.484 5.516 1 98.44 116 ALA B N 1
ATOM 2581 C CA . ALA B 1 116 ? 10.93 5.16 4.895 1 98.44 116 ALA B CA 1
ATOM 2582 C C . ALA B 1 116 ? 12.344 4.598 4.727 1 98.44 116 ALA B C 1
ATOM 2584 O O . ALA B 1 116 ? 12.578 3.416 4.988 1 98.44 116 ALA B O 1
ATOM 2585 N N . THR B 1 117 ? 13.234 5.418 4.312 1 97.56 117 THR B N 1
ATOM 2586 C CA . THR B 1 117 ? 14.625 5.004 4.125 1 97.56 117 THR B CA 1
ATOM 2587 C C . THR B 1 117 ? 15.242 4.57 5.453 1 97.56 117 THR B C 1
ATOM 2589 O O . THR B 1 117 ? 15.93 3.551 5.516 1 97.56 117 THR B O 1
ATOM 2592 N N . ARG B 1 118 ? 14.922 5.273 6.426 1 96.31 118 ARG B N 1
ATOM 2593 C CA . ARG B 1 118 ? 15.445 4.953 7.75 1 96.31 118 ARG B CA 1
ATOM 2594 C C . ARG B 1 118 ? 14.844 3.66 8.281 1 96.31 118 ARG B C 1
ATOM 2596 O O . ARG B 1 118 ? 15.461 2.965 9.094 1 96.31 118 ARG B O 1
ATOM 2603 N N . LEU B 1 119 ? 13.703 3.395 7.84 1 96.81 119 LEU B N 1
ATOM 2604 C CA . LEU B 1 119 ? 13.039 2.146 8.211 1 96.81 119 LEU B CA 1
ATOM 2605 C C . LEU B 1 119 ? 13.523 0.996 7.332 1 96.81 119 LEU B C 1
ATOM 2607 O O . LEU B 1 119 ? 12.984 -0.11 7.398 1 96.81 119 LEU B O 1
ATOM 2611 N N . ASN B 1 120 ? 14.422 1.267 6.414 1 96.56 120 ASN B N 1
ATOM 2612 C CA . ASN B 1 120 ? 15.102 0.297 5.559 1 96.56 120 ASN B CA 1
ATOM 2613 C C . ASN B 1 120 ? 14.203 -0.151 4.402 1 96.56 120 ASN B C 1
ATOM 2615 O O . ASN B 1 120 ? 14.336 -1.275 3.916 1 96.56 120 ASN B O 1
ATOM 2619 N N . CYS B 1 121 ? 13.305 0.637 4.086 1 98.12 121 CYS B N 1
ATOM 2620 C CA . CYS B 1 121 ? 12.602 0.382 2.834 1 98.12 121 CYS B CA 1
ATOM 2621 C C . CYS B 1 121 ? 13.531 0.535 1.64 1 98.12 121 CYS B C 1
ATOM 2623 O O . CYS B 1 121 ? 14.203 1.56 1.496 1 98.12 121 CYS B O 1
ATOM 2625 N N . TYR B 1 122 ? 13.547 -0.469 0.747 1 97.44 122 TYR B N 1
ATOM 2626 C CA . TYR B 1 122 ? 14.445 -0.403 -0.397 1 97.44 122 TYR B CA 1
ATOM 2627 C C . TYR B 1 122 ? 13.898 0.522 -1.475 1 97.44 122 TYR B C 1
ATOM 2629 O O . TYR B 1 122 ? 14.633 0.972 -2.354 1 97.44 122 TYR B O 1
ATOM 2637 N N . LYS B 1 123 ? 12.586 0.761 -1.383 1 98.12 123 LYS B N 1
ATOM 2638 C CA . LYS B 1 123 ? 11.953 1.711 -2.293 1 98.12 123 LYS B CA 1
ATOM 2639 C C . LYS B 1 123 ? 10.742 2.373 -1.641 1 98.12 123 LYS B C 1
ATOM 2641 O O . LYS B 1 123 ? 10.156 1.821 -0.71 1 98.12 123 LYS B O 1
ATOM 2646 N N . VAL B 1 124 ? 10.438 3.547 -2.09 1 98.81 124 VAL B N 1
ATOM 2647 C CA . VAL B 1 124 ? 9.242 4.297 -1.719 1 98.81 124 VAL B CA 1
ATOM 2648 C C . VAL B 1 124 ? 8.461 4.684 -2.975 1 98.81 124 VAL B C 1
ATOM 2650 O O . VAL B 1 124 ? 9.039 5.188 -3.939 1 98.81 124 VAL B O 1
ATOM 2653 N N . ILE B 1 125 ? 7.125 4.379 -2.92 1 98.88 125 ILE B N 1
ATOM 2654 C CA . ILE B 1 125 ? 6.336 4.668 -4.113 1 98.88 125 ILE B CA 1
ATOM 2655 C C . ILE B 1 125 ? 5.098 5.48 -3.732 1 98.88 125 ILE B C 1
ATOM 2657 O O . ILE B 1 125 ? 4.68 5.477 -2.572 1 98.88 125 ILE B O 1
ATOM 2661 N N . LEU B 1 126 ? 4.562 6.176 -4.664 1 98.81 126 LEU B N 1
ATOM 2662 C CA . LEU B 1 126 ? 3.281 6.863 -4.57 1 98.81 126 LEU B CA 1
ATOM 2663 C C . LEU B 1 126 ? 2.668 7.059 -5.953 1 98.81 126 LEU B C 1
ATOM 2665 O O . LEU B 1 126 ? 3.336 6.848 -6.969 1 98.81 126 LEU B O 1
ATOM 2669 N N . ASP B 1 127 ? 1.383 7.406 -5.93 1 98.75 127 ASP B N 1
ATOM 2670 C CA . ASP B 1 127 ? 0.652 7.727 -7.148 1 98.75 127 ASP B CA 1
ATOM 2671 C C . ASP B 1 127 ? 0.131 9.164 -7.117 1 98.75 127 ASP B C 1
ATOM 2673 O O . ASP B 1 127 ? -0.287 9.656 -6.066 1 98.75 127 ASP B O 1
ATOM 2677 N N . CYS B 1 128 ? 0.168 9.742 -8.258 1 98.44 128 CYS B N 1
ATOM 2678 C CA . CYS B 1 128 ? -0.337 11.109 -8.328 1 98.44 128 CYS B CA 1
ATOM 2679 C C . CYS B 1 128 ? -0.962 11.391 -9.688 1 98.44 128 CYS B C 1
ATOM 2681 O O . CYS B 1 128 ? -0.81 10.602 -10.617 1 98.44 128 CYS B O 1
ATOM 2683 N N . LYS B 1 129 ? -1.709 12.492 -9.711 1 97.88 129 LYS B N 1
ATOM 2684 C CA . LYS B 1 129 ? -2.205 13.008 -10.992 1 97.88 129 LYS B CA 1
ATOM 2685 C C . LYS B 1 129 ? -1.083 13.648 -11.797 1 97.88 129 LYS B C 1
ATOM 2687 O O . LYS B 1 129 ? -0.097 14.125 -11.234 1 97.88 129 LYS B O 1
ATOM 2692 N N . ASP B 1 130 ? -1.315 13.781 -13.031 1 97.56 130 ASP B N 1
ATOM 2693 C CA . ASP B 1 130 ? -0.301 14.234 -13.977 1 97.56 130 ASP B CA 1
ATOM 2694 C C . ASP B 1 130 ? 0.237 15.609 -13.586 1 97.56 130 ASP B C 1
ATOM 2696 O O . ASP B 1 130 ? 1.449 15.836 -13.594 1 97.56 130 ASP B O 1
ATOM 2700 N N . PRO B 1 131 ? -0.565 16.531 -13.211 1 97.94 131 PRO B N 1
ATOM 2701 C CA . PRO B 1 131 ? -0.051 17.859 -12.914 1 97.94 131 PRO B CA 1
ATOM 2702 C C . PRO B 1 131 ? 0.871 17.891 -11.695 1 97.94 131 PRO B C 1
ATOM 2704 O O . PRO B 1 131 ? 1.581 18.875 -11.469 1 97.94 131 PRO B O 1
ATOM 2707 N N . LYS B 1 132 ? 0.84 16.828 -10.906 1 98.06 132 LYS B N 1
ATOM 2708 C CA . LYS B 1 132 ? 1.609 16.812 -9.664 1 98.06 132 LYS B CA 1
ATOM 2709 C C . LYS B 1 132 ? 2.959 16.141 -9.859 1 98.06 132 LYS B C 1
ATOM 2711 O O . LYS B 1 132 ? 3.777 16.094 -8.938 1 98.06 132 LYS B O 1
ATOM 2716 N N . VAL B 1 133 ? 3.252 15.633 -10.992 1 98.62 133 VAL B N 1
ATOM 2717 C CA . VAL B 1 133 ? 4.496 14.922 -11.273 1 98.62 133 VAL B CA 1
ATOM 2718 C C . VAL B 1 133 ? 5.688 15.812 -10.945 1 98.62 133 VAL B C 1
ATOM 2720 O O . VAL B 1 133 ? 6.621 15.391 -10.258 1 98.62 133 VAL B O 1
ATOM 2723 N N . GLY B 1 134 ? 5.621 17.016 -11.406 1 98.44 134 GLY B N 1
ATOM 2724 C CA . GLY B 1 134 ? 6.707 17.953 -11.141 1 98.44 134 GLY B CA 1
ATOM 2725 C C . GLY B 1 134 ? 6.945 18.188 -9.656 1 98.44 134 GLY B C 1
ATOM 2726 O O . GLY B 1 134 ? 8.094 18.281 -9.219 1 98.44 134 GLY B O 1
ATOM 2727 N N . PHE B 1 135 ? 5.867 18.312 -8.938 1 98.31 135 PHE B N 1
ATOM 2728 C CA . PHE B 1 135 ? 5.965 18.484 -7.492 1 98.31 135 PHE B CA 1
ATOM 2729 C C . PHE B 1 135 ? 6.715 17.328 -6.848 1 98.31 135 PHE B C 1
ATOM 2731 O O . PHE B 1 135 ? 7.633 17.547 -6.055 1 98.31 135 PHE B O 1
ATOM 2738 N N . TYR B 1 136 ? 6.426 16.125 -7.223 1 98.75 136 TYR B N 1
ATOM 2739 C CA . TYR B 1 136 ? 7.023 14.961 -6.57 1 98.75 136 TYR B CA 1
ATOM 2740 C C . TYR B 1 136 ? 8.438 14.719 -7.07 1 98.75 136 TYR B C 1
ATOM 2742 O O . TYR B 1 136 ? 9.281 14.188 -6.344 1 98.75 136 TYR B O 1
ATOM 2750 N N . GLU B 1 137 ? 8.711 15.133 -8.266 1 98.75 137 GLU B N 1
ATOM 2751 C CA . GLU B 1 137 ? 10.094 15.117 -8.719 1 98.75 137 GLU B CA 1
ATOM 2752 C C . GLU B 1 137 ? 10.977 16 -7.84 1 98.75 137 GLU B C 1
ATOM 2754 O O . GLU B 1 137 ? 12.102 15.625 -7.496 1 98.75 137 GLU B O 1
ATOM 2759 N N . LYS B 1 138 ? 10.461 17.141 -7.473 1 97.88 138 LYS B N 1
ATOM 2760 C CA . LYS B 1 138 ? 11.18 18.047 -6.582 1 97.88 138 LYS B CA 1
ATOM 2761 C C . LYS B 1 138 ? 11.391 17.406 -5.211 1 97.88 138 LYS B C 1
ATOM 2763 O O . LYS B 1 138 ? 12.312 17.781 -4.488 1 97.88 138 LYS B O 1
ATOM 2768 N N . CYS B 1 139 ? 10.547 16.5 -4.883 1 98.25 139 CYS B N 1
ATOM 2769 C CA . CYS B 1 139 ? 10.656 15.82 -3.598 1 98.25 139 CYS B CA 1
ATOM 2770 C C . CYS B 1 139 ? 11.617 14.633 -3.686 1 98.25 139 CYS B C 1
ATOM 2772 O O . CYS B 1 139 ? 11.789 13.898 -2.713 1 98.25 139 CYS B O 1
ATOM 2774 N N . GLY B 1 140 ? 12.18 14.305 -4.852 1 98.19 140 GLY B N 1
ATOM 2775 C CA . GLY B 1 140 ? 13.195 13.273 -5 1 98.19 140 GLY B CA 1
ATOM 2776 C C . GLY B 1 140 ? 12.672 12.008 -5.633 1 98.19 140 GLY B C 1
ATOM 2777 O O . GLY B 1 140 ? 13.359 10.984 -5.656 1 98.19 140 GLY B O 1
ATOM 2778 N N . PHE B 1 141 ? 11.461 12.078 -6.195 1 98.75 141 PHE B N 1
ATOM 2779 C CA . PHE B 1 141 ? 10.891 10.914 -6.855 1 98.75 141 PHE B CA 1
ATOM 2780 C C . PHE B 1 141 ? 11.094 10.992 -8.367 1 98.75 141 PHE B C 1
ATOM 2782 O O . PHE B 1 141 ?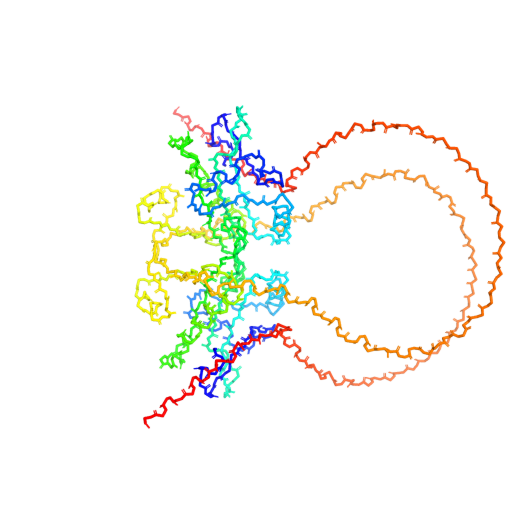 11.305 12.07 -8.914 1 98.75 141 PHE B O 1
ATOM 2789 N N . ASP B 1 142 ? 10.984 9.773 -8.961 1 98.69 142 ASP B N 1
ATOM 2790 C CA . ASP B 1 142 ? 11.031 9.664 -10.414 1 98.69 142 ASP B CA 1
ATOM 2791 C C . ASP B 1 142 ? 9.758 9.023 -10.961 1 98.69 142 ASP B C 1
ATOM 2793 O O . ASP B 1 142 ? 9.188 8.125 -10.328 1 98.69 142 ASP B O 1
ATOM 2797 N N . LEU B 1 143 ? 9.461 9.5 -12.117 1 98.31 143 LEU B N 1
ATOM 2798 C CA . LEU B 1 143 ? 8.367 8.844 -12.828 1 98.31 143 LEU B CA 1
ATOM 2799 C C . LEU B 1 143 ? 8.766 7.438 -13.258 1 98.31 143 LEU B C 1
ATOM 2801 O O . LEU B 1 143 ? 9.789 7.254 -13.93 1 98.31 143 LEU B O 1
ATOM 2805 N N . ARG B 1 144 ? 7.914 6.434 -12.898 1 97.94 144 ARG B N 1
ATOM 2806 C CA . ARG B 1 144 ? 8.383 5.074 -13.148 1 97.94 144 ARG B CA 1
ATOM 2807 C C . ARG B 1 144 ? 7.273 4.223 -13.766 1 97.94 144 ARG B C 1
ATOM 2809 O O . ARG B 1 144 ? 7.535 3.139 -14.289 1 97.94 144 ARG B O 1
ATOM 2816 N N . GLY B 1 145 ? 6.082 4.645 -13.695 1 98.12 145 GLY B N 1
ATOM 2817 C CA . GLY B 1 145 ? 5.016 3.803 -14.219 1 98.12 145 GLY B CA 1
ATOM 2818 C C . GLY B 1 145 ? 3.674 4.504 -14.273 1 98.12 145 GLY B C 1
ATOM 2819 O O . GLY B 1 145 ? 3.607 5.734 -14.258 1 98.12 145 GLY B O 1
ATOM 2820 N N . ARG B 1 146 ? 2.627 3.621 -14.453 1 98.56 146 ARG B N 1
ATOM 2821 C CA . ARG B 1 146 ? 1.238 4.059 -14.555 1 98.56 146 ARG B CA 1
ATOM 2822 C C . ARG B 1 146 ? 0.402 3.5 -13.406 1 98.56 146 ARG B C 1
ATOM 2824 O O . ARG B 1 146 ? 0.567 2.342 -13.016 1 98.56 146 ARG B O 1
ATOM 2831 N N . GLN B 1 147 ? -0.461 4.402 -12.961 1 98.81 147 GLN B N 1
ATOM 2832 C CA . GLN B 1 147 ? -1.41 3.947 -11.953 1 98.81 147 GLN B CA 1
ATOM 2833 C C . GLN B 1 147 ? -2.705 3.455 -12.594 1 98.81 147 GLN B C 1
ATOM 2835 O O . GLN B 1 147 ? -3.334 4.18 -13.367 1 98.81 147 GLN B O 1
ATOM 2840 N N . MET B 1 148 ? -3.055 2.227 -12.281 1 98.81 148 MET B N 1
ATOM 2841 C CA . MET B 1 148 ? -4.348 1.662 -12.656 1 98.81 148 MET B CA 1
ATOM 2842 C C . MET B 1 148 ? -5.281 1.597 -11.445 1 98.81 148 MET B C 1
ATOM 2844 O O . MET B 1 148 ? -4.84 1.303 -10.336 1 98.81 148 MET B O 1
ATOM 2848 N N . ALA B 1 149 ? -6.586 1.849 -11.695 1 98.75 149 ALA B N 1
ATOM 2849 C CA . ALA B 1 149 ? -7.535 1.827 -10.578 1 98.75 149 ALA B CA 1
ATOM 2850 C C . ALA B 1 149 ? -8.859 1.206 -11.008 1 98.75 149 ALA B C 1
ATOM 2852 O O . ALA B 1 149 ? -9.273 1.333 -12.164 1 98.75 149 ALA B O 1
ATOM 2853 N N . PHE B 1 150 ? -9.398 0.507 -10.109 1 98.69 150 PHE B N 1
ATOM 2854 C CA . PHE B 1 150 ? -10.766 -0.003 -10.164 1 98.69 150 PHE B CA 1
ATOM 2855 C C . PHE B 1 150 ? -11.578 0.508 -8.977 1 98.69 150 PHE B C 1
ATOM 2857 O O . PHE B 1 150 ? -11.148 0.414 -7.832 1 98.69 150 PHE B O 1
ATOM 2864 N N . TYR B 1 151 ? -12.734 1.123 -9.188 1 97.25 151 TYR B N 1
ATOM 2865 C CA . TYR B 1 151 ? -13.633 1.605 -8.141 1 97.25 151 TYR B CA 1
ATOM 2866 C C . TYR B 1 151 ? -14.883 0.731 -8.047 1 97.25 151 TYR B C 1
ATOM 2868 O O . TYR B 1 151 ? -15.57 0.511 -9.047 1 97.25 151 TYR B O 1
ATOM 2876 N N . ALA B 1 152 ? -15.078 0.307 -6.809 1 93.06 152 ALA B N 1
ATOM 2877 C CA . ALA B 1 152 ? -16.25 -0.533 -6.586 1 93.06 152 ALA B CA 1
ATOM 2878 C C . ALA B 1 152 ? -17.531 0.289 -6.66 1 93.06 152 ALA B C 1
ATOM 2880 O O . ALA B 1 152 ? -17.562 1.453 -6.254 1 93.06 152 ALA B O 1
ATOM 2881 N N . ASN B 1 153 ? -18.531 -0.253 -7.25 1 84.5 153 ASN B N 1
ATOM 2882 C CA . ASN B 1 153 ? -19.828 0.414 -7.277 1 84.5 153 ASN B CA 1
ATOM 2883 C C . ASN B 1 153 ? -20.453 0.471 -5.887 1 84.5 153 ASN B C 1
ATOM 2885 O O . ASN B 1 153 ? -20.453 -0.523 -5.156 1 84.5 153 ASN B O 1
ATOM 2889 N N . PRO B 1 154 ? -20.797 1.678 -5.406 1 69.31 154 PRO B N 1
ATOM 2890 C CA . PRO B 1 154 ? -21.438 1.782 -4.094 1 69.31 154 PRO B CA 1
ATOM 2891 C C . PRO B 1 154 ? -22.547 0.75 -3.891 1 69.31 154 PRO B C 1
ATOM 2893 O O . PRO B 1 154 ? -22.766 0.291 -2.77 1 69.31 154 PRO B O 1
ATOM 2896 N N . GLU B 1 155 ? -23.203 0.484 -4.836 1 63.06 155 GLU B N 1
ATOM 2897 C CA . GLU B 1 155 ? -24.281 -0.492 -4.699 1 63.06 155 GLU B CA 1
ATOM 2898 C C . GLU B 1 155 ? -23.719 -1.894 -4.457 1 63.06 155 GLU B C 1
ATOM 2900 O O . GLU B 1 155 ? -24.391 -2.732 -3.852 1 63.06 155 GLU B O 1
ATOM 2905 N N . ASP B 1 156 ? -22.672 -2.127 -4.844 1 56.78 156 ASP B N 1
ATOM 2906 C CA . ASP B 1 156 ? -22.062 -3.447 -4.699 1 56.78 156 ASP B CA 1
ATOM 2907 C C . ASP B 1 156 ? -21.453 -3.621 -3.316 1 56.78 156 ASP B C 1
ATOM 2909 O O . ASP B 1 156 ? -21.25 -4.746 -2.852 1 56.78 156 ASP B O 1
ATOM 2913 N N . ALA B 1 157 ? -21.109 -2.512 -2.695 1 53.84 157 ALA B N 1
ATOM 2914 C CA . ALA B 1 157 ? -20.469 -2.496 -1.39 1 53.84 157 ALA B CA 1
ATOM 2915 C C . ALA B 1 157 ? -21.484 -2.699 -0.266 1 53.84 157 ALA B C 1
ATOM 2917 O O . ALA B 1 157 ? -21.25 -2.27 0.867 1 53.84 157 ALA B O 1
ATOM 2918 N N . LYS B 1 158 ? -22.531 -3.357 -0.374 1 46.03 158 LYS B N 1
ATOM 2919 C CA . LYS B 1 158 ? -23.406 -3.504 0.782 1 46.03 158 LYS B CA 1
ATOM 2920 C C . LYS B 1 158 ? -22.672 -4.125 1.962 1 46.03 158 LYS B C 1
ATOM 2922 O O . LYS B 1 158 ? -22.016 -5.16 1.814 1 46.03 158 LYS B O 1
ATOM 2927 N N . PRO B 1 159 ? -22.625 -3.334 3.01 1 42.28 159 PRO B N 1
ATOM 2928 C CA . PRO B 1 159 ? -21.953 -3.889 4.184 1 42.28 159 PRO B CA 1
ATOM 2929 C C . PRO B 1 159 ? -22.422 -5.301 4.527 1 42.28 159 PRO B C 1
ATOM 2931 O O . PRO B 1 159 ? -23.625 -5.543 4.648 1 42.28 159 PRO B O 1
ATOM 2934 N N . LYS B 1 160 ? -21.828 -6.23 4.004 1 38.75 160 LYS B N 1
ATOM 2935 C CA . LYS B 1 160 ? -22.344 -7.43 4.668 1 38.75 160 LYS B CA 1
ATOM 2936 C C . LYS B 1 160 ? -22.328 -7.262 6.184 1 38.75 160 LYS B C 1
ATOM 2938 O O . LYS B 1 160 ? -21.328 -6.848 6.766 1 38.75 160 LYS B O 1
ATOM 2943 N N . ALA B 1 161 ? -23.516 -7.188 6.816 1 33.97 161 ALA B N 1
ATOM 2944 C CA . ALA B 1 161 ? -23.609 -7.207 8.273 1 33.97 161 ALA B CA 1
ATOM 2945 C C . ALA B 1 161 ? -22.469 -8.016 8.891 1 33.97 161 ALA B C 1
ATOM 2947 O O . ALA B 1 161 ? -21.984 -8.984 8.289 1 33.97 161 ALA B O 1
ATOM 2948 N N . PRO B 1 162 ? -21.75 -7.457 9.82 1 34.28 162 PRO B N 1
ATOM 2949 C CA . PRO B 1 162 ? -20.703 -8.273 10.445 1 34.28 162 PRO B CA 1
ATOM 2950 C C . PRO B 1 162 ? -21.094 -9.75 10.539 1 34.28 162 PRO B C 1
ATOM 2952 O O . PRO B 1 162 ? -22.219 -10.078 10.875 1 34.28 162 PRO B O 1
ATOM 2955 N N . ALA B 1 163 ? -20.469 -10.531 9.766 1 35.16 163 ALA B N 1
ATOM 2956 C CA . ALA B 1 163 ? -20.844 -11.938 9.953 1 35.16 163 ALA B CA 1
ATOM 2957 C C . ALA B 1 163 ? -21.125 -12.234 11.422 1 35.16 163 ALA B C 1
ATOM 2959 O O . ALA B 1 163 ? -20.453 -11.695 12.312 1 35.16 163 ALA B O 1
ATOM 2960 N N . PRO B 1 164 ? -22.344 -12.555 11.82 1 31.58 164 PRO B N 1
ATOM 2961 C CA . PRO B 1 164 ? -22.516 -12.883 13.234 1 31.58 164 PRO B CA 1
ATOM 2962 C C . PRO B 1 164 ? -21.297 -13.57 13.836 1 31.58 164 PRO B C 1
ATOM 2964 O O . PRO B 1 164 ? -20.516 -14.203 13.109 1 31.58 164 PRO B O 1
ATOM 2967 N N . PRO B 1 165 ? -20.812 -13.109 14.945 1 30.02 165 PRO B N 1
ATOM 2968 C CA . PRO B 1 165 ? -19.688 -13.812 15.562 1 30.02 165 PRO B CA 1
ATOM 2969 C C . PRO B 1 165 ? -19.703 -15.312 15.273 1 30.02 165 PRO B C 1
ATOM 2971 O O . PRO B 1 165 ? -20.766 -15.922 15.203 1 30.02 165 PRO B O 1
ATOM 2974 N N . LEU B 1 166 ? -18.875 -15.68 14.367 1 31.94 166 LEU B N 1
ATOM 2975 C CA . LEU B 1 166 ? -18.828 -17.125 14.148 1 31.94 166 LEU B CA 1
ATOM 2976 C C . LEU B 1 166 ? -19.266 -17.875 15.406 1 31.94 166 LEU B C 1
ATOM 2978 O O . LEU B 1 166 ? -18.812 -17.562 16.5 1 31.94 166 LEU B O 1
ATOM 2982 N N . GLU B 1 167 ? -20.453 -18.266 15.438 1 30.55 167 GLU B N 1
ATOM 2983 C CA . GLU B 1 167 ? -20.875 -19.125 16.531 1 30.55 167 GLU B CA 1
ATOM 2984 C C . GLU B 1 167 ? -19.75 -20.078 16.953 1 30.55 167 GLU B C 1
ATOM 2986 O O . GLU B 1 167 ? -19.062 -20.641 16.094 1 30.55 167 GLU B O 1
ATOM 2991 N N . SER B 1 168 ? -19.078 -19.781 18.078 1 29.7 168 SER B N 1
ATOM 2992 C CA . SER B 1 168 ? -18.078 -20.641 18.688 1 29.7 168 SER B CA 1
ATOM 2993 C C . SER B 1 168 ? -18.344 -22.109 18.359 1 29.7 168 SER B C 1
ATOM 2995 O O . SER B 1 168 ? -19.484 -22.562 18.391 1 29.7 168 SER B O 1
ATOM 2997 N N . PRO B 1 169 ? -17.578 -22.609 17.516 1 31.64 169 PRO B N 1
ATOM 2998 C CA . PRO B 1 169 ? -17.906 -24.016 17.25 1 31.64 169 PRO B CA 1
ATOM 2999 C C . PRO B 1 169 ? -18.484 -24.719 18.469 1 31.64 169 PRO B C 1
ATOM 3001 O O . PRO B 1 169 ? -18.234 -24.312 19.60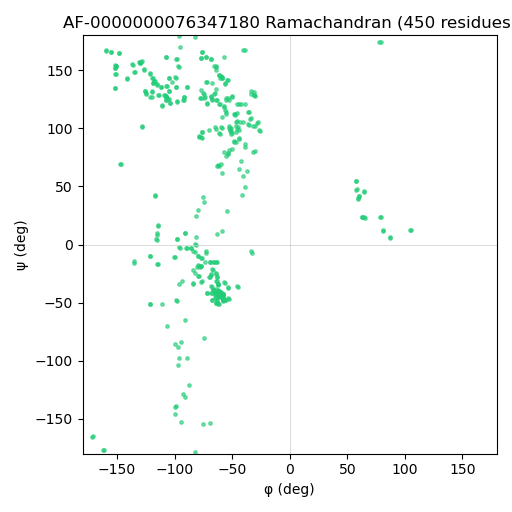9 1 31.64 169 PRO B O 1
ATOM 3004 N N . PRO B 1 170 ? -19.594 -25.359 18.328 1 28.19 170 PRO B N 1
ATOM 3005 C CA . PRO B 1 170 ? -20.188 -26 19.516 1 28.19 170 PRO B CA 1
ATOM 3006 C C . PRO B 1 170 ? -19.141 -26.672 20.406 1 28.19 170 PRO B C 1
ATOM 3008 O O . PRO B 1 170 ? -18.094 -27.125 19.906 1 28.19 170 PRO B O 1
ATOM 3011 N N . ASP B 1 171 ? -18.875 -26 21.547 1 27.61 171 ASP B N 1
ATOM 3012 C CA . ASP B 1 171 ? -18.031 -26.578 22.594 1 27.61 171 ASP B CA 1
ATOM 3013 C C . ASP B 1 171 ? -18.188 -28.094 22.641 1 27.61 171 ASP B C 1
ATOM 3015 O O . ASP B 1 171 ? -19.281 -28.609 22.875 1 27.61 171 ASP B O 1
ATOM 3019 N N . VAL B 1 172 ? -17.516 -28.719 21.75 1 30.41 172 VAL B N 1
ATOM 3020 C CA . VAL B 1 172 ? -17.5 -30.156 21.984 1 30.41 172 VAL B CA 1
ATOM 3021 C C . VAL B 1 172 ? -17.375 -30.438 23.484 1 30.41 172 VAL B C 1
ATOM 3023 O O . VAL B 1 172 ? -16.453 -29.969 24.141 1 30.41 172 VAL B O 1
ATOM 3026 N N . HIS B 1 173 ? -18.594 -30.406 24.188 1 25.67 173 HIS B N 1
ATOM 3027 C CA . HIS B 1 173 ? -18.859 -30.766 25.578 1 25.67 173 HIS B CA 1
ATOM 3028 C C . HIS B 1 173 ? -18.031 -31.969 26 1 25.67 173 HIS B C 1
ATOM 3030 O O . HIS B 1 173 ? -18.266 -33.094 25.531 1 25.67 173 HIS B O 1
ATOM 3036 N N . ASN B 1 174 ? -16.688 -31.75 25.969 1 23.94 174 ASN B N 1
ATOM 3037 C CA . ASN B 1 174 ? -16.016 -32.844 26.672 1 23.94 174 ASN B CA 1
ATOM 3038 C C . ASN B 1 174 ? -16.703 -33.125 28 1 23.94 174 ASN B C 1
ATOM 3040 O O . ASN B 1 174 ? -16.844 -32.25 28.859 1 23.94 174 ASN B O 1
ATOM 3044 N N . GLY B 1 175 ? -17.703 -34 27.938 1 24.45 175 GLY B N 1
ATOM 3045 C CA . GLY B 1 175 ? -18.484 -34.562 29.047 1 24.45 175 GLY B CA 1
ATOM 3046 C C . GLY B 1 175 ? -17.641 -34.875 30.266 1 24.45 175 GLY B C 1
ATOM 3047 O O . GLY B 1 175 ? -17.016 -35.906 30.344 1 24.45 175 GLY B O 1
ATOM 3048 N N . SER B 1 176 ? -16.812 -33.781 30.641 1 23.19 176 SER B N 1
ATOM 3049 C CA . SER B 1 176 ? -16.141 -34.188 31.875 1 23.19 176 SER B CA 1
ATOM 3050 C C . SER B 1 176 ? -17.141 -34.594 32.938 1 23.19 176 SER B C 1
ATOM 3052 O O . SER B 1 176 ? -18.156 -33.938 33.125 1 23.19 176 SER B O 1
ATOM 3054 N N . PRO B 1 177 ? -16.984 -35.781 33.438 1 20.97 177 PRO B N 1
ATOM 3055 C CA . PRO B 1 177 ? -17.891 -36.344 34.438 1 20.97 177 PRO B CA 1
ATOM 3056 C C . PRO B 1 177 ? -18.062 -35.438 35.656 1 20.97 177 PRO B C 1
ATOM 3058 O O . PRO B 1 177 ? -17.188 -34.594 35.938 1 20.97 177 PRO B O 1
ATOM 3061 N N . ALA B 1 178 ? -19.312 -35.156 35.938 1 22.23 178 ALA B N 1
ATOM 3062 C CA . ALA B 1 178 ? -19.953 -34.406 37.031 1 22.23 178 ALA B CA 1
ATOM 3063 C C . ALA B 1 178 ? -19.328 -34.719 38.375 1 22.23 178 ALA B C 1
ATOM 3065 O O . ALA B 1 178 ? -19.484 -35.844 38.875 1 22.23 178 ALA B O 1
ATOM 3066 N N . ARG B 1 179 ? -18 -34.188 38.594 1 18.5 179 ARG B N 1
ATOM 3067 C CA . ARG B 1 179 ? -17.688 -34.531 39.969 1 18.5 179 ARG B CA 1
ATOM 3068 C C . ARG B 1 179 ? -18.75 -34 40.906 1 18.5 179 ARG B C 1
ATOM 3070 O O . ARG B 1 179 ? -19.219 -32.875 40.75 1 18.5 179 ARG B O 1
ATOM 3077 N N . THR B 1 180 ? -19.328 -34.781 41.719 1 19.58 180 THR B N 1
ATOM 3078 C CA . THR B 1 180 ? -20.344 -34.688 42.75 1 19.58 180 THR B CA 1
ATOM 3079 C C . THR B 1 180 ? -19.875 -33.781 43.875 1 19.58 180 THR B C 1
ATOM 3081 O O . THR B 1 180 ? -20.609 -33.531 44.844 1 19.58 180 THR B O 1
ATOM 3084 N N . GLU B 1 181 ? -18.734 -33.031 43.75 1 17.23 181 GLU B N 1
ATOM 3085 C CA . GLU B 1 181 ? -18.375 -32.781 45.125 1 17.23 181 GLU B CA 1
ATOM 3086 C C . GLU B 1 181 ? -19.438 -31.938 45.844 1 17.23 181 GLU B C 1
ATOM 3088 O O . GLU B 1 181 ? -20.078 -31.094 45.219 1 17.23 181 GLU B O 1
ATOM 3093 N N . ASP B 1 182 ? -19.516 -32.219 47.219 1 17.27 182 ASP B N 1
ATOM 3094 C CA . ASP B 1 182 ? -20.359 -32.062 48.375 1 17.27 182 ASP B CA 1
ATOM 3095 C C . ASP B 1 182 ? -20.438 -30.609 48.812 1 17.27 182 ASP B C 1
ATOM 3097 O O . ASP B 1 182 ? -19.625 -29.797 48.406 1 17.27 182 ASP B O 1
ATOM 3101 N N . ALA B 1 183 ? -20.703 -30.516 50.125 1 17.16 183 ALA B N 1
ATOM 3102 C CA . ALA B 1 183 ? -21.688 -29.875 51.031 1 17.16 183 ALA B CA 1
ATOM 3103 C C . ALA B 1 183 ? -21.172 -28.531 51.5 1 17.16 183 ALA B C 1
ATOM 3105 O O . ALA B 1 183 ? -21.969 -27.625 51.781 1 17.16 183 ALA B O 1
ATOM 3106 N N . LEU B 1 184 ? -19.75 -28.219 51.688 1 16.8 184 LEU B N 1
ATOM 3107 C CA . LEU B 1 184 ? -19.719 -27.766 53.062 1 16.8 184 LEU B CA 1
ATOM 3108 C C . LEU B 1 184 ? -20.297 -26.359 53.188 1 16.8 184 LEU B C 1
ATOM 3110 O O . LEU B 1 184 ? -20.422 -25.641 52.188 1 16.8 184 LEU B O 1
ATOM 3114 N N . THR B 1 185 ? -19.781 -25.656 54.344 1 16.89 185 THR B N 1
ATOM 3115 C CA . THR B 1 185 ? -20.375 -25.078 55.531 1 16.89 185 THR B CA 1
ATOM 3116 C C . THR B 1 185 ? -20.594 -23.578 55.344 1 16.89 185 THR B C 1
ATOM 3118 O O . THR B 1 185 ? -21.703 -23.078 55.594 1 16.89 185 THR B O 1
ATOM 3121 N N . GLU B 1 186 ? -19.531 -22.688 55.688 1 16.81 186 GLU B N 1
ATOM 3122 C CA . GLU B 1 186 ? -19.672 -21.922 56.938 1 16.81 186 GLU B CA 1
ATOM 3123 C C . GLU B 1 186 ? -20.266 -20.547 56.656 1 16.81 186 GLU B C 1
ATOM 3125 O O . GLU B 1 186 ? -20.234 -20.062 55.5 1 16.81 186 GLU B O 1
ATOM 3130 N N . ARG B 1 187 ? -19.859 -19.578 57.656 1 16.86 187 ARG B N 1
ATOM 3131 C CA . ARG B 1 187 ? -20.547 -18.703 58.594 1 16.86 187 ARG B CA 1
ATOM 3132 C C . ARG B 1 187 ? -20.672 -17.297 58.031 1 16.86 187 ARG B C 1
ATOM 3134 O O . ARG B 1 187 ? -21.781 -16.766 57.938 1 16.86 187 ARG B O 1
ATOM 3141 N N . ASP B 1 188 ? -19.797 -16.297 58.531 1 16.39 188 ASP B N 1
ATOM 3142 C CA . ASP B 1 188 ? -20.25 -15.273 59.469 1 16.39 188 ASP B CA 1
ATOM 3143 C C . ASP B 1 188 ? -20.547 -13.953 58.781 1 16.39 188 ASP B C 1
ATOM 3145 O O . ASP B 1 188 ? -20.109 -13.742 57.656 1 16.39 188 ASP B O 1
ATOM 3149 N N . ASP B 1 189 ? -20.281 -12.773 59.5 1 16.45 189 ASP B N 1
ATOM 3150 C CA . ASP B 1 189 ? -21.047 -11.688 60.094 1 16.45 189 ASP B CA 1
ATOM 3151 C C . ASP B 1 189 ? -20.844 -10.375 59.344 1 16.45 189 ASP B C 1
ATOM 3153 O O . ASP B 1 189 ? -21.812 -9.641 59.125 1 16.45 189 ASP B O 1
ATOM 3157 N N . ALA B 1 190 ? -19.578 -9.883 59.062 1 17.94 190 ALA B N 1
ATOM 3158 C CA . ALA B 1 190 ? -19.344 -8.586 59.688 1 17.94 190 ALA B CA 1
ATOM 3159 C C . ALA B 1 190 ? -19.938 -7.453 58.844 1 17.94 190 ALA B C 1
ATOM 3161 O O . ALA B 1 190 ? -20.109 -7.605 57.656 1 17.94 190 ALA B O 1
ATOM 3162 N N . THR B 1 191 ? -19.703 -6.129 59.406 1 17.81 191 THR B N 1
ATOM 3163 C CA . THR B 1 191 ? -20.406 -4.918 59.812 1 17.81 191 THR B CA 1
ATOM 3164 C C . THR B 1 191 ? -20.375 -3.881 58.688 1 17.81 191 THR B C 1
ATOM 3166 O O . THR B 1 191 ? -21.422 -3.35 58.312 1 17.81 191 THR B O 1
ATOM 3169 N N . ALA B 1 192 ? -19.391 -2.885 58.781 1 19.73 192 ALA B N 1
ATOM 3170 C CA . ALA B 1 192 ? -19.719 -1.487 59.031 1 19.73 192 ALA B CA 1
ATOM 3171 C C . ALA B 1 192 ? -19.812 -0.683 57.75 1 19.73 192 ALA B C 1
ATOM 3173 O O . ALA B 1 192 ? -19.234 -1.067 56.719 1 19.73 192 ALA B O 1
ATOM 3174 N N . VAL B 1 193 ? -20.312 0.567 57.875 1 19.17 193 VAL B N 1
ATOM 3175 C CA . VAL B 1 193 ? -21.203 1.5 57.188 1 19.17 193 VAL B CA 1
ATOM 3176 C C . VAL B 1 193 ? -20.406 2.357 56.219 1 19.17 193 VAL B C 1
ATOM 3178 O O . VAL B 1 193 ? -20.781 2.498 55.031 1 19.17 193 VAL B O 1
ATOM 3181 N N . PRO B 1 194 ? -19.406 3.297 56.656 1 19.14 194 PRO B N 1
ATOM 3182 C CA . PRO B 1 194 ? -19.938 4.66 56.531 1 19.14 194 PRO B CA 1
ATOM 3183 C C . PRO B 1 194 ? -19.672 5.27 55.156 1 19.14 194 PRO B C 1
ATOM 3185 O O . PRO B 1 194 ? -20.594 5.781 54.5 1 19.14 194 PRO B O 1
ATOM 3188 N N . ASP B 1 195 ? -18.531 6.152 55.031 1 19.98 195 ASP B N 1
ATOM 3189 C CA . ASP B 1 195 ? -18.516 7.598 54.812 1 19.98 195 ASP B CA 1
ATOM 3190 C C . ASP B 1 195 ? -18.203 7.934 53.344 1 19.98 195 ASP B C 1
ATOM 3192 O O . ASP B 1 195 ? -17.391 7.262 52.719 1 19.98 195 ASP B O 1
ATOM 3196 N N . THR B 1 196 ? -18.906 8.945 52.781 1 19.73 196 THR B N 1
ATOM 3197 C CA . THR B 1 196 ? -19.25 9.43 51.438 1 19.73 196 THR B CA 1
ATOM 3198 C C . THR B 1 196 ? -18.125 10.258 50.844 1 19.73 196 THR B C 1
ATOM 3200 O O . THR B 1 196 ? -18.281 10.883 49.812 1 19.73 196 THR B O 1
ATOM 3203 N N . GLN B 1 197 ? -16.953 10.406 51.406 1 20.33 197 GLN B N 1
ATOM 3204 C CA . GLN B 1 197 ? -16.391 11.703 51.062 1 20.33 197 GLN B CA 1
ATOM 3205 C C . GLN B 1 197 ? -16.062 11.75 49.562 1 20.33 197 GLN B C 1
ATOM 3207 O O . GLN B 1 197 ? -15.648 10.75 48.969 1 20.33 197 GLN B O 1
ATOM 3212 N N . SER B 1 198 ? -16.375 12.938 48.906 1 20.28 198 SER B N 1
ATOM 3213 C CA . SER B 1 198 ? -16.547 13.531 47.594 1 20.28 198 SER B CA 1
ATOM 3214 C C . SER B 1 198 ? -15.211 13.781 46.906 1 20.28 198 SER B C 1
ATOM 3216 O O . SER B 1 198 ? -15.148 14.5 45.906 1 20.28 198 SER B O 1
ATOM 3218 N N . VAL B 1 199 ? -14.211 13.023 46.906 1 18.14 199 VAL B N 1
ATOM 3219 C CA . VAL B 1 199 ? -12.953 13.609 46.438 1 18.14 199 VAL B CA 1
ATOM 3220 C C . VAL B 1 199 ? -13.023 13.859 44.938 1 18.14 199 VAL B C 1
ATOM 3222 O O . VAL B 1 199 ? -13.297 12.938 44.156 1 18.14 199 VAL B O 1
ATOM 3225 N N . ALA B 1 200 ? -13.305 15.086 44.531 1 20.89 200 ALA B N 1
ATOM 3226 C CA . ALA B 1 200 ? -13.273 15.602 43.188 1 20.89 200 ALA B CA 1
ATOM 3227 C C . ALA B 1 200 ? -11.883 15.453 42.562 1 20.89 200 ALA B C 1
ATOM 3229 O O . ALA B 1 200 ? -10.945 16.141 42.969 1 20.89 200 ALA B O 1
ATOM 3230 N N . ASP B 1 201 ? -11.312 14.203 42.375 1 18.41 201 ASP B N 1
ATOM 3231 C CA . ASP B 1 201 ? -9.969 14.141 41.812 1 18.41 201 ASP B CA 1
ATOM 3232 C C . ASP B 1 201 ? -9.922 14.805 40.438 1 18.41 201 ASP B C 1
ATOM 3234 O O . ASP B 1 201 ? -10.82 14.594 39.625 1 18.41 201 ASP B O 1
ATOM 3238 N N . THR B 1 202 ? -9.281 15.945 40.312 1 21.8 202 THR B N 1
ATOM 3239 C CA . THR B 1 202 ? -8.766 16.75 39.219 1 21.8 202 THR B CA 1
ATOM 3240 C C . THR B 1 202 ? -8.055 15.875 38.188 1 21.8 202 THR B C 1
ATOM 3242 O O . THR B 1 202 ? -7.066 15.219 38.5 1 21.8 202 THR B O 1
ATOM 3245 N N . LEU B 1 203 ? -8.703 15.398 37.219 1 21.73 203 LEU B N 1
ATOM 3246 C CA . LEU B 1 203 ? -8.227 14.562 36.125 1 21.73 203 LEU B CA 1
ATOM 3247 C C . LEU B 1 203 ? -7.188 15.297 35.281 1 21.73 203 LEU B C 1
ATOM 3249 O O . LEU B 1 203 ? -7.52 16.266 34.594 1 21.73 203 LEU B O 1
ATOM 3253 N N . GLU B 1 204 ? -6.012 15.57 35.781 1 21.28 204 GLU B N 1
ATOM 3254 C CA . GLU B 1 204 ? -4.973 16 34.875 1 21.28 204 GLU B CA 1
ATOM 3255 C C . GLU B 1 204 ? -4.801 15 33.719 1 21.28 204 GLU B C 1
ATOM 3257 O O . GLU B 1 204 ? -4.379 13.859 33.969 1 21.28 204 GLU B O 1
ATOM 3262 N N . THR B 1 205 ? -5.621 15.016 32.781 1 22.55 205 THR B N 1
ATOM 3263 C CA . THR B 1 205 ? -5.566 14.148 31.594 1 22.55 205 THR B CA 1
ATOM 3264 C C . THR B 1 205 ? -4.266 14.359 30.828 1 22.55 205 THR B C 1
ATOM 3266 O O . THR B 1 205 ? -4.031 15.438 30.266 1 22.55 205 THR B O 1
ATOM 3269 N N . GLU B 1 206 ? -3.074 13.992 31.266 1 22.47 206 GLU B N 1
ATOM 3270 C CA . GLU B 1 206 ? -1.881 13.961 30.438 1 22.47 206 GLU B CA 1
ATOM 3271 C C . GLU B 1 206 ? -2.127 13.164 29.156 1 22.47 206 GLU B C 1
ATOM 3273 O O . GLU B 1 206 ? -2.531 12 29.203 1 22.47 206 GLU B O 1
ATOM 3278 N N . SER B 1 207 ? -2.396 13.828 28.031 1 23.17 207 SER B N 1
ATOM 3279 C CA . SER B 1 207 ? -2.541 13.242 26.703 1 23.17 207 SER B CA 1
ATOM 3280 C C . SER B 1 207 ? -1.301 12.445 26.328 1 23.17 207 SER B C 1
ATOM 3282 O O . SER B 1 207 ? -0.195 12.992 26.266 1 23.17 207 SER B O 1
ATOM 3284 N N . THR B 1 208 ? -1.057 11.336 26.781 1 26.92 208 THR B N 1
ATOM 3285 C CA . THR B 1 208 ? 0.005 10.438 26.344 1 26.92 208 THR B CA 1
ATOM 3286 C C . THR B 1 208 ? -0.047 10.227 24.844 1 26.92 208 THR B C 1
ATOM 3288 O O . THR B 1 208 ? -0.992 9.625 24.328 1 26.92 208 THR B O 1
ATOM 3291 N N . GLY B 1 209 ? 0.51 11.188 24.062 1 26 209 GLY B N 1
ATOM 3292 C CA . GLY B 1 209 ? 0.723 11.07 22.625 1 26 209 GLY B CA 1
ATOM 3293 C C . GLY B 1 209 ? 1.208 9.695 22.203 1 26 209 GLY B C 1
ATOM 3294 O O . GLY B 1 209 ? 1.573 8.875 23.047 1 26 209 GLY B O 1
ATOM 3295 N N . SER B 1 210 ? 1.148 9.492 20.844 1 30.36 210 SER B N 1
ATOM 3296 C CA . SER B 1 210 ? 1.582 8.242 20.219 1 30.36 210 SER B CA 1
ATOM 3297 C C . SER B 1 210 ? 2.98 7.855 20.688 1 30.36 210 SER B C 1
ATOM 3299 O O . SER B 1 210 ? 3.822 8.719 20.938 1 30.36 210 SER B O 1
ATOM 3301 N N . GLY B 1 211 ? 3.125 7.012 21.625 1 28.59 211 GLY B N 1
ATOM 3302 C CA . GLY B 1 211 ? 4.355 6.449 22.156 1 28.59 211 GLY B CA 1
ATOM 3303 C C . GLY B 1 211 ? 5.438 6.281 21.109 1 28.59 211 GLY B C 1
ATOM 3304 O O . GLY B 1 211 ? 6.391 5.523 21.297 1 28.59 211 GLY B O 1
ATOM 3305 N N . VAL B 1 212 ? 5.004 6.551 19.781 1 26.86 212 VAL B N 1
ATOM 3306 C CA . VAL B 1 212 ? 6.125 6.359 18.875 1 26.86 212 VAL B CA 1
ATOM 3307 C C . VAL B 1 212 ? 7.047 7.578 18.922 1 26.86 212 VAL B C 1
ATOM 3309 O O . VAL B 1 212 ? 6.602 8.711 18.703 1 26.86 212 VAL B O 1
ATOM 3312 N N . THR B 1 213 ? 7.992 7.488 19.734 1 25.06 213 THR B N 1
ATOM 3313 C CA . THR B 1 213 ? 9.023 8.516 19.703 1 25.06 213 THR B CA 1
ATOM 3314 C C . THR B 1 213 ? 9.734 8.523 18.344 1 25.06 213 THR B C 1
ATOM 3316 O O . THR B 1 213 ? 10.32 7.512 17.938 1 25.06 213 THR B O 1
ATOM 3319 N N . TYR B 1 214 ? 9.312 9.367 17.469 1 28.91 214 TYR B N 1
ATOM 3320 C CA . TYR B 1 214 ? 10.008 9.547 16.203 1 28.91 214 TYR B CA 1
ATOM 3321 C C . TYR B 1 214 ? 11.406 10.117 16.422 1 28.91 214 TYR B C 1
ATOM 3323 O O . TYR B 1 214 ? 11.586 11.062 17.188 1 28.91 214 TYR B O 1
ATOM 3331 N N . HIS B 1 215 ? 12.438 9.312 16.375 1 28.98 215 HIS B N 1
ATOM 3332 C CA . HIS B 1 215 ? 13.773 9.898 16.344 1 28.98 215 HIS B CA 1
ATOM 3333 C C . HIS B 1 215 ? 14.109 10.438 14.961 1 28.98 215 HIS B C 1
ATOM 3335 O O . HIS B 1 215 ? 14.172 9.68 13.992 1 28.98 215 HIS B O 1
ATOM 3341 N N . PHE B 1 216 ? 13.836 11.633 14.789 1 27.05 216 PHE B N 1
ATOM 3342 C CA . PHE B 1 216 ? 14.234 12.266 13.539 1 27.05 216 PHE B CA 1
ATOM 3343 C C . PHE B 1 216 ? 15.742 12.469 13.492 1 27.05 216 PHE B C 1
ATOM 3345 O O . PHE B 1 216 ? 16.359 12.836 14.492 1 27.05 216 PHE B O 1
ATOM 3352 N N . PRO B 1 217 ? 16.469 11.945 12.531 1 27.42 217 PRO B N 1
ATOM 3353 C CA . PRO B 1 217 ? 17.906 12.25 12.477 1 27.42 217 PRO B CA 1
ATOM 3354 C C . PRO B 1 217 ? 18.188 13.75 12.438 1 27.42 217 PRO B C 1
ATOM 3356 O O . PRO B 1 217 ? 17.438 14.5 11.812 1 27.42 217 PRO B O 1
ATOM 3359 N N . THR B 1 218 ? 18.797 14.258 13.477 1 29.06 218 THR B N 1
ATOM 3360 C CA . THR B 1 218 ? 19.281 15.633 13.477 1 29.06 218 THR B CA 1
ATOM 3361 C C . THR B 1 218 ? 20.297 15.844 12.367 1 29.06 218 THR B C 1
ATOM 3363 O O . THR B 1 218 ? 21.219 15.031 12.188 1 29.06 218 THR B O 1
ATOM 3366 N N . GLY B 1 219 ? 19.969 16.406 11.281 1 28.58 219 GLY B N 1
ATOM 3367 C CA . GLY B 1 219 ? 20.828 16.781 10.172 1 28.58 219 GLY B CA 1
ATOM 3368 C C . GLY B 1 219 ? 22.109 17.484 10.617 1 28.58 219 GLY B C 1
ATOM 3369 O O . GLY B 1 219 ? 22.062 18.375 11.477 1 28.58 219 GLY B O 1
ATOM 3370 N N . THR B 1 220 ? 23.234 16.766 10.539 1 32.03 220 THR B N 1
ATOM 3371 C CA . THR B 1 220 ? 24.547 17.375 10.734 1 32.03 220 THR B CA 1
ATOM 3372 C C . THR B 1 220 ? 24.734 18.594 9.836 1 32.03 220 THR B C 1
ATOM 3374 O O . THR B 1 220 ? 24.562 18.5 8.617 1 32.03 220 THR B O 1
ATOM 3377 N N . THR B 1 221 ? 24.578 19.781 10.328 1 29.94 221 THR B N 1
ATOM 3378 C CA . THR B 1 221 ? 24.969 21 9.648 1 29.94 221 THR B CA 1
ATOM 3379 C C . THR B 1 221 ? 26.406 20.922 9.148 1 29.94 221 THR B C 1
ATOM 3381 O O . THR B 1 221 ? 27.328 20.703 9.938 1 29.94 221 THR B O 1
ATOM 3384 N N . PRO B 1 222 ? 26.641 20.562 7.871 1 31.84 222 PRO B N 1
ATOM 3385 C CA . PRO B 1 222 ? 28.016 20.609 7.375 1 31.84 222 PRO B CA 1
ATOM 3386 C C . PRO B 1 222 ? 28.719 21.922 7.73 1 31.84 222 PRO B C 1
ATOM 3388 O O . PRO B 1 222 ? 28.094 22.984 7.742 1 31.84 222 PRO B O 1
ATOM 3391 N N . ASP B 1 223 ? 29.719 21.891 8.586 1 30.75 223 ASP B N 1
ATOM 3392 C CA . ASP B 1 223 ? 30.641 22.984 8.906 1 30.75 223 ASP B CA 1
ATOM 3393 C C . ASP B 1 223 ? 31.141 23.672 7.641 1 30.75 223 ASP B C 1
ATOM 3395 O O . ASP B 1 223 ? 31.375 23.016 6.625 1 30.75 223 ASP B O 1
ATOM 3399 N N . GLY B 1 224 ? 30.922 24.969 7.473 1 26.64 224 GLY B N 1
ATOM 3400 C CA . GLY B 1 224 ? 31.375 25.969 6.523 1 26.64 224 GLY B CA 1
ATOM 3401 C C . GLY B 1 224 ? 32.844 25.891 6.23 1 26.64 224 GLY B C 1
ATOM 3402 O O . GLY B 1 224 ? 33.688 25.828 7.152 1 26.64 224 GLY B O 1
ATOM 3403 N N . VAL B 1 225 ? 33.312 25.281 5.152 1 28.09 225 VAL B N 1
ATOM 3404 C CA . VAL B 1 225 ? 34.656 25.406 4.625 1 28.09 225 VAL B CA 1
ATOM 3405 C C . VAL B 1 225 ? 35.062 26.875 4.598 1 28.09 225 VAL B C 1
ATOM 3407 O O . VAL B 1 225 ? 34.281 27.75 4.211 1 28.09 225 VAL B O 1
ATOM 3410 N N . SER B 1 226 ? 35.812 27.266 5.605 1 25.38 226 SER B N 1
ATOM 3411 C CA . SER B 1 226 ? 36.562 28.516 5.602 1 25.38 226 SER B CA 1
ATOM 3412 C C . SER B 1 226 ? 37.156 28.797 4.234 1 25.38 226 SER B C 1
ATOM 3414 O O . SER B 1 226 ? 37.781 27.922 3.627 1 25.38 226 SER B O 1
ATOM 3416 N N . ARG B 1 227 ? 36.875 29.906 3.535 1 22.31 227 ARG B N 1
ATOM 3417 C CA . ARG B 1 227 ? 37.812 30.5 2.568 1 22.31 227 ARG B CA 1
ATOM 3418 C C . ARG B 1 227 ? 39.094 30.922 3.242 1 22.31 227 ARG B C 1
ATOM 3420 O O . ARG B 1 227 ? 39.094 31.391 4.383 1 22.31 227 ARG B O 1
#

InterPro domains:
  IPR000182 GNAT domain [PF00583] (55-141)
  IPR000182 GNAT domain [PS51186] (9-165)
  IPR016181 Acyl-CoA N-acyltransferase [SSF55729] (7-153)
  IPR039143 Glucosamine 6-phosphate N-acetyltransferase-like [PTHR13355] (4-148)